Protein 9L4Q (pdb70)

InterPro domains:
  IPR007848 Methyltransferase small domain [PF05175] (44-121)
  IPR029063 S-adenosyl-L-methionine-dependent methyltransferase superfamily [G3DSA:3.40.50.150] (27-198)
  IPR029063 S-adenosyl-L-methionine-dependent methyltransferase superfamily [SSF53335] (30-194)
  IPR050320 Protein N5-glutamine methyltransferase [PTHR18895] (41-170)

Solvent-accessible surface area: 17942 Å² total; per-residue (Å²): 211,89,72,72,70,44,92,10,84,54,10,70,0,70,37,4,90,71,13,36,34,17,6,29,68,24,0,141,19,0,20,81,30,0,52,96,147,55,27,98,12,63,60,0,0,4,7,28,7,9,2,0,8,2,0,0,6,0,8,37,37,80,12,0,95,66,0,1,0,1,17,64,34,102,76,2,0,78,13,0,109,42,0,15,82,69,42,67,30,48,138,91,10,24,13,26,78,6,52,5,12,89,91,8,48,95,108,63,83,0,38,1,0,0,0,22,2,11,22,5,10,30,82,98,19,15,74,26,15,26,89,37,64,167,156,106,50,54,110,98,39,10,15,1,130,53,23,76,41,0,92,91,0,0,110,48,0,31,115,23,13,24,135,78,1,8,0,0,0,0,0,11,14,22,22,6,38,0,88,59,0,99,95,19,2,99,92,27,40,4,55,29,42,15,17,43,35,8,138,106,112,24,46,29,18,0,3,0,73,0,87,46,46,136,155,102,76,71,47,95,6,91,59,8,66,0,65,38,9,83,80,14,37,30,17,5,28,73,21,0,140,16,0,21,85,27,0,49,95,144,65,21,101,14,66,55,1,0,3,6,27,7,11,3,0,5,1,0,0,4,0,6,37,34,83,15,3,100,64,0,0,0,0,16,69,36,96,75,3,0,71,8,0,106,43,0,12,80,58,43,59,14,48,123,97,9,24,13,27,85,5,48,4,9,90,92,5,62,90,117,63,77,0,35,2,0,0,0,21,1,10,28,5,10,38,79,108,22,21,62,35,12,16,88,30,51,162,184,96,56,52,114,93,41,9,11,1,138,72,25,71,40,0,80,67,0,1,72,47,0,32,118,19,17,30,138,78,3,10,0,0,0,0,0,14,15,10,25,8,28,0,88,53,0,104,99,28,2,98,82,30,43,4,51,31,29,13,31,41,48,5,139,95,116,22,67,29,16,0,4,0,63,0,90,67,49,144

Foldseek 3Di:
DDWAFDDQLNQTFIADQQLDQQCLPLVNLQQVVCCVPPAAFAEEEEELQQSNSNQVNCVSSRNYQAYEYEHQDVVSQVSNVVSCVVVVVVVRYYYYHDLQCPGPPPVAAGQEYEYAAQAAQLVPADPVVVVVDVVRHDCRSHHCHVVVSVLVNLLPNQSRHDVNHKYKYKYFPRHDDVVSCQVSNVVSQKHFPDKAQRDPPNRRIIITIMHGHD/DWAFDQQLNQGFIADPLQDLQCLPLVNLCQVVCCVPPAAFAEEEEELQQSPSNQVNCVSSRNYQAYEYEHQDVNSQVSNVVSCVVRVNVVRYYYYHDLQCPPPDQQAAGQEYEYAAQAAQCVPAPPVVVVVCVPPHDCRSHYDHVCVSVLVNLLPNQSRHDVNHKYKYKYFQNHDDVVSCQVSNVVSQKHFPDKAQRDPPSRRIIITIMGHHD

Organism: NCBI:txid1125972

Nearest PDB structures (foldseek):
  7o4o-assembly1_A  TM=8.256E-01  e=6.950E-09  Staphylococcus aureus
  3kr9-assembly1_A  TM=7.632E-01  e=9.973E-09  Streptococcus pneumoniae
  3lec-assembly1_A  TM=7.965E-01  e=5.715E-08  Streptococcus agalactiae serogroup V
  6qe6-assembly2_B  TM=7.533E-01  e=8.201E-08  Mycoplasma capricolum subsp. capricolum
  3gnl-assembly2_B  TM=7.311E-01  e=2.734E-07  Listeria monocytogenes serotype 4b str. F2365

Radius of gyration: 24.12 Å; Cα contacts (8 Å, |Δi|>4): 896; chains: 2; bounding box: 52×62×63 Å

Structure (mmCIF, N/CA/C/O backbone):
data_9L4Q
#
_entry.id   9L4Q
#
_cell.length_a   41.677
_cell.length_b   45.761
_cell.length_c   48.116
_cell.angle_alpha   89.65
_cell.angle_beta   89.83
_cell.angle_gamma   88.42
#
_symmetry.space_group_name_H-M   'P 1'
#
loop_
_entity.id
_entity.type
_entity.pdbx_description
1 polymer 'Methyltransferase small domain-containing protein'
2 non-polymer S-ADENOSYL-L-HOMOCYSTEINE
3 water water
#
loop_
_atom_site.group_PDB
_atom_site.id
_atom_site.type_symbol
_atom_site.label_atom_id
_atom_site.label_alt_id
_atom_site.label_comp_id
_atom_site.label_asym_id
_atom_site.label_entity_id
_atom_site.label_seq_id
_atom_site.pdbx_PDB_ins_code
_atom_site.Cartn_x
_atom_site.Cartn_y
_atom_site.Cartn_z
_atom_site.occupancy
_atom_site.B_iso_or_equiv
_atom_site.auth_seq_id
_atom_site.auth_comp_id
_atom_site.auth_asym_id
_atom_site.auth_atom_id
_atom_site.pdbx_PDB_model_num
ATOM 1 N N . MET A 1 1 ? -17.732 -1.394 15.899 1.00 62.31 1 MET A N 1
ATOM 2 C CA . MET A 1 1 ? -18.820 -0.465 16.174 1.00 61.57 1 MET A CA 1
ATOM 3 C C . MET A 1 1 ? -18.244 0.836 16.707 1.00 61.14 1 MET A C 1
ATOM 4 O O . MET A 1 1 ? -18.636 1.926 16.292 1.00 63.42 1 MET A O 1
ATOM 9 N N . THR A 1 2 ? -17.294 0.702 17.628 1.00 59.75 2 THR A N 1
ATOM 10 C CA . THR A 1 2 ? -16.643 1.855 18.233 1.00 53.48 2 THR A CA 1
ATOM 11 C C . THR A 1 2 ? -15.503 2.341 17.345 1.00 46.85 2 THR A C 1
ATOM 12 O O . THR A 1 2 ? -14.699 1.541 16.858 1.00 40.30 2 THR A O 1
ATOM 16 N N . MET A 1 3 ? -15.453 3.654 17.118 1.00 43.80 3 MET A N 1
ATOM 17 C CA . MET A 1 3 ? -14.384 4.273 16.342 1.00 42.53 3 MET A CA 1
ATOM 18 C C . MET A 1 3 ? -13.267 4.747 17.264 1.00 43.03 3 MET A C 1
ATOM 19 O O . MET A 1 3 ? -13.513 5.468 18.236 1.00 44.29 3 MET A O 1
ATOM 24 N N . HIS A 1 4 ? -12.047 4.324 16.964 1.00 40.40 4 HIS A N 1
ATOM 25 C CA . HIS A 1 4 ? -10.847 4.794 17.632 1.00 33.88 4 HIS A CA 1
ATOM 26 C C . HIS A 1 4 ? -10.071 5.672 16.665 1.00 31.69 4 HIS A C 1
ATOM 27 O O . HIS A 1 4 ? -10.348 5.709 15.467 1.00 32.12 4 HIS A O 1
ATOM 34 N N . THR A 1 5 ? -9.072 6.366 17.198 1.00 34.39 5 THR A N 1
ATOM 35 C CA . THR A 1 5 ? -8.108 7.099 16.395 1.00 27.07 5 THR A CA 1
ATOM 36 C C . THR A 1 5 ? -6.701 6.672 16.788 1.00 30.47 5 THR A C 1
ATOM 37 O O . THR A 1 5 ? -6.435 6.290 17.935 1.00 30.70 5 THR A O 1
ATOM 41 N N . VAL A 1 6 ? -5.800 6.749 15.820 1.00 31.38 6 VAL A N 1
ATOM 42 C CA . VAL A 1 6 ? -4.372 6.562 16.047 1.00 29.21 6 VAL A CA 1
ATOM 43 C C . VAL A 1 6 ? -3.641 7.572 15.171 1.00 25.24 6 VAL A C 1
ATOM 44 O O . VAL A 1 6 ? -3.901 7.667 13.969 1.00 31.81 6 VAL A O 1
ATOM 48 N N . ASP A 1 7 ? -2.785 8.372 15.782 1.00 24.58 7 ASP A N 1
ATOM 49 C CA . ASP A 1 7 ? -1.980 9.353 15.065 1.00 26.52 7 ASP A CA 1
ATOM 50 C C . ASP A 1 7 ? -1.045 8.710 14.047 1.00 25.35 7 ASP A C 1
ATOM 51 O O . ASP A 1 7 ? -0.131 7.978 14.433 1.00 24.66 7 ASP A O 1
ATOM 56 N N . CYS A 1 8 ? -1.260 8.965 12.752 1.00 24.45 8 CYS A N 1
ATOM 57 C CA . CYS A 1 8 ? -0.349 8.512 11.705 1.00 24.76 8 CYS A CA 1
ATOM 58 C C . CYS A 1 8 ? 0.298 9.741 11.066 1.00 28.45 8 CYS A C 1
ATOM 59 O O . CYS A 1 8 ? -0.233 10.340 10.125 1.00 27.52 8 CYS A O 1
ATOM 62 N N . GLU A 1 9 ? 1.472 10.082 11.582 1.00 30.71 9 GLU A N 1
ATOM 63 C CA . GLU A 1 9 ? 2.253 11.242 11.161 1.00 30.01 9 GLU A CA 1
ATOM 64 C C . GLU A 1 9 ? 1.417 12.516 11.221 1.00 31.28 9 GLU A C 1
ATOM 65 O O . GLU A 1 9 ? 1.403 13.334 10.302 1.00 32.67 9 GLU A O 1
ATOM 71 N N . GLY A 1 10 ? 0.729 12.685 12.346 1.00 32.09 10 GLY A N 1
ATOM 72 C CA . GLY A 1 10 ? -0.039 13.867 12.611 1.00 27.96 10 GLY A CA 1
ATOM 73 C C . GLY A 1 10 ? -1.485 13.761 12.220 1.00 30.58 10 GLY A C 1
ATOM 74 O O . GLY A 1 10 ? -2.310 14.520 12.746 1.00 30.71 10 GLY A O 1
ATOM 75 N N . VAL A 1 11 ? -1.809 12.855 11.298 1.00 31.28 11 VAL A N 1
ATOM 76 C CA . VAL A 1 11 ? -3.187 12.609 10.894 1.00 27.70 11 VAL A CA 1
ATOM 77 C C . VAL A 1 11 ? -3.847 11.734 11.945 1.00 26.49 11 VAL A C 1
ATOM 78 O O . VAL A 1 11 ? -3.314 10.687 12.318 1.00 27.80 11 VAL A O 1
ATOM 82 N N . ASP A 1 12 ? -5.004 12.155 12.438 1.00 30.39 12 ASP A N 1
ATOM 83 C CA . ASP A 1 12 ? -5.742 11.337 13.400 1.00 32.22 12 ASP A CA 1
ATOM 84 C C . ASP A 1 12 ? -6.605 10.368 12.603 1.00 28.44 12 ASP A C 1
ATOM 85 O O . ASP A 1 12 ? -7.693 10.716 12.144 1.00 29.59 12 ASP A O 1
ATOM 90 N N . VAL A 1 13 ? -6.108 9.148 12.436 1.00 26.16 13 VAL A N 1
ATOM 91 C CA . VAL A 1 13 ? -6.720 8.166 11.551 1.00 26.33 13 VAL A CA 1
ATOM 92 C C . VAL A 1 13 ? -7.793 7.397 12.315 1.00 26.64 13 VAL A C 1
ATOM 93 O O . VAL A 1 13 ? -7.532 6.806 13.368 1.00 27.82 13 VAL A O 1
ATOM 97 N N . ARG A 1 14 ? -9.004 7.403 11.786 1.00 24.99 14 ARG A N 1
ATOM 98 C CA . ARG A 1 14 ? -10.112 6.703 12.415 1.00 26.96 14 ARG A CA 1
ATOM 99 C C . ARG A 1 14 ? -10.134 5.251 11.951 1.00 32.67 14 ARG A C 1
ATOM 100 O O . ARG A 1 14 ? -9.903 4.961 10.772 1.00 33.60 14 ARG A O 1
ATOM 108 N N . TYR A 1 15 ? -10.372 4.332 12.887 1.00 30.92 15 TYR A N 1
ATOM 109 C CA . TYR A 1 15 ? -10.355 2.917 12.548 1.00 27.96 15 TYR A CA 1
ATOM 110 C C . TYR A 1 15 ? -11.243 2.145 13.516 1.00 29.51 15 TYR A C 1
ATOM 111 O O . TYR A 1 15 ? -11.542 2.603 14.626 1.00 27.18 15 TYR A O 1
ATOM 120 N N . ALA A 1 16 ? -11.645 0.949 13.082 1.00 26.54 16 ALA A N 1
ATOM 121 C CA . ALA A 1 16 ? -12.203 -0.068 13.964 1.00 28.31 16 ALA A CA 1
ATOM 122 C C . ALA A 1 16 ? -11.341 -1.321 13.878 1.00 28.15 16 ALA A C 1
ATOM 123 O O . ALA A 1 16 ? -10.986 -1.750 12.777 1.00 30.95 16 ALA A O 1
ATOM 125 N N . ASP A 1 17 ? -11.025 -1.903 15.041 1.00 27.63 17 ASP A N 1
ATOM 126 C CA . ASP A 1 17 ? -10.174 -3.090 15.157 1.00 29.89 17 ASP A CA 1
ATOM 127 C C . ASP A 1 17 ? -10.323 -4.105 14.019 1.00 30.48 17 ASP A C 1
ATOM 128 O O . ASP A 1 17 ? -9.328 -4.596 13.472 1.00 30.43 17 ASP A O 1
ATOM 133 N N . HIS A 1 18 ? -11.560 -4.461 13.676 1.00 26.87 18 HIS A N 1
ATOM 134 C CA . HIS A 1 18 ? -11.782 -5.495 12.674 1.00 28.34 18 HIS A CA 1
ATOM 135 C C . HIS A 1 18 ? -11.420 -5.031 11.260 1.00 28.49 18 HIS A C 1
ATOM 136 O O . HIS A 1 18 ? -11.437 -5.849 10.333 1.00 23.68 18 HIS A O 1
ATOM 143 N N . LEU A 1 19 ? -11.108 -3.744 11.083 1.00 26.94 19 LEU A N 1
ATOM 144 C CA . LEU A 1 19 ? -10.573 -3.191 9.844 1.00 26.64 19 LEU A CA 1
ATOM 145 C C . LEU A 1 19 ? -9.071 -2.970 9.907 1.00 25.88 19 LEU A C 1
ATOM 146 O O . LEU A 1 19 ? -8.478 -2.517 8.924 1.00 24.97 19 LEU A O 1
ATOM 151 N N . ASP A 1 20 ? -8.457 -3.246 11.050 1.00 28.40 20 ASP A N 1
ATOM 152 C CA . ASP A 1 20 ? -7.040 -3.008 11.257 1.00 28.52 20 ASP A CA 1
ATOM 153 C C . ASP A 1 20 ? -6.230 -4.172 10.701 1.00 30.67 20 ASP A C 1
ATOM 154 O O . ASP A 1 20 ? -6.363 -5.310 11.167 1.00 30.12 20 ASP A O 1
ATOM 159 N N . GLY A 1 21 ? -5.370 -3.880 9.724 1.00 33.18 21 GLY A N 1
ATOM 160 C CA . GLY A 1 21 ? -4.466 -4.864 9.163 1.00 32.42 21 GLY A CA 1
ATOM 161 C C . GLY A 1 21 ? -3.007 -4.691 9.523 1.00 33.68 21 GLY A C 1
ATOM 162 O O . GLY A 1 21 ? -2.157 -5.373 8.935 1.00 35.32 21 GLY A O 1
ATOM 163 N N . GLY A 1 22 ? -2.672 -3.814 10.460 1.00 25.77 22 GLY A N 1
ATOM 164 C CA . GLY A 1 22 ? -1.297 -3.636 10.855 1.00 27.02 22 GLY A CA 1
ATOM 165 C C . GLY A 1 22 ? -0.619 -2.424 10.278 1.00 28.65 22 GLY A C 1
ATOM 166 O O . GLY A 1 22 ? 0.569 -2.213 10.558 1.00 28.27 22 GLY A O 1
ATOM 167 N N . GLY A 1 23 ? -1.343 -1.610 9.503 1.00 27.82 23 GLY A N 1
ATOM 168 C CA . GLY A 1 23 ? -0.771 -0.448 8.850 1.00 27.63 23 GLY A CA 1
ATOM 169 C C . GLY A 1 23 ? -0.333 0.648 9.794 1.00 27.13 23 GLY A C 1
ATOM 170 O O . GLY A 1 23 ? 0.516 1.467 9.423 1.00 26.50 23 GLY A O 1
ATOM 171 N N . SER A 1 24 ? -0.902 0.706 10.996 1.00 25.04 24 SER A N 1
ATOM 172 C CA . SER A 1 24 ? -0.412 1.685 11.955 1.00 27.01 24 SER A CA 1
ATOM 173 C C . SER A 1 24 ? 0.813 1.183 12.720 1.00 29.61 24 SER A C 1
ATOM 174 O O . SER A 1 24 ? 1.443 1.968 13.442 1.00 31.77 24 SER A O 1
ATOM 177 N N . ASP A 1 25 ? 1.196 -0.086 12.535 1.00 29.60 25 ASP A N 1
ATOM 178 C CA . ASP A 1 25 ? 2.393 -0.625 13.157 1.00 27.55 25 ASP A CA 1
ATOM 179 C C . ASP A 1 25 ? 3.471 -0.814 12.104 1.00 29.03 25 ASP A C 1
ATOM 180 O O . ASP A 1 25 ? 4.247 0.125 11.833 1.00 28.56 25 ASP A O 1
ATOM 185 N N . PHE A 1 26 ? 3.592 -1.997 11.492 1.00 31.89 26 PHE A N 1
ATOM 186 C CA . PHE A 1 26 ? 4.673 -2.251 10.547 1.00 28.56 26 PHE A CA 1
ATOM 187 C C . PHE A 1 26 ? 4.526 -1.437 9.267 1.00 25.22 26 PHE A C 1
ATOM 188 O O . PHE A 1 26 ? 5.471 -1.371 8.477 1.00 28.11 26 PHE A O 1
ATOM 196 N N . GLY A 1 27 ? 3.368 -0.836 9.036 1.00 25.20 27 GLY A N 1
ATOM 197 C CA . GLY A 1 27 ? 3.251 0.098 7.934 1.00 25.25 27 GLY A CA 1
ATOM 198 C C . GLY A 1 27 ? 3.984 1.390 8.167 1.00 24.31 27 GLY A C 1
ATOM 199 O O . GLY A 1 27 ? 4.180 2.151 7.215 1.00 23.00 27 GLY A O 1
ATOM 200 N N . ARG A 1 28 ? 4.416 1.632 9.413 1.00 23.95 28 ARG A N 1
ATOM 201 C CA . ARG A 1 28 ? 5.250 2.781 9.721 1.00 26.99 28 ARG A CA 1
ATOM 202 C C . ARG A 1 28 ? 6.585 2.724 8.987 1.00 25.78 28 ARG A C 1
ATOM 203 O O . ARG A 1 28 ? 7.197 3.770 8.753 1.00 26.78 28 ARG A O 1
ATOM 211 N N . ALA A 1 29 ? 7.028 1.525 8.604 1.00 24.37 29 ALA A N 1
ATOM 212 C CA . ALA A 1 29 ? 8.217 1.373 7.777 1.00 24.30 29 ALA A CA 1
ATOM 213 C C . ALA A 1 29 ? 8.153 2.212 6.498 1.00 21.03 29 ALA A C 1
ATOM 214 O O . ALA A 1 29 ? 9.199 2.621 5.985 1.00 22.92 29 ALA A O 1
ATOM 216 N N . TYR A 1 30 ? 6.950 2.521 6.002 1.00 19.22 30 TYR A N 1
ATOM 217 C CA . TYR A 1 30 ? 6.815 3.170 4.691 1.00 23.23 30 TYR A CA 1
ATOM 218 C C . TYR A 1 30 ? 7.465 4.558 4.645 1.00 25.01 30 TYR A C 1
ATOM 219 O O . TYR A 1 30 ? 8.202 4.868 3.705 1.00 24.98 30 TYR A O 1
ATOM 228 N N . VAL A 1 31 ? 7.198 5.411 5.639 1.00 24.79 31 VAL A N 1
ATOM 229 C CA . VAL A 1 31 ? 7.639 6.811 5.596 1.00 25.06 31 VAL A CA 1
ATOM 230 C C . VAL A 1 31 ? 9.159 6.921 5.441 1.00 27.76 31 VAL A C 1
ATOM 231 O O . VAL A 1 31 ? 9.619 7.543 4.470 1.00 26.80 31 VAL A O 1
ATOM 235 N N . PRO A 1 32 ? 9.988 6.343 6.329 1.00 26.34 32 PRO A N 1
ATOM 236 C CA . PRO A 1 32 ? 11.441 6.463 6.108 1.00 24.17 32 PRO A CA 1
ATOM 237 C C . PRO A 1 32 ? 11.900 5.886 4.778 1.00 24.95 32 PRO A C 1
ATOM 238 O O . PRO A 1 32 ? 12.741 6.490 4.107 1.00 25.99 32 PRO A O 1
ATOM 242 N N . PHE A 1 33 ? 11.368 4.734 4.377 1.00 24.04 33 PHE A N 1
ATOM 243 C CA . PHE A 1 33 ? 11.810 4.086 3.146 1.00 23.53 33 PHE A CA 1
ATOM 244 C C . PHE A 1 33 ? 11.448 4.919 1.923 1.00 28.06 33 PHE A C 1
ATOM 245 O O . PHE A 1 33 ? 12.275 5.119 1.028 1.00 30.09 33 PHE A O 1
ATOM 253 N N . VAL A 1 34 ? 10.202 5.383 1.848 1.00 26.48 34 VAL A N 1
ATOM 254 C CA . VAL A 1 34 ? 9.782 6.166 0.696 1.00 28.84 34 VAL A CA 1
ATOM 255 C C . VAL A 1 34 ? 10.550 7.472 0.638 1.00 32.60 34 VAL A C 1
ATOM 256 O O . VAL A 1 34 ? 10.854 7.977 -0.454 1.00 32.48 34 VAL A O 1
ATOM 260 N N . ALA A 1 35 ? 10.875 8.039 1.811 1.00 27.31 35 ALA A N 1
ATOM 261 C CA . ALA A 1 35 ? 11.546 9.329 1.883 1.00 25.61 35 ALA A CA 1
ATOM 262 C C . ALA A 1 35 ? 13.015 9.234 1.473 1.00 28.75 35 ALA A C 1
ATOM 263 O O . ALA A 1 35 ? 13.592 10.214 0.994 1.00 32.46 35 ALA A O 1
ATOM 265 N N . SER A 1 36 ? 13.637 8.076 1.661 1.00 28.22 36 SER A N 1
ATOM 266 C CA . SER A 1 36 ? 15.007 7.854 1.226 1.00 30.86 36 SER A CA 1
ATOM 267 C C . SER A 1 36 ? 15.106 7.446 -0.236 1.00 34.73 36 SER A C 1
ATOM 268 O O . SER A 1 36 ? 16.045 7.862 -0.922 1.00 41.22 36 SER A O 1
ATOM 271 N N . ARG A 1 37 ? 14.160 6.655 -0.740 1.00 29.42 37 ARG A N 1
ATOM 272 C CA . ARG A 1 37 ? 14.324 6.069 -2.064 1.00 32.68 37 ARG A CA 1
ATOM 273 C C . ARG A 1 37 ? 13.547 6.787 -3.164 1.00 36.76 37 ARG A C 1
ATOM 274 O O . ARG A 1 37 ? 13.926 6.670 -4.332 1.00 38.39 37 ARG A O 1
ATOM 282 N N . PHE A 1 38 ? 12.503 7.551 -2.830 1.00 36.75 38 PHE A N 1
ATOM 283 C CA . PHE A 1 38 ? 11.662 8.203 -3.834 1.00 32.39 38 PHE A CA 1
ATOM 284 C C . PHE A 1 38 ? 11.540 9.695 -3.603 1.00 35.16 38 PHE A C 1
ATOM 285 O O . PHE A 1 38 ? 11.304 10.456 -4.549 1.00 38.73 38 PHE A O 1
ATOM 293 N N . GLY A 1 39 ? 11.685 10.119 -2.349 1.00 34.26 39 GLY A N 1
ATOM 294 C CA . GLY A 1 39 ? 11.320 11.471 -2.051 1.00 31.29 39 GLY A CA 1
ATOM 295 C C . GLY A 1 39 ? 9.820 11.659 -2.232 1.00 34.49 39 GLY A C 1
ATOM 296 O O . GLY A 1 39 ? 9.033 10.706 -2.291 1.00 33.19 39 GLY A O 1
ATOM 297 N N . LYS A 1 40 ? 9.429 12.923 -2.340 1.00 32.26 40 LYS A N 1
ATOM 298 C CA . LYS A 1 40 ? 8.022 13.267 -2.460 1.00 33.77 40 LYS A CA 1
ATOM 299 C C . LYS A 1 40 ? 7.526 12.993 -3.876 1.00 33.30 40 LYS A C 1
ATOM 300 O O . LYS A 1 40 ? 8.161 13.383 -4.861 1.00 30.81 40 LYS A O 1
ATOM 306 N N . VAL A 1 41 ? 6.393 12.313 -3.984 1.00 32.51 41 VAL A N 1
ATOM 307 C CA . VAL A 1 41 ? 5.856 12.037 -5.313 1.00 35.03 41 VAL A CA 1
ATOM 308 C C . VAL A 1 41 ? 4.562 12.822 -5.478 1.00 34.54 41 VAL A C 1
ATOM 309 O O . VAL A 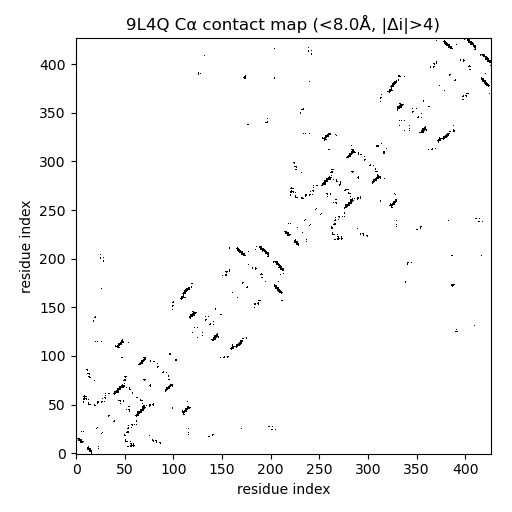1 41 ? 3.860 13.095 -4.489 1.00 35.13 41 VAL A O 1
ATOM 313 N N . PRO A 1 42 ? 4.221 13.221 -6.707 1.00 32.48 42 PRO A N 1
ATOM 314 C CA . PRO A 1 42 ? 3.004 14.024 -6.891 1.00 33.11 42 PRO A CA 1
ATOM 315 C C . PRO A 1 42 ? 1.726 13.279 -6.544 1.00 33.03 42 PRO A C 1
ATOM 316 O O . PRO A 1 42 ? 0.872 13.824 -5.836 1.00 34.63 42 PRO A O 1
ATOM 320 N N . ARG A 1 43 ? 1.566 12.045 -7.022 1.00 32.61 43 ARG A N 1
ATOM 321 C CA . ARG A 1 43 ? 0.306 11.316 -6.907 1.00 33.00 43 ARG A CA 1
ATOM 322 C C . ARG A 1 43 ? 0.575 9.919 -6.372 1.00 28.47 43 ARG A C 1
ATOM 323 O O . ARG A 1 43 ? 1.082 9.060 -7.097 1.00 30.79 43 ARG A O 1
ATOM 331 N N . LEU A 1 44 ? 0.209 9.688 -5.119 1.00 28.46 44 LEU A N 1
ATOM 332 C CA . LEU A 1 44 ? 0.364 8.397 -4.467 1.00 27.89 44 LEU A CA 1
ATOM 333 C C . LEU A 1 44 ? -0.997 7.742 -4.272 1.00 26.97 44 LEU A C 1
ATOM 334 O O . LEU A 1 44 ? -1.992 8.419 -3.998 1.00 31.07 44 LEU A O 1
ATOM 339 N N . LEU A 1 45 ? -1.045 6.426 -4.428 1.00 27.38 45 LEU A N 1
ATOM 340 C CA . LEU A 1 45 ? -2.262 5.663 -4.179 1.00 29.05 45 LEU A CA 1
ATOM 341 C C . LEU A 1 45 ? -1.967 4.521 -3.213 1.00 25.01 45 LEU A C 1
ATOM 342 O O . LEU A 1 45 ? -0.946 3.837 -3.343 1.00 26.03 45 LEU A O 1
ATOM 347 N N . GLU A 1 46 ? -2.847 4.322 -2.236 1.00 21.25 46 GLU A N 1
ATOM 348 C CA . GLU A 1 46 ? -2.746 3.176 -1.340 1.00 22.91 46 GLU A CA 1
ATOM 349 C C . GLU A 1 46 ? -3.834 2.180 -1.702 1.00 24.73 46 GLU A C 1
ATOM 350 O O . GLU A 1 46 ? -5.017 2.399 -1.412 1.00 22.12 46 GLU A O 1
ATOM 356 N N . TRP A 1 47 ? -3.430 1.090 -2.331 1.00 22.49 47 TRP A N 1
ATOM 357 C CA . TRP A 1 47 ? -4.364 0.032 -2.610 1.00 23.79 47 TRP A CA 1
ATOM 358 C C . TRP A 1 47 ? -4.599 -0.786 -1.332 1.00 25.73 47 TRP A C 1
ATOM 359 O O . TRP A 1 47 ? -3.772 -0.783 -0.406 1.00 21.17 47 TRP A O 1
ATOM 370 N N . CYS A 1 48 ? -5.780 -1.427 -1.264 1.00 25.39 48 CYS A N 1
ATOM 371 C CA . CYS A 1 48 ? -6.197 -2.242 -0.121 1.00 21.71 48 CYS A CA 1
ATOM 372 C C . CYS A 1 48 ? -6.120 -1.416 1.157 1.00 21.81 48 CYS A C 1
ATOM 373 O O . CYS A 1 48 ? -5.688 -1.882 2.212 1.00 21.41 48 CYS A O 1
ATOM 376 N N . CYS A 1 49 ? -6.577 -0.171 1.046 1.00 21.79 49 CYS A N 1
ATOM 377 C CA . CYS A 1 49 ? -6.172 0.867 1.985 1.00 22.06 49 CYS A CA 1
ATOM 378 C C . CYS A 1 49 ? -6.717 0.621 3.387 1.00 22.53 49 CYS A C 1
ATOM 379 O O . CYS A 1 49 ? -6.009 0.860 4.368 1.00 22.96 49 CYS A O 1
ATOM 382 N N . GLY A 1 50 ? -7.951 0.110 3.508 1.00 26.62 50 GLY A N 1
ATOM 383 C CA . GLY A 1 50 ? -8.603 -0.001 4.794 1.00 23.23 50 GLY A CA 1
ATOM 384 C C . GLY A 1 50 ? -8.749 1.389 5.389 1.00 22.39 50 GLY A C 1
ATOM 385 O O . GLY A 1 50 ? -9.115 2.336 4.685 1.00 23.39 50 GLY A O 1
ATOM 386 N N . PRO A 1 51 ? -8.418 1.550 6.677 1.00 18.72 51 PRO A N 1
ATOM 387 C CA . PRO A 1 51 ? -8.322 2.906 7.264 1.00 21.24 51 PRO A CA 1
ATOM 388 C C . PRO A 1 51 ? -7.153 3.764 6.736 1.00 23.32 51 PRO A C 1
ATOM 389 O O . PRO A 1 51 ? -7.054 4.934 7.130 1.00 22.42 51 PRO A O 1
ATOM 393 N N . ALA A 1 52 ? -6.242 3.221 5.916 1.00 20.74 52 ALA A N 1
ATOM 394 C CA . ALA A 1 52 ? -5.194 4.019 5.259 1.00 24.48 52 ALA A CA 1
ATOM 395 C C . ALA A 1 52 ? -4.185 4.617 6.253 1.00 26.41 52 ALA A C 1
ATOM 396 O O . ALA A 1 52 ? -3.703 5.740 6.064 1.00 22.97 52 ALA A O 1
ATOM 398 N N . PHE A 1 53 ? -3.830 3.845 7.293 1.00 23.29 53 PHE A N 1
ATOM 399 C CA . PHE A 1 53 ? -2.720 4.225 8.170 1.00 24.19 53 PHE A CA 1
ATOM 400 C C . PHE A 1 53 ? -1.459 4.561 7.374 1.00 25.33 53 PHE A C 1
ATOM 401 O O . PHE A 1 53 ? -0.698 5.465 7.741 1.00 24.80 53 PHE A O 1
ATOM 409 N N . ILE A 1 54 ? -1.201 3.798 6.310 1.00 26.20 54 ILE A N 1
ATOM 410 C CA . ILE A 1 54 ? 0.007 3.976 5.508 1.00 25.92 54 ILE A CA 1
ATOM 411 C C . ILE A 1 54 ? -0.089 5.246 4.666 1.00 26.29 54 ILE A C 1
ATOM 412 O O . ILE A 1 54 ? 0.767 6.134 4.749 1.00 28.07 54 ILE A O 1
ATOM 417 N N . GLY A 1 55 ? -1.139 5.354 3.858 1.00 24.74 55 GLY A N 1
ATOM 418 C CA . GLY A 1 55 ? -1.414 6.541 3.077 1.00 26.28 55 GLY A CA 1
ATOM 419 C C . GLY A 1 55 ? -1.405 7.837 3.863 1.00 25.66 55 GLY A C 1
ATOM 420 O O . GLY A 1 55 ? -0.607 8.731 3.579 1.00 25.03 55 GLY A O 1
ATOM 421 N N . PHE A 1 56 ? -2.285 7.959 4.857 1.00 26.50 56 PHE A N 1
ATOM 422 C CA . PHE A 1 56 ? -2.288 9.160 5.690 1.00 27.08 56 PHE A CA 1
ATOM 423 C C . PHE A 1 56 ? -0.905 9.477 6.274 1.00 28.97 56 PHE A C 1
ATOM 424 O O . PHE A 1 56 ? -0.549 10.649 6.430 1.00 30.82 56 PHE A O 1
ATOM 432 N N . SER A 1 57 ? -0.096 8.462 6.573 1.00 26.59 57 SER A N 1
ATOM 433 C CA . SER A 1 57 ? 1.213 8.744 7.154 1.00 26.76 57 SER A CA 1
ATOM 434 C C . SER A 1 57 ? 2.176 9.311 6.113 1.00 27.13 57 SER A C 1
ATOM 435 O O . SER A 1 57 ? 2.999 10.183 6.417 1.00 24.79 57 SER A O 1
ATOM 438 N N . LEU A 1 58 ? 2.120 8.775 4.895 1.00 28.17 58 LEU A N 1
ATOM 439 C CA . LEU A 1 58 ? 2.865 9.342 3.782 1.00 23.93 58 LEU A CA 1
ATOM 440 C C . LEU A 1 58 ? 2.419 10.767 3.499 1.00 22.13 58 LEU A C 1
ATOM 441 O O . LEU A 1 58 ? 3.250 11.657 3.321 1.00 23.65 58 LEU A O 1
ATOM 446 N N . LEU A 1 59 ? 1.110 11.012 3.464 1.00 24.72 59 LEU A N 1
ATOM 447 C CA . LEU A 1 59 ? 0.640 12.391 3.350 1.00 27.78 59 LEU A CA 1
ATOM 448 C C . LEU A 1 59 ? 1.125 13.229 4.529 1.00 28.69 59 LEU A C 1
ATOM 449 O O . LEU A 1 59 ? 1.767 14.271 4.344 1.00 26.55 59 LEU A O 1
ATOM 454 N N . GLY A 1 60 ? 0.868 12.755 5.754 1.00 25.11 60 GLY A N 1
ATOM 455 C CA . GLY A 1 60 ? 1.225 13.513 6.942 1.00 28.07 60 GLY A CA 1
ATOM 456 C C . GLY A 1 60 ? 2.697 13.868 7.041 1.00 28.47 60 GLY A C 1
ATOM 457 O O . GLY A 1 60 ? 3.057 14.843 7.705 1.00 30.34 60 GLY A O 1
ATOM 458 N N . ALA A 1 61 ? 3.565 13.085 6.405 1.00 27.55 61 ALA A N 1
ATOM 459 C CA . ALA A 1 61 ? 4.992 13.385 6.350 1.00 25.70 61 ALA A CA 1
ATOM 460 C C . ALA A 1 61 ? 5.388 14.092 5.061 1.00 25.33 61 ALA A C 1
ATOM 461 O O . ALA A 1 61 ? 6.577 14.166 4.752 1.00 23.61 61 ALA A O 1
ATOM 463 N N . ASP A 1 62 ? 4.412 14.594 4.298 1.00 29.64 62 ASP A N 1
ATOM 464 C CA . ASP A 1 62 ? 4.663 15.369 3.081 1.00 30.66 62 ASP A CA 1
ATOM 465 C C . ASP A 1 62 ? 5.475 14.562 2.064 1.00 28.58 62 ASP A C 1
ATOM 466 O O . ASP A 1 62 ? 6.387 15.075 1.416 1.00 31.05 62 ASP A O 1
ATOM 471 N N . LEU A 1 63 ? 5.140 13.285 1.920 1.00 27.70 63 LEU A N 1
ATOM 472 C CA . LEU A 1 63 ? 5.738 12.450 0.890 1.00 30.55 63 LEU A CA 1
ATOM 473 C C . LEU A 1 63 ? 4.833 12.287 -0.328 1.00 32.03 63 LEU A C 1
ATOM 474 O O . LEU A 1 63 ? 5.135 11.481 -1.217 1.00 31.55 63 LEU A O 1
ATOM 479 N N . CYS A 1 64 ? 3.741 13.041 -0.400 1.00 32.84 64 CYS A N 1
ATOM 480 C CA . CYS A 1 64 ? 2.934 13.049 -1.611 1.00 33.74 64 CYS A CA 1
ATOM 481 C C . CYS A 1 64 ? 2.145 14.347 -1.683 1.00 33.28 64 CYS A C 1
ATOM 482 O O . CYS A 1 64 ? 1.731 14.884 -0.654 1.00 36.90 64 CYS A O 1
ATOM 485 N N . GLU A 1 65 ? 1.968 14.865 -2.900 1.00 37.66 65 GLU A N 1
ATOM 486 C CA . GLU A 1 65 ? 1.123 16.045 -3.064 1.00 36.99 65 GLU A CA 1
ATOM 487 C C . GLU A 1 65 ? -0.345 15.666 -2.938 1.00 37.39 65 GLU A C 1
ATOM 488 O O . GLU A 1 65 ? -1.078 16.222 -2.110 1.00 40.55 65 GLU A O 1
ATOM 494 N N . ARG A 1 66 ? -0.785 14.691 -3.716 1.00 37.18 66 ARG A N 1
ATOM 495 C CA . ARG A 1 66 ? -2.130 14.175 -3.566 1.00 37.28 66 ARG A CA 1
ATOM 496 C C . ARG A 1 66 ? -2.056 12.722 -3.139 1.00 36.42 66 ARG A C 1
ATOM 497 O O . ARG A 1 66 ? -1.157 11.983 -3.553 1.00 36.88 66 ARG A O 1
ATOM 505 N N . LEU A 1 67 ? -2.991 12.336 -2.286 1.00 31.76 67 LEU A N 1
ATOM 506 C CA . LEU A 1 67 ? -3.108 10.979 -1.801 1.00 29.31 67 LEU A CA 1
ATOM 507 C C . LEU A 1 67 ? -4.466 10.454 -2.212 1.00 31.49 67 LEU A C 1
ATOM 508 O O . LEU A 1 67 ? -5.481 11.100 -1.951 1.00 34.28 67 LEU A O 1
ATOM 513 N N . GLU A 1 68 ? -4.486 9.296 -2.864 1.00 32.47 68 GLU A N 1
ATOM 514 C CA . GLU A 1 68 ? -5.735 8.629 -3.172 1.00 27.97 68 GLU A CA 1
ATOM 515 C C . GLU A 1 68 ? -5.735 7.240 -2.547 1.00 24.34 68 GLU A C 1
ATOM 516 O O . GLU A 1 68 ? -4.684 6.646 -2.311 1.00 23.20 68 GLU A O 1
ATOM 522 N N . LEU A 1 69 ? -6.933 6.756 -2.232 1.00 27.26 69 LEU A N 1
ATOM 523 C CA . LEU A 1 69 ? -7.144 5.579 -1.400 1.00 24.40 69 LEU A CA 1
ATOM 524 C C . LEU A 1 69 ? -8.199 4.698 -2.040 1.00 22.31 69 LEU A C 1
ATOM 525 O O . LEU A 1 69 ? -9.218 5.199 -2.513 1.00 25.10 69 LEU A O 1
ATOM 530 N N . CYS A 1 70 ? -7.971 3.388 -2.069 1.00 23.24 70 CYS A N 1
ATOM 531 C CA . CYS A 1 70 ? -9.036 2.539 -2.573 1.00 25.82 70 CYS A CA 1
ATOM 532 C C . CYS A 1 70 ? -9.035 1.199 -1.853 1.00 26.08 70 CYS A C 1
ATOM 533 O O . CYS A 1 70 ? -7.973 0.662 -1.522 1.00 26.11 70 CYS A O 1
ATOM 536 N N . ASP A 1 71 ? -10.248 0.686 -1.608 1.00 26.89 71 ASP A N 1
ATOM 537 C CA . ASP A 1 71 ? -10.485 -0.589 -0.940 1.00 26.70 71 ASP A CA 1
ATOM 538 C C . ASP A 1 71 ? -11.822 -1.141 -1.433 1.00 30.10 71 ASP A C 1
ATOM 539 O O . ASP A 1 71 ? -12.680 -0.400 -1.933 1.00 28.67 71 ASP A O 1
ATOM 544 N N . VAL A 1 72 ? -11.970 -2.467 -1.311 1.00 28.37 72 VAL A N 1
ATOM 545 C CA . VAL A 1 72 ? -13.160 -3.171 -1.776 1.00 26.41 72 VAL A CA 1
ATOM 546 C C . VAL A 1 72 ? -14.258 -3.184 -0.721 1.00 26.52 72 VAL A C 1
ATOM 547 O O . VAL A 1 72 ? -15.436 -3.352 -1.064 1.00 30.67 72 VAL A O 1
ATOM 551 N N . ASN A 1 73 ? -13.905 -2.997 0.540 1.00 28.42 73 ASN A N 1
ATOM 552 C CA . ASN A 1 73 ? -14.839 -2.979 1.651 1.00 28.20 73 ASN A CA 1
ATOM 553 C C . ASN A 1 73 ? -15.410 -1.574 1.803 1.00 28.59 73 ASN A C 1
ATOM 554 O O . ASN A 1 73 ? -14.666 -0.621 2.057 1.00 28.48 73 ASN A O 1
ATOM 559 N N . GLU A 1 74 ? -16.732 -1.448 1.672 1.00 30.19 74 GLU A N 1
ATOM 560 C CA . GLU A 1 74 ? -17.345 -0.122 1.754 1.00 29.01 74 GLU A CA 1
ATOM 561 C C . GLU A 1 74 ? -17.195 0.488 3.146 1.00 28.76 74 GLU A C 1
ATOM 562 O O . GLU A 1 74 ? -16.984 1.700 3.266 1.00 28.93 74 GLU A O 1
ATOM 568 N N . GLU A 1 75 ? -17.273 -0.327 4.209 1.00 28.74 75 GLU A N 1
ATOM 569 C CA . GLU A 1 75 ? -17.006 0.195 5.550 1.00 27.52 75 GLU A CA 1
ATOM 570 C C . GLU A 1 75 ? -15.595 0.780 5.646 1.00 29.05 75 GLU A C 1
ATOM 571 O O . GLU A 1 75 ? -15.369 1.792 6.324 1.00 30.54 75 GLU A O 1
ATOM 577 N N . ALA A 1 76 ? -14.627 0.162 4.979 1.00 27.74 76 ALA A N 1
ATOM 578 C CA . ALA A 1 76 ? -13.298 0.748 5.003 1.00 26.38 76 ALA A CA 1
ATOM 579 C C . ALA A 1 76 ? -13.286 2.082 4.279 1.00 26.23 76 ALA A C 1
ATOM 580 O O . ALA A 1 76 ? -12.673 3.045 4.754 1.00 25.92 76 ALA A O 1
ATOM 582 N N . VAL A 1 77 ? -13.980 2.167 3.136 1.00 29.54 77 VAL A N 1
ATOM 583 C CA . VAL A 1 77 ? -13.981 3.402 2.347 1.00 25.33 77 VAL A CA 1
ATOM 584 C C . VAL A 1 77 ? -14.558 4.551 3.168 1.00 27.36 77 VAL A C 1
ATOM 585 O O . VAL A 1 77 ? -14.089 5.696 3.098 1.00 29.80 77 VAL A O 1
ATOM 589 N N . ASN A 1 78 ? -15.552 4.247 3.991 1.00 23.98 78 ASN A N 1
ATOM 590 C CA . ASN A 1 78 ? -16.294 5.256 4.726 1.00 24.72 78 ASN A CA 1
ATOM 591 C C . ASN A 1 78 ? -15.511 5.745 5.940 1.00 26.85 78 ASN A C 1
ATOM 592 O O . ASN A 1 78 ? -15.431 6.954 6.191 1.00 27.17 78 ASN A O 1
ATOM 597 N N . VAL A 1 79 ? -14.910 4.817 6.681 1.00 21.09 79 VAL A N 1
ATOM 598 C CA . VAL A 1 79 ? -14.019 5.188 7.769 1.00 26.49 79 VAL A CA 1
ATOM 599 C C . VAL A 1 79 ? -12.856 6.013 7.243 1.00 28.93 79 VAL A C 1
ATOM 600 O O . VAL A 1 79 ? -12.350 6.909 7.932 1.00 30.08 79 VAL A O 1
ATOM 604 N N . ALA A 1 80 ? -12.424 5.741 6.011 1.00 30.27 80 ALA A N 1
ATOM 605 C CA . ALA A 1 80 ? -11.325 6.506 5.444 1.00 29.02 80 ALA A CA 1
ATOM 606 C C . ALA A 1 80 ? -11.777 7.913 5.113 1.00 28.60 80 ALA A C 1
ATOM 607 O O . ALA A 1 80 ? -11.026 8.876 5.311 1.00 33.35 80 ALA A O 1
ATOM 609 N N . ARG A 1 81 ? -13.006 8.051 4.616 1.00 27.87 81 ARG A N 1
ATOM 610 C CA . ARG A 1 81 ? -13.527 9.377 4.307 1.00 26.32 81 ARG A CA 1
ATOM 611 C C . ARG A 1 81 ? -13.716 10.192 5.584 1.00 23.94 81 ARG A C 1
ATOM 612 O O . ARG A 1 81 ? -13.248 11.331 5.679 1.00 23.46 81 ARG A O 1
ATOM 620 N N . ALA A 1 82 ? -14.373 9.610 6.589 1.00 24.55 82 ALA A N 1
ATOM 621 C CA . ALA A 1 82 ? -14.418 10.221 7.914 1.00 26.49 82 ALA A CA 1
ATOM 622 C C . ALA A 1 82 ? -13.074 10.844 8.308 1.00 25.94 82 ALA A C 1
ATOM 623 O O . ALA A 1 82 ? -13.019 11.996 8.754 1.00 24.50 82 ALA A O 1
ATOM 625 N N . THR A 1 83 ? -11.969 10.112 8.098 1.00 27.76 83 THR A N 1
ATOM 626 C CA . THR A 1 83 ? -10.660 10.628 8.503 1.00 27.48 83 THR A CA 1
ATOM 627 C C . THR A 1 83 ? -10.272 11.854 7.682 1.00 27.05 83 THR A C 1
ATOM 628 O O . THR A 1 83 ? -9.820 12.855 8.250 1.00 27.71 83 THR A O 1
ATOM 632 N N . VAL A 1 84 ? -10.458 11.788 6.352 1.00 24.00 84 VAL A N 1
ATOM 633 C CA . VAL A 1 84 ? -10.320 12.957 5.475 1.00 24.44 84 VAL A CA 1
ATOM 634 C C . VAL A 1 84 ? -11.057 14.167 6.048 1.00 24.38 84 VAL A C 1
ATOM 635 O O . VAL A 1 84 ? -10.493 15.258 6.179 1.00 23.73 84 VAL A O 1
ATOM 639 N N . ALA A 1 85 ? -12.343 14.006 6.357 1.00 24.47 85 ALA A N 1
ATOM 640 C CA . ALA A 1 85 ? -13.116 15.147 6.829 1.00 23.37 85 ALA A CA 1
ATOM 641 C C . ALA A 1 85 ? -12.603 15.643 8.183 1.00 28.20 85 ALA A C 1
ATOM 642 O O . ALA A 1 85 ? -12.349 16.843 8.358 1.00 30.35 85 ALA A O 1
ATOM 644 N N . ALA A 1 86 ? -12.415 14.732 9.146 1.00 24.33 86 ALA A N 1
ATOM 645 C CA . ALA A 1 86 ? -11.969 15.136 10.481 1.00 26.70 86 ALA A CA 1
ATOM 646 C C . ALA A 1 86 ? -10.555 15.719 10.495 1.00 28.02 86 ALA A C 1
ATOM 647 O O . ALA A 1 86 ? -10.158 16.334 11.489 1.00 29.97 86 ALA A O 1
ATOM 649 N N . ASN A 1 87 ? -9.771 15.541 9.445 1.00 26.96 87 ASN A N 1
ATOM 650 C CA . ASN A 1 87 ? -8.465 16.189 9.407 1.00 28.62 87 ASN A CA 1
ATOM 651 C C . ASN A 1 87 ? -8.409 17.335 8.407 1.00 26.04 87 ASN A C 1
ATOM 652 O O . ASN A 1 87 ? -7.349 17.949 8.242 1.00 26.72 87 ASN A O 1
ATOM 657 N N . GLY A 1 88 ? -9.528 17.656 7.761 1.00 26.98 88 GLY A N 1
ATOM 658 C CA . GLY A 1 88 ? -9.553 18.741 6.802 1.00 24.79 88 GLY A CA 1
ATOM 659 C C . GLY A 1 88 ? -8.641 18.499 5.627 1.00 27.14 88 GLY A C 1
ATOM 660 O O . GLY A 1 88 ? -7.981 19.432 5.146 1.00 27.18 88 GLY A O 1
ATOM 661 N N . LEU A 1 89 ? -8.589 17.255 5.152 1.00 24.94 89 LEU A N 1
ATOM 662 C CA . LEU A 1 89 ? -7.740 16.869 4.040 1.00 24.81 89 LEU A CA 1
ATOM 663 C C . LEU A 1 89 ? -8.512 16.742 2.731 1.00 30.26 89 LEU A C 1
ATOM 664 O O . LEU A 1 89 ? -8.008 16.133 1.780 1.00 32.72 89 LEU A O 1
ATOM 669 N N . GLY A 1 90 ? -9.706 17.342 2.653 1.00 33.65 90 GLY A N 1
ATOM 670 C CA . GLY A 1 90 ? -10.602 17.086 1.533 1.00 35.84 90 GLY A CA 1
ATOM 671 C C . GLY A 1 90 ? -10.035 17.474 0.182 1.00 39.34 90 GLY A C 1
ATOM 672 O O . GLY A 1 90 ? -10.303 16.807 -0.823 1.00 40.80 90 GLY A O 1
ATOM 673 N N . ASP A 1 91 ? -9.251 18.551 0.135 1.00 43.96 91 ASP A N 1
ATOM 674 C CA . ASP A 1 91 ? -8.723 19.035 -1.132 1.00 44.28 91 ASP A CA 1
ATOM 675 C C . ASP A 1 91 ? -7.616 18.145 -1.678 1.00 43.84 91 ASP A C 1
ATOM 676 O O . ASP A 1 91 ? -7.304 18.230 -2.872 1.00 43.32 91 ASP A O 1
ATOM 681 N N . ARG A 1 92 ? -7.030 17.282 -0.843 1.00 43.29 92 ARG A N 1
ATOM 682 C CA . ARG A 1 92 ? -5.848 16.515 -1.225 1.00 41.74 92 ARG A CA 1
ATOM 683 C C . ARG A 1 92 ? -6.049 15.007 -1.219 1.00 37.69 92 ARG A C 1
ATOM 684 O O . ARG A 1 92 ? -5.061 14.281 -1.373 1.00 36.23 92 ARG A O 1
ATOM 692 N N . VAL A 1 93 ? -7.268 14.505 -1.001 1.00 33.79 93 VAL A N 1
ATOM 693 C CA . VAL A 1 93 ? -7.480 13.069 -0.838 1.00 32.91 93 VAL A CA 1
ATOM 694 C C . VAL A 1 93 ? -8.750 12.649 -1.563 1.00 32.27 93 VAL A C 1
ATOM 695 O O . VAL A 1 93 ? -9.770 13.345 -1.508 1.00 32.36 93 VAL A O 1
ATOM 699 N N . SER A 1 94 ? -8.695 11.492 -2.227 1.00 30.20 94 SER A N 1
ATOM 700 C CA . SER A 1 94 ? -9.887 10.861 -2.780 1.00 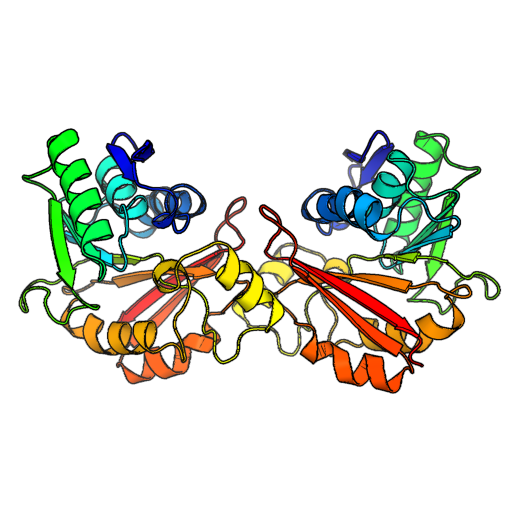30.35 94 SER A CA 1
ATOM 701 C C . SER A 1 94 ? -9.914 9.385 -2.406 1.00 29.18 94 SER A C 1
ATOM 702 O O . SER A 1 94 ? -8.896 8.691 -2.483 1.00 27.95 94 SER A O 1
ATOM 705 N N . VAL A 1 95 ? -11.087 8.923 -1.989 1.00 29.32 95 VAL A N 1
ATOM 706 C CA . VAL A 1 95 ? -11.335 7.532 -1.629 1.00 28.85 95 VAL A CA 1
ATOM 707 C C . VAL A 1 95 ? -12.233 6.908 -2.689 1.00 33.78 95 VAL A C 1
ATOM 708 O O . VAL A 1 95 ? -13.204 7.534 -3.138 1.00 33.89 95 VAL A O 1
ATOM 712 N N . PHE A 1 96 ? -11.888 5.690 -3.114 1.00 30.62 96 PHE A N 1
ATOM 713 C CA . PHE A 1 96 ? -12.639 4.968 -4.133 1.00 29.85 96 PHE A CA 1
ATOM 714 C C . PHE A 1 96 ? -13.032 3.608 -3.593 1.00 30.47 96 PHE A C 1
ATOM 715 O O . PHE A 1 96 ? -12.197 2.892 -3.036 1.00 28.97 96 PHE A O 1
ATOM 723 N N . HIS A 1 97 ? -14.298 3.252 -3.764 1.00 35.11 97 HIS A N 1
ATOM 724 C CA . HIS A 1 97 ? -14.768 1.907 -3.475 1.00 32.03 97 HIS A CA 1
ATOM 725 C C . HIS A 1 97 ? -14.604 1.086 -4.752 1.00 30.60 97 HIS A C 1
ATOM 726 O O . HIS A 1 97 ? -15.275 1.345 -5.758 1.00 29.67 97 HIS A O 1
ATOM 733 N N . SER A 1 98 ? -13.706 0.110 -4.718 1.00 26.92 98 SER A N 1
ATOM 734 C CA . SER A 1 98 ? -13.441 -0.651 -5.921 1.00 33.23 98 SER A CA 1
ATOM 735 C C . SER A 1 98 ? -12.774 -1.958 -5.546 1.00 27.37 98 SER A C 1
ATOM 736 O O . SER A 1 98 ? -12.034 -2.026 -4.569 1.00 27.71 98 SER A O 1
ATOM 739 N N . ASP A 1 99 ? -13.080 -2.992 -6.328 1.00 33.71 99 ASP A N 1
ATOM 740 C CA . ASP A 1 99 ? -12.315 -4.229 -6.336 1.00 33.09 99 ASP A CA 1
ATOM 741 C C . ASP A 1 99 ? -11.122 -4.009 -7.245 1.00 34.71 99 ASP A C 1
ATOM 742 O O . ASP A 1 99 ? -11.293 -3.805 -8.454 1.00 36.82 99 ASP A O 1
ATOM 747 N N . CYS A 1 100 ? -9.922 -4.050 -6.667 1.00 35.51 100 CYS A N 1
ATOM 748 C CA . CYS A 1 100 ? -8.707 -3.621 -7.350 1.00 32.54 100 CYS A CA 1
ATOM 749 C C . CYS A 1 100 ? -9.011 -2.354 -8.159 1.00 32.62 100 CYS A C 1
ATOM 750 O O . CYS A 1 100 ? -9.418 -1.345 -7.568 1.00 32.75 100 CYS A O 1
ATOM 753 N N . PHE A 1 101 ? -8.887 -2.373 -9.487 1.00 31.15 101 PHE A N 1
ATOM 754 C CA . PHE A 1 101 ? -9.106 -1.152 -10.262 1.00 31.75 101 PHE A CA 1
ATOM 755 C C . PHE A 1 101 ? -10.396 -1.154 -11.076 1.00 30.39 101 PHE A C 1
ATOM 756 O O . PHE A 1 101 ? -10.585 -0.250 -11.894 1.00 33.22 101 PHE A O 1
ATOM 764 N N . ASP A 1 102 ? -11.313 -2.098 -10.815 1.00 34.70 102 ASP A N 1
ATOM 765 C CA . ASP A 1 102 ? -12.484 -2.324 -11.669 1.00 31.66 102 ASP A CA 1
ATOM 766 C C . ASP A 1 102 ? -13.374 -1.090 -11.771 1.00 36.35 102 ASP A C 1
ATOM 767 O O . ASP A 1 102 ? -13.972 -0.826 -12.823 1.00 35.99 102 ASP A O 1
ATOM 772 N N . THR A 1 103 ? -13.530 -0.364 -10.670 1.00 32.92 103 THR A N 1
ATOM 773 C CA . THR A 1 103 ? -14.412 0.791 -10.578 1.00 32.08 103 THR A CA 1
ATOM 774 C C . THR A 1 103 ? -13.657 1.979 -10.013 1.00 29.49 103 THR A C 1
ATOM 775 O O . THR A 1 103 ? -14.160 2.734 -9.184 1.00 29.06 103 THR A O 1
ATOM 779 N N . VAL A 1 104 ? -12.414 2.145 -10.444 1.00 34.06 104 VAL A N 1
ATOM 780 C CA . VAL A 1 104 ? -11.624 3.324 -10.111 1.00 33.93 104 VAL A CA 1
ATOM 781 C C . VAL A 1 104 ? -11.694 4.179 -11.366 1.00 35.72 104 VAL A C 1
ATOM 782 O O . VAL A 1 104 ? -11.624 3.623 -12.471 1.00 35.92 104 VAL A O 1
ATOM 786 N N . PRO A 1 105 ? -11.895 5.516 -11.245 1.00 37.87 105 PRO A N 1
ATOM 787 C CA . PRO A 1 105 ? -11.953 6.382 -12.432 1.00 38.51 105 PRO A CA 1
ATOM 788 C C . PRO A 1 105 ? -10.896 6.018 -13.455 1.00 39.87 105 PRO A C 1
ATOM 789 O O . PRO A 1 105 ? -9.717 5.886 -13.113 1.00 41.51 105 PRO A O 1
ATOM 793 N N . ALA A 1 106 ? -11.331 5.819 -14.702 1.00 39.27 106 ALA A N 1
ATOM 794 C CA . ALA A 1 106 ? -10.490 5.198 -15.720 1.00 37.35 106 ALA A CA 1
ATOM 795 C C . ALA A 1 106 ? -9.270 6.043 -16.047 1.00 42.27 106 ALA A C 1
ATOM 796 O O . ALA A 1 106 ? -8.233 5.511 -16.461 1.00 43.82 106 ALA A O 1
ATOM 798 N N . ASP A 1 107 ? -9.379 7.360 -15.886 1.00 44.16 107 ASP A N 1
ATOM 799 C CA . ASP A 1 107 ? -8.252 8.234 -16.193 1.00 50.02 107 ASP A CA 1
ATOM 800 C C . ASP A 1 107 ? -7.146 8.104 -15.153 1.00 44.50 107 ASP A C 1
ATOM 801 O O . ASP A 1 107 ? -5.961 8.197 -15.493 1.00 52.32 107 ASP A O 1
ATOM 806 N N . ARG A 1 108 ? -7.517 7.892 -13.891 1.00 41.08 108 ARG A N 1
ATOM 807 C CA . ARG A 1 108 ? -6.583 7.944 -12.767 1.00 43.47 108 ARG A CA 1
ATOM 808 C C . ARG A 1 108 ? -5.346 7.084 -12.985 1.00 40.49 108 ARG A C 1
ATOM 809 O O . ARG A 1 108 ? -5.437 5.863 -13.156 1.00 34.96 108 ARG A O 1
ATOM 817 N N . LYS A 1 109 ? -4.190 7.736 -12.937 1.00 42.34 109 LYS A N 1
ATOM 818 C CA . LYS A 1 109 ? -2.889 7.083 -12.913 1.00 38.53 109 LYS A CA 1
ATOM 819 C C . LYS A 1 109 ? -2.086 7.670 -11.758 1.00 35.89 109 LYS A C 1
ATOM 820 O O . LYS A 1 109 ? -2.362 8.783 -11.312 1.00 37.49 109 LYS A O 1
ATOM 826 N N . TRP A 1 110 ? -1.079 6.924 -11.280 1.00 35.43 110 TRP A N 1
ATOM 827 C CA . TRP A 1 110 ? -0.280 7.330 -10.122 1.00 35.07 110 TRP A CA 1
ATOM 828 C C . TRP A 1 110 ? 1.208 7.171 -10.396 1.00 31.63 110 TRP A C 1
ATOM 829 O O . TRP A 1 110 ? 1.619 6.345 -11.214 1.00 32.13 110 TRP A O 1
ATOM 840 N N . ASP A 1 111 ? 2.006 7.972 -9.686 1.00 29.88 111 ASP A N 1
ATOM 841 C CA . ASP A 1 111 ? 3.463 7.866 -9.730 1.00 32.95 111 ASP A CA 1
ATOM 842 C C . ASP A 1 111 ? 3.987 6.805 -8.773 1.00 30.74 111 ASP A C 1
ATOM 843 O O . ASP A 1 111 ? 5.028 6.198 -9.044 1.00 29.56 111 ASP A O 1
ATOM 848 N N . LEU A 1 112 ? 3.308 6.596 -7.641 1.00 29.25 112 LEU A N 1
ATOM 849 C CA . LEU A 1 112 ? 3.657 5.551 -6.690 1.00 28.69 112 LEU A CA 1
ATOM 850 C C . LEU A 1 112 ? 2.372 4.939 -6.142 1.00 31.21 112 LEU A C 1
ATOM 851 O O . LEU A 1 112 ? 1.469 5.660 -5.703 1.00 26.73 112 LEU A O 1
ATOM 856 N N . ILE A 1 113 ? 2.298 3.606 -6.190 1.00 31.17 113 ILE A N 1
ATOM 857 C CA . ILE A 1 113 ? 1.190 2.824 -5.654 1.00 27.44 113 ILE A CA 1
ATOM 858 C C . ILE A 1 113 ? 1.752 1.934 -4.561 1.00 30.18 113 ILE A C 1
ATOM 859 O O . ILE A 1 113 ? 2.591 1.067 -4.833 1.00 30.34 113 ILE A O 1
ATOM 864 N N . VAL A 1 114 ? 1.295 2.152 -3.326 1.00 28.10 114 VAL A N 1
ATOM 865 C CA . VAL A 1 114 ? 1.728 1.379 -2.172 1.00 25.22 114 VAL A CA 1
ATOM 866 C C . VAL A 1 114 ? 0.571 0.487 -1.736 1.00 26.91 114 VAL A C 1
ATOM 867 O O . VAL A 1 114 ? -0.500 0.506 -2.349 1.00 23.09 114 VAL A O 1
ATOM 871 N N . GLY A 1 115 ? 0.774 -0.307 -0.686 1.00 26.15 115 GLY A N 1
ATOM 872 C CA . GLY A 1 115 ? -0.280 -1.215 -0.290 1.00 25.30 115 GLY A CA 1
ATOM 873 C C . GLY A 1 115 ? 0.125 -2.363 0.609 1.00 26.55 115 GLY A C 1
ATOM 874 O O . GLY A 1 115 ? 1.153 -3.003 0.384 1.00 27.56 115 GLY A O 1
ATOM 875 N N . ASN A 1 116 ? -0.715 -2.639 1.621 1.00 29.99 116 ASN A N 1
ATOM 876 C CA . ASN A 1 116 ? -0.612 -3.720 2.596 1.00 29.02 116 ASN A CA 1
ATOM 877 C C . ASN A 1 116 ? -1.719 -4.728 2.321 1.00 31.00 116 ASN A C 1
ATOM 878 O O . ASN A 1 116 ? -2.729 -4.748 3.034 1.00 34.93 116 ASN A O 1
ATOM 883 N N . PRO A 1 117 ? -1.578 -5.571 1.305 1.00 32.64 117 PRO A N 1
ATOM 884 C CA . PRO A 1 117 ? -2.717 -6.376 0.837 1.00 29.26 117 PRO A CA 1
ATOM 885 C C . PRO A 1 117 ? -2.959 -7.566 1.750 1.00 29.49 117 PRO A C 1
ATOM 886 O O . PRO A 1 117 ? -2.156 -7.828 2.660 1.00 28.99 117 PRO A O 1
ATOM 890 N N . PRO A 1 118 ? -4.057 -8.300 1.550 1.00 30.54 118 PRO A N 1
ATOM 891 C CA . PRO A 1 118 ? -4.198 -9.604 2.206 1.00 28.78 118 PRO A CA 1
ATOM 892 C C . PRO A 1 118 ? -2.961 -10.438 1.927 1.00 27.36 118 PRO A C 1
ATOM 893 O O . PRO A 1 118 ? -2.534 -10.580 0.784 1.00 23.70 118 PRO A O 1
ATOM 897 N N . HIS A 1 119 ? -2.356 -10.960 2.985 1.00 26.25 119 HIS A N 1
ATOM 898 C CA . HIS A 1 119 ? -0.965 -11.371 2.889 1.00 26.31 119 HIS A CA 1
ATOM 899 C C . HIS A 1 119 ? -0.770 -12.840 2.561 1.00 27.94 119 HIS A C 1
ATOM 900 O O . HIS A 1 119 ? 0.331 -13.231 2.159 1.00 23.76 119 HIS A O 1
ATOM 907 N N . MET A 1 120 ? -1.800 -13.656 2.740 1.00 28.44 120 MET A N 1
ATOM 908 C CA . MET A 1 120 ? -1.644 -15.091 2.884 1.00 30.37 120 MET A CA 1
ATOM 909 C C . MET A 1 120 ? -2.522 -15.804 1.864 1.00 27.89 120 MET A C 1
ATOM 910 O O . MET A 1 120 ? -3.711 -15.499 1.753 1.00 32.39 120 MET A O 1
ATOM 915 N N . ASN A 1 121 ? -1.932 -16.716 1.094 1.00 27.04 121 ASN A N 1
ATOM 916 C CA . ASN A 1 121 ? -2.720 -17.622 0.256 1.00 29.89 121 ASN A CA 1
ATOM 917 C C . ASN A 1 121 ? -3.194 -18.760 1.145 1.00 32.95 121 ASN A C 1
ATOM 918 O O . ASN A 1 121 ? -2.452 -19.712 1.406 1.00 35.09 121 ASN A O 1
ATOM 923 N N . VAL A 1 122 ? -4.444 -18.663 1.610 1.00 27.65 122 VAL A N 1
ATOM 924 C CA . VAL A 1 122 ? -4.921 -19.573 2.642 1.00 33.01 122 VAL A CA 1
ATOM 925 C C . VAL A 1 122 ? -4.970 -21.004 2.135 1.00 36.06 122 VAL A C 1
ATOM 926 O O . VAL A 1 122 ? -4.867 -21.943 2.933 1.00 39.10 122 VAL A O 1
ATOM 930 N N . THR A 1 123 ? -5.093 -21.195 0.819 1.00 36.35 123 THR A N 1
ATOM 931 C CA . THR A 1 123 ? -5.023 -22.535 0.247 1.00 34.63 123 THR A CA 1
ATOM 932 C C . THR A 1 123 ? -3.747 -23.253 0.673 1.00 36.98 123 THR A C 1
ATOM 933 O O . THR A 1 123 ? -3.798 -24.387 1.159 1.00 40.48 123 THR A O 1
ATOM 937 N N . THR A 1 124 ? -2.588 -22.606 0.519 1.00 34.03 124 THR A N 1
ATOM 938 C CA . THR A 1 124 ? -1.320 -23.298 0.731 1.00 35.07 124 THR A CA 1
ATOM 939 C C . THR A 1 124 ? -0.609 -22.917 2.022 1.00 38.78 124 THR A C 1
ATOM 940 O O . THR A 1 124 ? 0.446 -23.490 2.314 1.00 36.97 124 THR A O 1
ATOM 944 N N . ALA A 1 125 ? -1.146 -21.970 2.789 1.00 33.43 125 ALA A N 1
ATOM 945 C CA . ALA A 1 125 ? -0.510 -21.540 4.019 1.00 35.85 125 ALA A CA 1
ATOM 946 C C . ALA A 1 125 ? -0.483 -22.676 5.040 1.00 35.91 125 ALA A C 1
ATOM 947 O O . ALA A 1 125 ? -1.358 -23.543 5.040 1.00 33.21 125 ALA A O 1
ATOM 949 N N . PRO A 1 126 ? 0.511 -22.692 5.928 1.00 41.17 126 PRO A N 1
ATOM 950 C CA . PRO A 1 126 ? 0.520 -23.706 6.990 1.00 41.28 126 PRO A CA 1
ATOM 951 C C . PRO A 1 126 ? -0.742 -23.631 7.836 1.00 40.98 126 PRO A C 1
ATOM 952 O O . PRO A 1 126 ? -1.325 -22.561 8.037 1.00 41.98 126 PRO A O 1
ATOM 956 N N . ALA A 1 127 ? -1.184 -24.803 8.298 1.00 39.08 127 ALA A N 1
ATOM 957 C CA . ALA A 1 127 ? -2.386 -24.873 9.121 1.00 36.50 127 ALA A CA 1
ATOM 958 C C . ALA A 1 127 ? -2.297 -23.929 10.305 1.00 42.28 127 ALA A C 1
ATOM 959 O O . ALA A 1 127 ? -3.244 -23.192 10.605 1.00 42.34 127 ALA A O 1
ATOM 961 N N . GLU A 1 128 ? -1.150 -23.935 10.979 1.00 40.11 128 GLU A N 1
ATOM 962 C CA . GLU A 1 128 ? -0.934 -23.097 12.153 1.00 44.64 128 GLU A CA 1
ATOM 963 C C . GLU A 1 128 ? -1.125 -21.619 11.834 1.00 42.45 128 GLU A C 1
ATOM 964 O O . GLU A 1 128 ? -1.589 -20.853 12.685 1.00 40.94 128 GLU A O 1
ATOM 970 N N . HIS A 1 129 ? -0.788 -21.209 10.610 1.00 45.00 129 HIS A N 1
ATOM 971 C CA . HIS A 1 129 ? -1.008 -19.830 10.184 1.00 45.75 129 HIS A CA 1
ATOM 972 C C . HIS A 1 129 ? -2.492 -19.520 10.041 1.00 45.70 129 HIS A C 1
ATOM 973 O O . HIS A 1 129 ? -3.023 -18.635 10.723 1.00 51.21 129 HIS A O 1
ATOM 980 N N . VAL A 1 130 ? -3.175 -20.227 9.138 1.00 43.96 130 VAL A N 1
ATOM 981 C CA . VAL A 1 130 ? -4.571 -19.912 8.832 1.00 46.33 130 VAL A CA 1
ATOM 982 C C . VAL A 1 130 ? -5.419 -19.924 10.098 1.00 48.05 130 VAL A C 1
ATOM 983 O O . VAL A 1 130 ? -6.280 -19.059 10.289 1.00 49.77 130 VAL A O 1
ATOM 987 N N . GLU A 1 131 ? -5.171 -20.884 10.999 1.00 46.49 131 GLU A N 1
ATOM 988 C CA . GLU A 1 131 ? -5.958 -20.929 12.223 1.00 47.67 131 GLU A CA 1
ATOM 989 C C . GLU A 1 131 ? -5.674 -19.723 13.110 1.00 45.70 131 GLU A C 1
ATOM 990 O O . GLU A 1 131 ? -6.583 -19.241 13.782 1.00 49.93 131 GLU A O 1
ATOM 996 N N . VAL A 1 132 ? -4.465 -19.169 13.086 1.00 46.74 132 VAL A N 1
ATOM 997 C CA . VAL A 1 132 ? -4.250 -17.995 13.927 1.00 45.61 132 VAL A CA 1
ATOM 998 C C . VAL A 1 132 ? -5.101 -16.811 13.479 1.00 45.79 132 VAL A C 1
ATOM 999 O O . VAL A 1 132 ? -5.588 -16.049 14.325 1.00 43.81 132 VAL A O 1
ATOM 1003 N N . PHE A 1 133 ? -5.373 -16.685 12.170 1.00 46.41 133 PHE A N 1
ATOM 1004 C CA . PHE A 1 133 ? -6.139 -15.545 11.673 1.00 39.90 133 PHE A CA 1
ATOM 1005 C C . PHE A 1 133 ? -7.637 -15.820 11.517 1.00 41.96 133 PHE A C 1
ATOM 1006 O O . PHE A 1 133 ? -8.450 -14.886 11.632 1.00 39.88 133 PHE A O 1
ATOM 1014 N N . ARG A 1 134 ? -8.027 -17.075 11.263 1.00 41.69 134 ARG A N 1
ATOM 1015 C CA . ARG A 1 134 ? -9.444 -17.408 11.182 1.00 36.89 134 ARG A CA 1
ATOM 1016 C C . ARG A 1 134 ? -10.193 -17.091 12.468 1.00 37.45 134 ARG A C 1
ATOM 1017 O O . ARG A 1 134 ? -11.415 -16.928 12.431 1.00 39.48 134 ARG A O 1
ATOM 1025 N N . ARG A 1 135 ? -9.508 -17.024 13.606 1.00 34.07 135 ARG A N 1
ATOM 1026 C CA . ARG A 1 135 ? -10.180 -16.765 14.869 1.00 34.51 135 ARG A CA 1
ATOM 1027 C C . ARG A 1 135 ? -9.949 -15.360 15.393 1.00 30.93 135 ARG A C 1
ATOM 1028 O O . ARG A 1 135 ? -10.296 -15.078 16.540 1.00 29.72 135 ARG A O 1
ATOM 1036 N N . ILE A 1 136 ? -9.352 -14.475 14.600 1.00 36.17 136 ILE A N 1
ATOM 1037 C CA . ILE A 1 136 ? -8.906 -13.203 15.145 1.00 33.53 136 ILE A CA 1
ATOM 1038 C C . ILE A 1 136 ? -9.304 -12.060 14.221 1.00 32.35 136 ILE A C 1
ATOM 1039 O O . ILE A 1 136 ? -9.550 -10.940 14.680 1.00 34.05 136 ILE A O 1
ATOM 1044 N N . LYS A 1 137 ? -9.417 -12.339 12.926 1.00 30.74 137 LYS A N 1
ATOM 1045 C CA . LYS A 1 137 ? -9.548 -11.285 11.936 1.00 30.39 137 LYS A CA 1
ATOM 1046 C C . LYS A 1 137 ? -10.557 -11.689 10.873 1.00 26.58 137 LYS A C 1
ATOM 1047 O O . LYS A 1 137 ? -10.623 -12.865 10.500 1.00 28.37 137 LYS A O 1
ATOM 1053 N N . PRO A 1 138 ? -11.346 -10.741 10.379 1.00 25.73 138 PRO A N 1
ATOM 1054 C CA . PRO A 1 138 ? -12.206 -11.006 9.215 1.00 25.87 138 PRO A CA 1
ATOM 1055 C C . PRO A 1 138 ? -11.414 -11.495 8.007 1.00 27.64 138 PRO A C 1
ATOM 1056 O O . PRO A 1 138 ? -10.310 -11.027 7.725 1.00 25.20 138 PRO A O 1
ATOM 1060 N N . GLU A 1 139 ? -12.005 -12.432 7.268 1.00 32.26 139 GLU A N 1
ATOM 1061 C CA . GLU A 1 139 ? -11.258 -13.057 6.183 1.00 34.51 139 GLU A CA 1
ATOM 1062 C C . GLU A 1 139 ? -10.801 -12.043 5.142 1.00 32.55 139 GLU A C 1
ATOM 1063 O O . GLU A 1 139 ? -9.753 -12.233 4.516 1.00 30.88 139 GLU A O 1
ATOM 1069 N N . LEU A 1 140 ? -11.527 -10.936 4.990 1.00 32.07 140 LEU A N 1
ATOM 1070 C CA . LEU A 1 140 ? -11.152 -9.919 4.017 1.00 30.75 140 LEU A CA 1
ATOM 1071 C C . LEU A 1 140 ? -9.833 -9.242 4.363 1.00 29.80 140 LEU A C 1
ATOM 1072 O O . LEU A 1 140 ? -9.176 -8.696 3.472 1.00 32.03 140 LEU A O 1
ATOM 1077 N N . VAL A 1 141 ? -9.419 -9.295 5.625 1.00 32.02 141 VAL A N 1
ATOM 1078 C CA . VAL A 1 141 ? -8.218 -8.596 6.067 1.00 33.14 141 VAL A CA 1
ATOM 1079 C C . VAL A 1 141 ? -6.936 -9.347 5.689 1.00 34.90 141 VAL A C 1
ATOM 1080 O O . VAL A 1 141 ? -5.879 -8.731 5.493 1.00 35.50 141 VAL A O 1
ATOM 1084 N N . TYR A 1 142 ? -6.984 -10.668 5.582 1.00 31.50 142 TYR A N 1
ATOM 1085 C CA . TYR A 1 142 ? -5.751 -11.419 5.506 1.00 32.66 142 TYR A CA 1
ATOM 1086 C C . TYR A 1 142 ? -5.668 -12.428 4.370 1.00 33.29 142 TYR A C 1
ATOM 1087 O O . TYR A 1 142 ? -4.565 -12.919 4.105 1.00 34.34 142 TYR A O 1
ATOM 1096 N N . ALA A 1 143 ? -6.763 -12.735 3.680 1.00 32.27 143 ALA A N 1
ATOM 1097 C CA . ALA A 1 143 ? -6.854 -13.940 2.865 1.00 32.81 143 ALA A CA 1
ATOM 1098 C C . ALA A 1 143 ? -6.824 -13.601 1.380 1.00 31.64 143 ALA A C 1
ATOM 1099 O O . ALA A 1 143 ? -7.736 -12.945 0.866 1.00 31.67 143 ALA A O 1
ATOM 1101 N N . ASP A 1 144 ? -5.811 -14.101 0.679 1.00 29.48 144 ASP A N 1
ATOM 1102 C CA . ASP A 1 144 ? -5.760 -14.011 -0.781 1.00 31.79 144 ASP A CA 1
ATOM 1103 C C . ASP A 1 144 ? -5.647 -15.438 -1.325 1.00 32.74 144 ASP A C 1
ATOM 1104 O O . ASP A 1 144 ? -4.561 -15.908 -1.687 1.00 31.25 144 ASP A O 1
ATOM 1109 N N . LYS A 1 145 ? -6.783 -16.130 -1.375 1.00 29.91 145 LYS A N 1
ATOM 1110 C CA . LYS A 1 145 ? -6.784 -17.519 -1.805 1.00 34.03 145 LYS A CA 1
ATOM 1111 C C . LYS A 1 145 ? -6.260 -17.619 -3.235 1.00 31.44 145 LYS A C 1
ATOM 1112 O O . LYS A 1 145 ? -6.667 -16.861 -4.116 1.00 32.02 145 LYS A O 1
ATOM 1118 N N . ASP A 1 146 ? -5.302 -18.520 -3.440 1.00 32.47 146 ASP A N 1
ATOM 1119 C CA . ASP A 1 146 ? -4.613 -18.713 -4.713 1.00 31.86 146 ASP A CA 1
ATOM 1120 C C . ASP A 1 146 ? -3.982 -17.433 -5.252 1.00 31.95 146 ASP A C 1
ATOM 1121 O O . ASP A 1 146 ? -3.666 -17.366 -6.438 1.00 31.85 146 ASP A O 1
ATOM 1126 N N . TRP A 1 147 ? -3.773 -16.420 -4.399 1.00 29.61 147 TRP A N 1
ATOM 1127 C CA . TRP A 1 147 ? -3.148 -15.146 -4.795 1.00 28.12 147 TRP A CA 1
ATOM 1128 C C . TRP A 1 147 ? -3.966 -14.409 -5.851 1.00 27.42 147 TRP A C 1
ATOM 1129 O O . TRP A 1 147 ? -3.413 -13.662 -6.662 1.00 29.39 147 TRP A O 1
ATOM 1140 N N . GLU A 1 148 ? -5.284 -14.604 -5.857 1.00 29.88 148 GLU A N 1
ATOM 1141 C CA . GLU A 1 148 ? -6.074 -14.107 -6.978 1.00 30.34 148 GLU A CA 1
ATOM 1142 C C . GLU A 1 148 ? -6.257 -12.600 -6.932 1.00 29.10 148 GLU A C 1
ATOM 1143 O O . GLU A 1 148 ? -6.353 -11.966 -7.989 1.00 30.75 148 GLU A O 1
ATOM 1149 N N . ILE A 1 149 ? -6.294 -12.019 -5.730 1.00 24.21 149 ILE A N 1
ATOM 1150 C CA . ILE A 1 149 ? -6.343 -10.565 -5.602 1.00 27.88 149 ILE A CA 1
ATOM 1151 C C . ILE A 1 149 ? -5.063 -9.956 -6.155 1.00 29.16 149 ILE A C 1
ATOM 1152 O O . ILE A 1 149 ? -5.098 -9.026 -6.973 1.00 27.71 149 ILE A O 1
ATOM 1157 N N . HIS A 1 150 ? -3.912 -10.484 -5.706 1.00 28.04 150 HIS A N 1
ATOM 1158 C CA . HIS A 1 150 ? -2.609 -10.114 -6.257 1.00 28.03 150 HIS A CA 1
ATOM 1159 C C . HIS A 1 150 ? -2.570 -10.228 -7.780 1.00 28.44 150 HIS A C 1
ATOM 1160 O O . HIS A 1 150 ? -2.056 -9.334 -8.460 1.00 28.90 150 HIS A O 1
ATOM 1167 N N . ARG A 1 151 ? -3.107 -11.322 -8.335 1.00 28.04 151 ARG A N 1
ATOM 1168 C CA . ARG A 1 151 ? -3.028 -11.533 -9.785 1.00 29.31 151 ARG A CA 1
ATOM 1169 C C . ARG A 1 151 ? -3.857 -10.509 -10.556 1.00 31.50 151 ARG A C 1
ATOM 1170 O O . ARG A 1 151 ? -3.386 -9.940 -11.552 1.00 32.00 151 ARG A O 1
ATOM 1178 N N . ARG A 1 152 ? -5.099 -10.263 -10.127 1.00 28.04 152 ARG A N 1
ATOM 1179 C CA . ARG A 1 152 ? -5.860 -9.202 -10.774 1.00 33.48 152 ARG A CA 1
ATOM 1180 C C . ARG A 1 152 ? -5.135 -7.870 -10.637 1.00 33.49 152 ARG A C 1
ATOM 1181 O O . ARG A 1 152 ? -5.062 -7.095 -11.598 1.00 33.41 152 ARG A O 1
ATOM 1189 N N . PHE A 1 153 ? -4.542 -7.612 -9.468 1.00 30.75 153 PHE A N 1
ATOM 1190 C CA . PHE A 1 153 ? -3.916 -6.315 -9.238 1.00 31.30 153 PHE A CA 1
ATOM 1191 C C . PHE A 1 153 ? -2.744 -6.092 -10.186 1.00 35.12 153 PHE A C 1
ATOM 1192 O O . PHE A 1 153 ? -2.659 -5.050 -10.854 1.00 33.47 153 PHE A O 1
ATOM 1200 N N . TYR A 1 154 ? -1.822 -7.063 -10.246 1.00 31.93 154 TYR A N 1
ATOM 1201 C CA . TYR A 1 154 ? -0.655 -6.941 -11.112 1.00 28.98 154 TYR A CA 1
ATOM 1202 C C . TYR A 1 154 ? -1.069 -6.888 -12.578 1.00 31.52 154 TYR A C 1
ATOM 1203 O O . TYR A 1 154 ? -0.457 -6.174 -13.380 1.00 31.76 154 TYR A O 1
ATOM 1212 N N . ASP A 1 155 ? -2.117 -7.620 -12.949 1.00 33.29 155 ASP A N 1
ATOM 1213 C CA . ASP A 1 155 ? -2.558 -7.554 -14.338 1.00 36.11 155 ASP A CA 1
ATOM 1214 C C . ASP A 1 155 ? -3.137 -6.189 -14.693 1.00 33.36 155 ASP A C 1
ATOM 1215 O O . ASP A 1 155 ? -3.109 -5.800 -15.866 1.00 32.92 155 ASP A O 1
ATOM 1220 N N . GLN A 1 156 ? -3.664 -5.453 -13.709 1.00 33.49 156 GLN A N 1
ATOM 1221 C CA . GLN A 1 156 ? -4.294 -4.162 -13.973 1.00 30.58 156 GLN A CA 1
ATOM 1222 C C . GLN A 1 156 ? -3.352 -2.984 -13.782 1.00 32.80 156 GLN A C 1
ATOM 1223 O O . GLN A 1 156 ? -3.574 -1.916 -14.376 1.00 33.23 156 GLN A O 1
ATOM 1229 N N . VAL A 1 157 ? -2.296 -3.158 -12.986 1.00 32.39 157 VAL A N 1
ATOM 1230 C CA . VAL A 1 157 ? -1.580 -1.997 -12.476 1.00 33.63 157 VAL A CA 1
ATOM 1231 C C . VAL A 1 157 ? -0.740 -1.339 -13.555 1.00 29.81 157 VAL A C 1
ATOM 1232 O O . VAL A 1 157 ? -0.370 -0.174 -13.404 1.00 30.18 157 VAL A O 1
ATOM 1236 N N . GLY A 1 158 ? -0.439 -2.057 -14.643 1.00 30.58 158 GLY A N 1
ATOM 1237 C CA . GLY A 1 158 ? 0.423 -1.498 -15.675 1.00 26.81 158 GLY A CA 1
ATOM 1238 C C . GLY A 1 158 ? -0.120 -0.207 -16.243 1.00 30.98 158 GLY A C 1
ATOM 1239 O O . GLY A 1 158 ? 0.601 0.783 -16.373 1.00 33.46 158 GLY A O 1
ATOM 1240 N N . ASP A 1 159 ? -1.409 -0.187 -16.550 1.00 32.22 159 ASP A N 1
ATOM 1241 C CA . ASP A 1 159 ? -1.990 0.996 -17.171 1.00 36.99 159 ASP A CA 1
ATOM 1242 C C . ASP A 1 159 ? -2.386 2.062 -16.155 1.00 36.45 159 ASP A C 1
ATOM 1243 O O . ASP A 1 159 ? -2.856 3.129 -16.549 1.00 35.75 159 ASP A O 1
ATOM 1248 N N . ARG A 1 160 ? -2.154 1.818 -14.862 1.00 35.48 160 ARG A N 1
ATOM 1249 C CA . ARG A 1 160 ? -2.510 2.765 -13.825 1.00 34.37 160 ARG A CA 1
ATOM 1250 C C . ARG A 1 160 ? -1.314 3.556 -13.325 1.00 34.53 160 ARG A C 1
ATOM 1251 O O . ARG A 1 160 ? -1.460 4.364 -12.401 1.00 34.47 160 ARG A O 1
ATOM 1259 N N . LEU A 1 161 ? -0.143 3.347 -13.918 1.00 35.04 161 LEU A N 1
ATOM 1260 C CA . LEU A 1 161 ? 1.084 4.006 -13.506 1.00 31.51 161 LEU A CA 1
ATOM 1261 C C . LEU A 1 161 ? 1.402 5.137 -14.467 1.00 31.45 161 LEU A C 1
ATOM 1262 O O . LEU A 1 161 ? 1.402 4.933 -15.681 1.00 28.43 161 LEU A O 1
ATOM 1267 N N . THR A 1 162 ? 1.676 6.325 -13.921 1.00 30.68 162 THR A N 1
ATOM 1268 C CA . THR A 1 162 ? 2.212 7.433 -14.706 1.00 32.65 162 THR A CA 1
ATOM 1269 C C . THR A 1 162 ? 3.533 7.025 -15.345 1.00 32.03 162 THR A C 1
ATOM 1270 O O . THR A 1 162 ? 4.117 6.006 -14.961 1.00 32.44 162 THR A O 1
ATOM 1274 N N . PRO A 1 163 ? 4.034 7.777 -16.324 1.00 37.54 163 PRO A N 1
ATOM 1275 C CA . PRO A 1 163 ? 5.385 7.498 -16.841 1.00 32.87 163 PRO A CA 1
ATOM 1276 C C . PRO A 1 163 ? 6.417 7.549 -15.722 1.00 33.58 163 PRO A C 1
ATOM 1277 O O . PRO A 1 163 ? 6.569 8.559 -15.034 1.00 35.10 163 PRO A O 1
ATOM 1281 N N . GLY A 1 164 ? 7.128 6.443 -15.540 1.00 31.64 164 GLY A N 1
ATOM 1282 C CA . GLY A 1 164 ? 8.098 6.355 -14.471 1.00 30.08 164 GLY A CA 1
ATOM 1283 C C . GLY A 1 164 ? 7.522 6.018 -13.118 1.00 27.36 164 GLY A C 1
ATOM 1284 O O . GLY A 1 164 ? 8.259 6.059 -12.128 1.00 28.34 164 GLY A O 1
ATOM 1285 N N . GLY A 1 165 ? 6.226 5.704 -13.043 1.00 30.65 165 GLY A N 1
ATOM 1286 C CA . GLY A 1 165 ? 5.629 5.265 -11.800 1.00 29.26 165 GLY A CA 1
ATOM 1287 C C . GLY A 1 165 ? 6.014 3.842 -11.455 1.00 28.20 165 GLY A C 1
ATOM 1288 O O . GLY A 1 165 ? 6.384 3.075 -12.327 1.00 28.65 165 GLY A O 1
ATOM 1289 N N . SER A 1 166 ? 5.920 3.516 -10.154 1.00 31.24 166 SER A N 1
ATOM 1290 C CA . SER A 1 166 ? 6.297 2.221 -9.596 1.00 32.75 166 SER A CA 1
ATOM 1291 C C . SER A 1 166 ? 5.208 1.731 -8.649 1.00 29.10 166 SER A C 1
ATOM 1292 O O . SER A 1 166 ? 4.367 2.500 -8.193 1.00 30.95 166 SER A O 1
ATOM 1295 N N . VAL A 1 167 ? 5.276 0.441 -8.313 1.00 26.91 167 VAL A N 1
ATOM 1296 C CA . VAL A 1 167 ? 4.505 -0.167 -7.231 1.00 29.15 167 VAL A CA 1
ATOM 1297 C C . VAL A 1 167 ? 5.477 -0.518 -6.101 1.00 27.29 167 VAL A C 1
ATOM 1298 O O . VAL A 1 167 ? 6.660 -0.787 -6.337 1.00 28.58 167 VAL A O 1
ATOM 1302 N N . LEU A 1 168 ? 4.985 -0.446 -4.858 1.00 25.18 168 LEU A N 1
ATOM 1303 C CA . LEU A 1 168 ? 5.781 -0.747 -3.667 1.00 29.00 168 LEU A CA 1
ATOM 1304 C C . LEU A 1 168 ? 4.833 -1.391 -2.650 1.00 26.46 168 LEU A C 1
ATOM 1305 O O . LEU A 1 168 ? 4.197 -0.705 -1.852 1.00 25.81 168 LEU A O 1
ATOM 1310 N N . LEU A 1 169 ? 4.734 -2.713 -2.707 1.00 25.31 169 LEU A N 1
ATOM 1311 C CA . LEU A 1 169 ? 3.905 -3.452 -1.774 1.00 24.16 169 LEU A CA 1
ATOM 1312 C C . LEU A 1 169 ? 4.716 -3.893 -0.559 1.00 26.21 169 LEU A C 1
ATOM 1313 O O . LEU A 1 169 ? 5.928 -4.128 -0.639 1.00 28.01 169 LEU A O 1
ATOM 1318 N N . GLN A 1 170 ? 4.037 -3.976 0.578 1.00 23.55 170 GLN A N 1
ATOM 1319 C CA . GLN A 1 170 ? 4.611 -4.484 1.816 1.00 22.14 170 GLN A CA 1
ATOM 1320 C C . GLN A 1 170 ? 4.022 -5.874 2.035 1.00 25.93 170 GLN A C 1
ATOM 1321 O O . GLN A 1 170 ? 2.807 -6.013 2.212 1.00 27.50 170 GLN A O 1
ATOM 1327 N N . GLU A 1 171 ? 4.869 -6.905 1.983 1.00 24.56 171 GLU A N 1
ATOM 1328 C CA . GLU A 1 171 ? 4.445 -8.303 2.072 1.00 24.92 171 GLU A CA 1
ATOM 1329 C C . GLU A 1 171 ? 4.998 -8.939 3.352 1.00 25.03 171 GLU A C 1
ATOM 1330 O O . GLU A 1 171 ? 5.713 -8.309 4.127 1.00 28.37 171 GLU A O 1
ATOM 1336 N N . CYS A 1 172 ? 4.647 -10.203 3.581 1.00 24.87 172 CYS A N 1
ATOM 1337 C CA . CYS A 1 172 ? 5.005 -10.917 4.805 1.00 27.33 172 CYS A CA 1
ATOM 1338 C C . CYS A 1 172 ? 5.862 -12.119 4.438 1.00 26.31 172 CYS A C 1
ATOM 1339 O O . CYS A 1 172 ? 5.405 -12.992 3.692 1.00 27.10 172 CYS A O 1
ATOM 1342 N N . TRP A 1 173 ? 7.105 -12.145 4.945 1.00 25.62 173 TRP A N 1
ATOM 1343 C CA . TRP A 1 173 ? 7.985 -13.303 4.764 1.00 27.81 173 TRP A CA 1
ATOM 1344 C C . TRP A 1 173 ? 7.272 -14.605 5.117 1.00 27.27 173 TRP A C 1
ATOM 1345 O O . TRP A 1 173 ? 7.448 -15.617 4.437 1.00 28.24 173 TRP A O 1
ATOM 1356 N N . ALA A 1 174 ? 6.450 -14.593 6.170 1.00 26.12 174 ALA A N 1
ATOM 1357 C CA . ALA A 1 174 ? 5.763 -15.813 6.595 1.00 27.83 174 ALA A CA 1
ATOM 1358 C C . ALA A 1 174 ? 4.858 -16.380 5.506 1.00 26.92 174 ALA A C 1
ATOM 1359 O O . ALA A 1 174 ? 4.698 -17.594 5.401 1.00 24.94 174 ALA A O 1
ATOM 1361 N N . ALA A 1 175 ? 4.251 -15.534 4.693 1.00 26.32 175 ALA A N 1
ATOM 1362 C CA . ALA A 1 175 ? 3.262 -16.027 3.756 1.00 25.00 175 ALA A CA 1
ATOM 1363 C C . ALA A 1 175 ? 3.716 -16.010 2.304 1.00 24.08 175 ALA A C 1
ATOM 1364 O O . ALA A 1 175 ? 3.079 -16.655 1.475 1.00 28.37 175 ALA A O 1
ATOM 1366 N N . SER A 1 176 ? 4.789 -15.306 1.974 1.00 24.48 176 SER A N 1
ATOM 1367 C CA . SER A 1 176 ? 5.232 -15.217 0.596 1.00 24.46 176 SER A CA 1
ATOM 1368 C C . SER A 1 176 ? 6.725 -14.913 0.584 1.00 27.14 176 SER A C 1
ATOM 1369 O O . SER A 1 176 ? 7.358 -14.769 1.633 1.00 28.86 176 SER A O 1
ATOM 1372 N N . ASP A 1 177 ? 7.287 -14.872 -0.619 1.00 23.57 177 ASP A N 1
ATOM 1373 C CA . ASP A 1 177 ? 8.552 -14.207 -0.896 1.00 27.08 177 ASP A CA 1
ATOM 1374 C C . ASP A 1 177 ? 8.496 -13.733 -2.344 1.00 28.49 177 ASP A C 1
ATOM 1375 O O . ASP A 1 177 ? 7.526 -14.020 -3.055 1.00 23.95 177 ASP A O 1
ATOM 1380 N N . PRO A 1 178 ? 9.505 -12.969 -2.806 1.00 26.24 178 PRO A N 1
ATOM 1381 C CA . PRO A 1 178 ? 9.461 -12.474 -4.191 1.00 24.52 178 PRO A CA 1
ATOM 1382 C C . PRO A 1 178 ? 9.200 -13.541 -5.241 1.00 28.93 178 PRO A C 1
ATOM 1383 O O . PRO A 1 178 ? 8.448 -13.284 -6.190 1.00 29.28 178 PRO A O 1
ATOM 1387 N N . GLU A 1 179 ? 9.795 -14.730 -5.111 1.00 29.62 179 GLU A N 1
ATOM 1388 C CA . GLU A 1 179 ? 9.647 -15.718 -6.173 1.00 32.61 179 GLU A CA 1
ATOM 1389 C C . GLU A 1 179 ? 8.191 -16.118 -6.366 1.00 29.89 179 GLU A C 1
ATOM 1390 O O . GLU A 1 179 ? 7.769 -16.370 -7.503 1.00 34.29 179 GLU A O 1
ATOM 1396 N N . VAL A 1 180 ? 7.404 -16.138 -5.282 1.00 27.37 180 VAL A N 1
ATOM 1397 C CA . VAL A 1 180 ? 5.979 -16.473 -5.376 1.00 29.17 180 VAL A CA 1
ATOM 1398 C C . VAL A 1 180 ? 5.259 -15.587 -6.395 1.00 27.05 180 VAL A C 1
ATOM 1399 O O . VAL A 1 180 ? 4.355 -16.045 -7.099 1.00 29.81 180 VAL A O 1
ATOM 1403 N N . PHE A 1 181 ? 5.645 -14.311 -6.494 1.00 25.73 181 PHE A N 1
ATOM 1404 C CA . PHE A 1 181 ? 4.946 -13.355 -7.347 1.00 26.35 181 PHE A CA 1
ATOM 1405 C C . PHE A 1 181 ? 5.614 -13.142 -8.700 1.00 26.61 181 PHE A C 1
ATOM 1406 O O . PHE A 1 181 ? 5.006 -12.531 -9.585 1.00 25.99 181 PHE A O 1
ATOM 1414 N N . ARG A 1 182 ? 6.840 -13.619 -8.875 1.00 28.22 182 ARG A N 1
ATOM 1415 C CA . ARG A 1 182 ? 7.580 -13.335 -10.101 1.00 28.99 182 ARG A CA 1
ATOM 1416 C C . ARG A 1 182 ? 6.825 -13.759 -11.353 1.00 29.31 182 ARG A C 1
ATOM 1417 O O . ARG A 1 182 ? 6.746 -12.949 -12.291 1.00 30.37 182 ARG A O 1
ATOM 1425 N N . PRO A 1 183 ? 6.234 -14.961 -11.445 1.00 26.91 183 PRO A N 1
ATOM 1426 C CA . PRO A 1 183 ? 5.560 -15.302 -12.708 1.00 25.16 183 PRO A CA 1
ATOM 1427 C C . PRO A 1 183 ? 4.444 -14.342 -13.050 1.00 27.74 183 PRO A C 1
ATOM 1428 O O . PRO A 1 183 ? 4.308 -13.959 -14.222 1.00 26.37 183 PRO A O 1
ATOM 1432 N N . MET A 1 184 ? 3.654 -13.912 -12.057 1.00 29.02 184 MET A N 1
ATOM 1433 C CA . MET A 1 184 ? 2.524 -13.039 -12.365 1.00 28.39 184 MET A CA 1
ATOM 1434 C C . MET A 1 184 ? 3.003 -11.628 -12.648 1.00 31.41 184 MET A C 1
ATOM 1435 O O . MET A 1 184 ? 2.377 -10.906 -13.436 1.00 29.19 184 MET A O 1
ATOM 1440 N N . ILE A 1 185 ? 4.147 -11.247 -12.077 1.00 29.80 185 ILE A N 1
ATOM 1441 C CA . ILE A 1 185 ? 4.736 -9.961 -12.431 1.00 27.53 185 ILE A CA 1
ATOM 1442 C C . ILE A 1 185 ? 5.249 -9.991 -13.870 1.00 30.14 185 ILE A C 1
ATOM 1443 O O . ILE A 1 185 ? 4.935 -9.106 -14.683 1.00 28.49 185 ILE A O 1
ATOM 1448 N N . THR A 1 186 ? 5.984 -11.044 -14.234 1.00 28.99 186 THR A N 1
ATOM 1449 C CA . THR A 1 186 ? 6.505 -11.099 -15.593 1.00 29.78 186 THR A CA 1
ATOM 1450 C C . THR A 1 186 ? 5.366 -11.147 -16.601 1.00 28.49 186 THR A C 1
ATOM 1451 O O . THR A 1 186 ? 5.326 -10.340 -17.531 1.00 31.75 186 THR A O 1
ATOM 1455 N N . ALA A 1 187 ? 4.387 -12.033 -16.375 1.00 31.77 187 ALA A N 1
ATOM 1456 C CA . ALA A 1 187 ? 3.220 -12.132 -17.250 1.00 27.43 187 ALA A CA 1
ATOM 1457 C C . ALA A 1 187 ? 2.576 -10.780 -17.503 1.00 30.50 187 ALA A C 1
ATOM 1458 O O . ALA A 1 187 ? 2.203 -10.469 -18.639 1.00 35.91 187 ALA A O 1
ATOM 1460 N N . ALA A 1 188 ? 2.440 -9.959 -16.463 1.00 31.01 188 ALA A N 1
ATOM 1461 C CA . ALA A 1 188 ? 1.742 -8.685 -16.586 1.00 33.07 188 ALA A CA 1
ATOM 1462 C C . ALA A 1 188 ? 2.566 -7.605 -17.279 1.00 31.76 188 ALA A C 1
ATOM 1463 O O . ALA A 1 188 ? 2.055 -6.497 -17.474 1.00 34.21 188 ALA A O 1
ATOM 1465 N N . GLY A 1 189 ? 3.803 -7.899 -17.674 1.00 29.58 189 GLY A N 1
ATOM 1466 C CA . GLY A 1 189 ? 4.632 -6.900 -18.309 1.00 27.94 189 GLY A CA 1
ATOM 1467 C C . GLY A 1 189 ? 5.373 -6.013 -17.343 1.00 32.70 189 GLY A C 1
ATOM 1468 O O . GLY A 1 189 ? 5.782 -4.906 -17.709 1.00 32.29 189 GLY A O 1
ATOM 1469 N N . LEU A 1 190 ? 5.561 -6.468 -16.121 1.00 30.30 190 LEU A N 1
ATOM 1470 C CA . LEU A 1 190 ? 6.281 -5.751 -15.088 1.00 32.45 190 LEU A CA 1
ATOM 1471 C C . LEU A 1 190 ? 7.557 -6.516 -14.765 1.00 33.31 190 LEU A C 1
ATOM 1472 O O . LEU A 1 190 ? 7.820 -7.575 -15.340 1.00 30.72 190 LEU A O 1
ATOM 1477 N N . GLU A 1 191 ? 8.350 -5.966 -13.842 1.00 30.51 191 GLU A N 1
ATOM 1478 C CA . GLU A 1 191 ? 9.554 -6.633 -13.357 1.00 28.17 191 GLU A CA 1
ATOM 1479 C C . GLU A 1 191 ? 9.787 -6.251 -11.899 1.00 29.91 191 GLU A C 1
ATOM 1480 O O . GLU A 1 191 ? 9.342 -5.200 -11.424 1.00 30.93 191 GLU A O 1
ATOM 1486 N N . ILE A 1 192 ? 10.489 -7.119 -11.182 1.00 29.07 192 ILE A N 1
ATOM 1487 C CA . ILE A 1 192 ? 10.901 -6.793 -9.823 1.00 28.53 192 ILE A CA 1
ATOM 1488 C C . ILE A 1 192 ? 12.168 -5.948 -9.907 1.00 32.97 192 ILE A C 1
ATOM 1489 O O . ILE A 1 192 ? 13.237 -6.440 -10.282 1.00 30.25 192 ILE A O 1
ATOM 1494 N N . ALA A 1 193 ? 12.034 -4.662 -9.569 1.00 31.13 193 ALA A N 1
ATOM 1495 C CA . ALA A 1 193 ? 13.149 -3.734 -9.539 1.00 30.24 193 ALA A CA 1
ATOM 1496 C C . ALA A 1 193 ? 13.957 -3.829 -8.248 1.00 32.45 193 ALA A C 1
ATOM 1497 O O . ALA A 1 193 ? 15.140 -3.469 -8.252 1.00 36.68 193 ALA A O 1
ATOM 1499 N N . GLY A 1 194 ? 13.359 -4.314 -7.160 1.00 30.62 194 GLY A N 1
ATOM 1500 C CA . GLY A 1 194 ? 14.059 -4.461 -5.892 1.00 29.74 194 GLY A CA 1
ATOM 1501 C C . GLY A 1 194 ? 13.263 -5.179 -4.819 1.00 31.52 194 GLY A C 1
ATOM 1502 O O . GLY A 1 194 ? 12.030 -5.109 -4.800 1.00 33.38 194 GLY A O 1
ATOM 1503 N N . THR A 1 195 ? 13.956 -5.889 -3.930 1.00 32.94 195 THR A N 1
ATOM 1504 C CA . THR A 1 195 ? 13.366 -6.473 -2.730 1.00 31.00 195 THR A CA 1
ATOM 1505 C C . THR A 1 195 ? 14.104 -5.911 -1.523 1.00 35.72 195 THR A C 1
ATOM 1506 O O . THR A 1 195 ? 15.328 -6.044 -1.417 1.00 34.85 195 THR A O 1
ATOM 1510 N N . PHE A 1 196 ? 13.368 -5.280 -0.619 1.00 32.80 196 PHE A N 1
ATOM 1511 C CA . PHE A 1 196 ? 13.978 -4.653 0.546 1.00 29.65 196 PHE A CA 1
ATOM 1512 C C . PHE A 1 196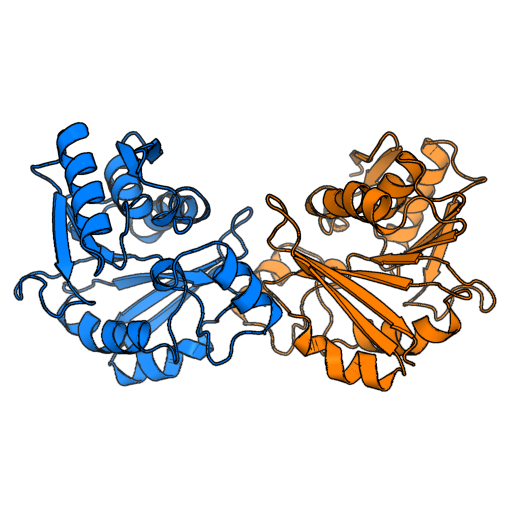 ? 13.348 -5.217 1.801 1.00 32.10 196 PHE A C 1
ATOM 1513 O O . PHE A 1 196 ? 12.197 -4.874 2.131 1.00 31.12 196 PHE A O 1
ATOM 1521 N N . PRO A 1 197 ? 14.036 -6.107 2.512 1.00 32.22 197 PRO A N 1
ATOM 1522 C CA . PRO A 1 197 ? 13.515 -6.563 3.803 1.00 33.04 197 PRO A CA 1
ATOM 1523 C C . PRO A 1 197 ? 13.352 -5.367 4.735 1.00 28.08 197 PRO A C 1
ATOM 1524 O O . PRO A 1 197 ? 14.189 -4.468 4.766 1.00 33.48 197 PRO A O 1
ATOM 1528 N N . CYS A 1 198 ? 12.236 -5.327 5.441 1.00 24.74 198 CYS A N 1
ATOM 1529 C CA . CYS A 1 198 ? 12.017 -4.250 6.389 1.00 31.31 198 CYS A CA 1
ATOM 1530 C C . CYS A 1 198 ? 12.942 -4.430 7.584 1.00 29.11 198 CYS A C 1
ATOM 1531 O O . CYS A 1 198 ? 13.342 -5.545 7.924 1.00 30.95 198 CYS A O 1
ATOM 1534 N N . GLU A 1 199 ? 13.291 -3.326 8.208 1.00 33.71 199 GLU A N 1
ATOM 1535 C CA . GLU A 1 199 ? 14.268 -3.398 9.282 1.00 34.42 199 GLU A CA 1
ATOM 1536 C C . GLU A 1 199 ? 13.576 -3.693 10.606 1.00 32.53 199 GLU A C 1
ATOM 1537 O O . GLU A 1 199 ? 12.353 -3.583 10.718 1.00 31.81 199 GLU A O 1
ATOM 1543 N N . PRO A 1 200 ? 14.317 -4.139 11.620 1.00 39.78 200 PRO A N 1
ATOM 1544 C CA . PRO A 1 200 ? 13.725 -4.276 12.960 1.00 35.69 200 PRO A CA 1
ATOM 1545 C C . PRO A 1 200 ? 13.079 -2.971 13.395 1.00 38.84 200 PRO A C 1
ATOM 1546 O O . PRO A 1 200 ? 13.620 -1.885 13.138 1.00 37.75 200 PRO A O 1
ATOM 1550 N N . PRO A 1 201 ? 11.890 -3.027 14.032 1.00 33.62 201 PRO A N 1
ATOM 1551 C CA . PRO A 1 201 ? 11.175 -4.200 14.542 1.00 26.60 201 PRO A CA 1
ATOM 1552 C C . PRO A 1 201 ? 10.104 -4.748 13.617 1.00 30.83 201 PRO A C 1
ATOM 1553 O O . PRO A 1 201 ? 9.146 -5.371 14.081 1.00 32.47 201 PRO A O 1
ATOM 1557 N N . HIS A 1 202 ? 10.190 -4.526 12.315 1.00 32.74 202 HIS A N 1
ATOM 1558 C CA . HIS A 1 202 ? 9.179 -5.024 11.388 1.00 29.08 202 HIS A CA 1
ATOM 1559 C C . HIS A 1 202 ? 9.802 -5.966 10.366 1.00 29.65 202 HIS A C 1
ATOM 1560 O O . HIS A 1 202 ? 9.388 -6.005 9.207 1.00 31.13 202 HIS A O 1
ATOM 1567 N N . ASP A 1 203 ? 10.796 -6.749 10.780 1.00 28.28 203 ASP A N 1
ATOM 1568 C CA . ASP A 1 203 ? 11.485 -7.553 9.783 1.00 29.41 203 ASP A CA 1
ATOM 1569 C C . ASP A 1 203 ? 10.721 -8.831 9.420 1.00 29.15 203 ASP A C 1
ATOM 1570 O O . ASP A 1 203 ? 11.175 -9.586 8.553 1.00 29.08 203 ASP A O 1
ATOM 1575 N N . LEU A 1 204 ? 9.534 -9.046 9.992 1.00 29.00 204 LEU A N 1
ATOM 1576 C CA . LEU A 1 204 ? 8.623 -10.047 9.442 1.00 28.36 204 LEU A CA 1
ATOM 1577 C C . LEU A 1 204 ? 8.162 -9.677 8.031 1.00 25.90 204 LEU A C 1
ATOM 1578 O O . LEU A 1 204 ? 7.694 -10.548 7.297 1.00 25.83 204 LEU A O 1
ATOM 1583 N N . PHE A 1 205 ? 8.352 -8.426 7.622 1.00 25.89 205 PHE A N 1
ATOM 1584 C CA . PHE A 1 205 ? 7.789 -7.850 6.413 1.00 25.32 205 PHE A CA 1
ATOM 1585 C C . PHE A 1 205 ? 8.883 -7.408 5.453 1.00 26.68 205 PHE A C 1
ATOM 1586 O O . PHE A 1 205 ? 10.017 -7.141 5.851 1.00 28.40 205 PHE A O 1
ATOM 1594 N N . TYR A 1 206 ? 8.542 -7.361 4.166 1.00 24.21 206 TYR A N 1
ATOM 1595 C CA . TYR A 1 206 ? 9.487 -6.876 3.171 1.00 26.52 206 TYR A CA 1
ATOM 1596 C C . TYR A 1 206 ? 8.755 -6.051 2.127 1.00 24.36 206 TYR A C 1
ATOM 1597 O O . TYR A 1 206 ? 7.566 -6.250 1.876 1.00 22.64 206 TYR A O 1
ATOM 1606 N N . PHE A 1 207 ? 9.471 -5.104 1.539 1.00 25.41 207 PHE A N 1
ATOM 1607 C CA . PHE A 1 207 ? 8.904 -4.286 0.477 1.00 24.52 207 PHE A CA 1
ATOM 1608 C C . PHE A 1 207 ? 9.244 -4.910 -0.871 1.00 25.71 207 PHE A C 1
ATOM 1609 O O . PHE A 1 207 ? 10.307 -5.501 -1.060 1.00 28.41 207 PHE A O 1
ATOM 1617 N N . LEU A 1 208 ? 8.327 -4.783 -1.811 1.00 27.08 208 LEU A N 1
ATOM 1618 C CA . LEU A 1 208 ? 8.532 -5.280 -3.165 1.00 26.95 208 LEU A CA 1
ATOM 1619 C C . LEU A 1 208 ? 8.372 -4.100 -4.105 1.00 28.64 208 LEU A C 1
ATOM 1620 O O . LEU A 1 208 ? 7.295 -3.495 -4.170 1.00 26.55 208 LEU A O 1
ATOM 1625 N N . TRP A 1 209 ? 9.449 -3.751 -4.799 1.00 30.19 209 TRP A N 1
ATOM 1626 C CA . TRP A 1 209 ? 9.446 -2.631 -5.730 1.00 28.80 209 TRP A CA 1
ATOM 1627 C C . TRP A 1 209 ? 9.274 -3.207 -7.137 1.00 31.51 209 TRP A C 1
ATOM 1628 O O . TRP A 1 209 ? 10.134 -3.943 -7.631 1.00 30.13 209 TRP A O 1
ATOM 1639 N N . VAL A 1 210 ? 8.133 -2.913 -7.751 1.00 30.26 210 VAL A N 1
ATOM 1640 C CA . VAL A 1 210 ? 7.736 -3.441 -9.051 1.00 27.88 210 VAL A CA 1
ATOM 1641 C C . VAL A 1 210 ? 7.494 -2.239 -9.957 1.00 25.76 210 VAL A C 1
ATOM 1642 O O . VAL A 1 210 ? 7.179 -1.147 -9.482 1.00 24.99 210 VAL A O 1
ATOM 1646 N N . ARG A 1 211 ? 7.651 -2.438 -11.258 1.00 26.08 211 ARG A N 1
ATOM 1647 C CA . ARG A 1 211 ? 7.596 -1.359 -12.235 1.00 28.38 211 ARG A CA 1
ATOM 1648 C C . ARG A 1 211 ? 7.509 -1.984 -13.633 1.00 29.95 211 ARG A C 1
ATOM 1649 O O . ARG A 1 211 ? 7.893 -3.145 -13.816 1.00 25.89 211 ARG A O 1
ATOM 1657 N N . PRO A 1 212 ? 6.979 -1.250 -14.618 1.00 31.91 212 PRO A N 1
ATOM 1658 C CA . PRO A 1 212 ? 6.830 -1.835 -15.962 1.00 33.99 212 PRO A CA 1
ATOM 1659 C C . PRO A 1 212 ? 8.175 -2.299 -16.499 1.00 34.75 212 PRO A C 1
ATOM 1660 O O . PRO A 1 212 ? 9.203 -1.655 -16.291 1.00 38.25 212 PRO A O 1
ATOM 1664 N N . ALA A 1 213 ? 8.165 -3.458 -17.143 1.00 38.40 213 ALA A N 1
ATOM 1665 C CA . ALA A 1 213 ? 9.386 -4.044 -17.672 1.00 40.54 213 ALA A CA 1
ATOM 1666 C C . ALA A 1 213 ? 9.849 -3.282 -18.910 1.00 41.54 213 ALA A C 1
ATOM 1667 O O . ALA A 1 213 ? 9.089 -2.532 -19.527 1.00 42.82 213 ALA A O 1
ATOM 1669 N N . ALA A 1 214 ? 11.119 -3.477 -19.266 1.00 45.59 214 ALA A N 1
ATOM 1670 C CA . ALA A 1 214 ? 11.706 -2.770 -20.408 1.00 48.02 214 ALA A CA 1
ATOM 1671 C C . ALA A 1 214 ? 11.207 -3.335 -21.733 1.00 46.56 214 ALA A C 1
ATOM 1672 O O . ALA A 1 214 ? 10.898 -4.524 -21.843 1.00 48.26 214 ALA A O 1
ATOM 1674 N N . THR B 1 2 ? 33.659 -5.773 23.325 1.00 58.20 2 THR B N 1
ATOM 1675 C CA . THR B 1 2 ? 33.155 -5.155 24.548 1.00 54.07 2 THR B CA 1
ATOM 1676 C C . THR B 1 2 ? 32.029 -5.999 25.149 1.00 52.57 2 THR B C 1
ATOM 1677 O O . THR B 1 2 ? 31.240 -6.596 24.418 1.00 49.69 2 THR B O 1
ATOM 1681 N N . MET B 1 3 ? 31.959 -6.052 26.479 1.00 52.75 3 MET B N 1
ATOM 1682 C CA . MET B 1 3 ? 31.009 -6.901 27.188 1.00 47.81 3 MET B CA 1
ATOM 1683 C C . MET B 1 3 ? 29.964 -6.057 27.910 1.00 46.35 3 MET B C 1
ATOM 1684 O O . MET B 1 3 ? 30.296 -5.051 28.541 1.00 48.48 3 MET B O 1
ATOM 1689 N N . HIS B 1 4 ? 28.702 -6.471 27.813 1.00 44.99 4 HIS B N 1
ATOM 1690 C CA . HIS B 1 4 ? 27.581 -5.808 28.468 1.00 40.83 4 HIS B CA 1
ATOM 1691 C C . HIS B 1 4 ? 26.791 -6.824 29.278 1.00 40.70 4 HIS B C 1
ATOM 1692 O O . HIS B 1 4 ? 26.922 -8.038 29.100 1.00 39.92 4 HIS B O 1
ATOM 1699 N N . THR B 1 5 ? 25.923 -6.314 30.145 1.00 39.12 5 THR B N 1
ATOM 1700 C CA . THR B 1 5 ? 24.950 -7.147 30.827 1.00 35.10 5 THR B CA 1
ATOM 1701 C C . THR B 1 5 ? 23.541 -6.652 30.541 1.00 33.09 5 THR B C 1
ATOM 1702 O O . THR B 1 5 ? 23.328 -5.541 30.049 1.00 34.10 5 THR B O 1
ATOM 1706 N N . VAL B 1 6 ? 22.585 -7.523 30.855 1.00 30.42 6 VAL B N 1
ATOM 1707 C CA . VAL B 1 6 ? 21.159 -7.257 30.730 1.00 30.90 6 VAL B CA 1
ATOM 1708 C C . VAL B 1 6 ? 20.452 -8.132 31.755 1.00 30.71 6 VAL B C 1
ATOM 1709 O O . VAL B 1 6 ? 20.787 -9.310 31.905 1.00 33.22 6 VAL B O 1
ATOM 1713 N N . ASP B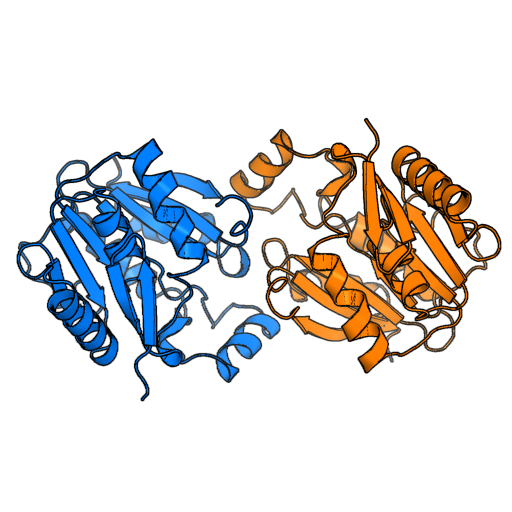 1 7 ? 19.510 -7.552 32.496 1.00 29.20 7 ASP B N 1
ATOM 1714 C CA . ASP B 1 7 ? 18.816 -8.301 33.538 1.00 30.56 7 ASP B CA 1
ATOM 1715 C C . ASP B 1 7 ? 17.837 -9.282 32.916 1.00 28.77 7 ASP B C 1
ATOM 1716 O O . ASP B 1 7 ? 16.922 -8.884 32.185 1.00 32.63 7 ASP B O 1
ATOM 1721 N N . CYS B 1 8 ? 18.038 -10.564 33.193 1.00 27.47 8 CYS B N 1
ATOM 1722 C CA . CYS B 1 8 ? 17.145 -11.623 32.734 1.00 28.61 8 CYS B CA 1
ATOM 1723 C C . CYS B 1 8 ? 16.554 -12.272 33.979 1.00 26.62 8 CYS B C 1
ATOM 1724 O O . CYS B 1 8 ? 17.181 -13.139 34.600 1.00 28.28 8 CYS B O 1
ATOM 1727 N N . GLU B 1 9 ? 15.356 -11.820 34.340 1.00 28.59 9 GLU B N 1
ATOM 1728 C CA . GLU B 1 9 ? 14.620 -12.284 35.522 1.00 30.45 9 GLU B CA 1
ATOM 1729 C C . GLU B 1 9 ? 15.497 -12.310 36.775 1.00 29.38 9 GLU B C 1
ATOM 1730 O O . GLU B 1 9 ? 15.493 -13.274 37.543 1.00 26.18 9 GLU B O 1
ATOM 1736 N N . GLY B 1 10 ? 16.251 -11.224 36.982 1.00 28.92 10 GLY B N 1
ATOM 1737 C CA . GLY B 1 10 ? 17.100 -11.086 38.146 1.00 29.44 10 GLY B CA 1
ATOM 1738 C C . GLY B 1 10 ? 18.521 -11.601 37.993 1.00 29.83 10 GLY B C 1
ATOM 1739 O O . GLY B 1 10 ? 19.328 -11.400 38.896 1.00 34.62 10 GLY B O 1
ATOM 1740 N N . VAL B 1 11 ? 18.846 -12.269 36.896 1.00 31.85 11 VAL B N 1
ATOM 1741 C CA . VAL B 1 11 ? 20.219 -12.654 36.597 1.00 31.88 11 VAL B CA 1
ATOM 1742 C C . VAL B 1 11 ? 20.851 -11.558 35.750 1.00 29.75 11 VAL B C 1
ATOM 1743 O O . VAL B 1 11 ? 20.284 -11.141 34.740 1.00 30.86 11 VAL B O 1
ATOM 1747 N N . ASP B 1 12 ? 22.022 -11.076 36.157 1.00 31.01 12 ASP B N 1
ATOM 1748 C CA . ASP B 1 12 ? 22.716 -10.065 35.364 1.00 30.37 12 ASP B CA 1
ATOM 1749 C C . ASP B 1 12 ? 23.525 -10.777 34.285 1.00 30.01 12 ASP B C 1
ATOM 1750 O O . ASP B 1 12 ? 24.647 -11.218 34.528 1.00 30.42 12 ASP B O 1
ATOM 1755 N N . VAL B 1 13 ? 22.959 -10.886 33.081 1.00 30.70 13 VAL B N 1
ATOM 1756 C CA . VAL B 1 13 ? 23.490 -11.777 32.047 1.00 31.35 13 VAL B CA 1
ATOM 1757 C C . VAL B 1 13 ? 24.489 -11.041 31.143 1.00 30.70 13 VAL B C 1
ATOM 1758 O O . VAL B 1 13 ? 24.173 -10.012 30.539 1.00 28.89 13 VAL B O 1
ATOM 1762 N N . ARG B 1 14 ? 25.703 -11.578 31.046 1.00 32.63 14 ARG B N 1
ATOM 1763 C CA . ARG B 1 14 ? 26.750 -11.018 30.201 1.00 36.20 14 ARG B CA 1
ATOM 1764 C C . ARG B 1 14 ? 26.552 -11.411 28.733 1.00 38.80 14 ARG B C 1
ATOM 1765 O O . ARG B 1 14 ? 26.098 -12.517 28.422 1.00 36.06 14 ARG B O 1
ATOM 1773 N N . TYR B 1 15 ? 26.900 -10.490 27.826 1.00 38.27 15 TYR B N 1
ATOM 1774 C CA . TYR B 1 15 ? 26.849 -10.783 26.398 1.00 34.73 15 TYR B CA 1
ATOM 1775 C C . TYR B 1 15 ? 27.751 -9.821 25.627 1.00 36.40 15 TYR B C 1
ATOM 1776 O O . TYR B 1 15 ? 28.194 -8.793 26.146 1.00 35.53 15 TYR B O 1
ATOM 1785 N N . ALA B 1 16 ? 28.025 -10.193 24.370 1.00 31.72 16 ALA B N 1
ATOM 1786 C CA . ALA B 1 16 ? 28.578 -9.318 23.347 1.00 29.42 16 ALA B CA 1
ATOM 1787 C C . ALA B 1 16 ? 27.605 -9.261 22.177 1.00 31.14 16 ALA B C 1
ATOM 1788 O O . ALA B 1 16 ? 26.873 -10.214 21.917 1.00 30.55 16 ALA B O 1
ATOM 1790 N N . ASP B 1 17 ? 27.610 -8.147 21.451 1.00 31.52 17 ASP B N 1
ATOM 1791 C CA . ASP B 1 17 ? 26.568 -7.937 20.455 1.00 33.50 17 ASP B CA 1
ATOM 1792 C C . ASP B 1 17 ? 26.631 -8.963 19.333 1.00 34.76 17 ASP B C 1
ATOM 1793 O O . ASP B 1 17 ? 25.586 -9.424 18.850 1.00 35.19 17 ASP B O 1
ATOM 1798 N N . HIS B 1 18 ? 27.837 -9.348 18.913 1.00 29.17 18 HIS B N 1
ATOM 1799 C CA . HIS B 1 18 ? 27.954 -10.370 17.880 1.00 29.53 18 HIS B CA 1
ATOM 1800 C C . HIS B 1 18 ? 27.447 -11.731 18.341 1.00 27.29 18 HIS B C 1
ATOM 1801 O O . HIS B 1 18 ? 27.303 -12.633 17.518 1.00 30.17 18 HIS B O 1
ATOM 1808 N N . LEU B 1 19 ? 27.153 -11.888 19.625 1.00 28.70 19 LEU B N 1
ATOM 1809 C CA . LEU B 1 19 ? 26.687 -13.141 20.197 1.00 27.41 19 LEU B CA 1
ATOM 1810 C C . LEU B 1 19 ? 25.186 -13.159 20.467 1.00 27.32 19 LEU B C 1
ATOM 1811 O O . LEU B 1 19 ? 24.650 -14.213 20.825 1.00 29.49 19 LEU B O 1
ATOM 1816 N N . ASP B 1 20 ? 24.503 -12.028 20.305 1.00 28.89 20 ASP B N 1
ATOM 1817 C CA . ASP B 1 20 ? 23.093 -11.892 20.665 1.00 28.79 20 ASP B CA 1
ATOM 1818 C C . ASP B 1 20 ? 22.207 -12.409 19.535 1.00 28.72 20 ASP B C 1
ATOM 1819 O O . ASP B 1 20 ? 22.223 -11.871 18.424 1.00 27.31 20 ASP B O 1
ATOM 1824 N N . GLY B 1 21 ? 21.426 -13.443 19.820 1.00 28.29 21 GLY B N 1
ATOM 1825 C CA . GLY B 1 21 ? 20.438 -13.893 18.867 1.00 28.40 21 GLY B CA 1
ATOM 1826 C C . GLY B 1 21 ? 19.027 -13.559 19.306 1.00 29.47 21 GLY B C 1
ATOM 1827 O O . GLY B 1 21 ? 18.068 -14.223 18.904 1.00 27.79 21 GLY B O 1
ATOM 1828 N N . GLY B 1 22 ? 18.893 -12.533 20.141 1.00 29.29 22 GLY B N 1
ATOM 1829 C CA . GLY B 1 22 ? 17.599 -12.012 20.517 1.00 29.60 22 GLY B CA 1
ATOM 1830 C C . GLY B 1 22 ? 16.954 -12.671 21.710 1.00 29.62 22 GLY B C 1
ATOM 1831 O O . GLY B 1 22 ? 15.787 -12.377 21.996 1.00 30.32 22 GLY B O 1
ATOM 1832 N N . GLY B 1 23 ? 17.677 -13.539 22.423 1.00 32.29 23 GLY B N 1
ATOM 1833 C CA . GLY B 1 23 ? 17.106 -14.279 23.535 1.00 31.09 23 GLY B CA 1
ATOM 1834 C C . GLY B 1 23 ? 16.624 -13.420 24.685 1.00 29.22 23 GLY B C 1
ATOM 1835 O O . GLY B 1 23 ? 15.769 -13.859 25.459 1.00 31.29 23 GLY B O 1
ATOM 1836 N N . SER B 1 24 ? 17.156 -12.219 24.828 1.00 26.97 24 SER B N 1
ATOM 1837 C CA . SER B 1 24 ? 16.694 -11.329 25.881 1.00 29.03 24 SER B CA 1
ATOM 1838 C C . SER B 1 24 ? 15.486 -10.505 25.458 1.00 29.44 24 SER B C 1
ATOM 1839 O O . SER B 1 24 ? 14.816 -9.934 26.322 1.00 29.04 24 SER B O 1
ATOM 1842 N N . ASP B 1 25 ? 15.189 -10.433 24.155 1.00 29.69 25 ASP B N 1
ATOM 1843 C CA . ASP B 1 25 ? 13.976 -9.772 23.694 1.00 25.66 25 ASP B CA 1
ATOM 1844 C C . ASP B 1 25 ? 12.822 -10.768 23.613 1.00 27.56 25 ASP B C 1
ATOM 1845 O O . ASP B 1 25 ? 12.084 -10.916 24.591 1.00 26.34 25 ASP B O 1
ATOM 1850 N N . PHE B 1 26 ? 12.658 -11.461 22.469 1.00 24.36 26 PHE B N 1
ATOM 1851 C CA . PHE B 1 26 ? 11.500 -12.340 22.286 1.00 26.09 26 PHE B CA 1
ATOM 1852 C C . PHE B 1 26 ? 11.598 -13.634 23.103 1.00 23.61 26 PHE B C 1
ATOM 1853 O O . PHE B 1 26 ? 10.579 -14.280 23.345 1.00 27.09 26 PHE B O 1
ATOM 1861 N N . GLY B 1 27 ? 12.784 -14.032 23.523 1.00 24.38 27 GLY B N 1
ATOM 1862 C CA . GLY B 1 27 ? 12.879 -15.130 24.476 1.00 27.04 27 GLY B CA 1
ATOM 1863 C C . GLY B 1 27 ? 12.289 -14.832 25.847 1.00 25.70 27 GLY B C 1
ATOM 1864 O O . GLY B 1 27 ? 12.216 -15.721 26.708 1.00 25.19 27 GLY B O 1
ATOM 1865 N N . ARG B 1 28 ? 11.831 -13.600 26.076 1.00 25.11 28 ARG B N 1
ATOM 1866 C CA . ARG B 1 28 ? 11.097 -13.327 27.309 1.00 24.44 28 ARG B CA 1
ATOM 1867 C C . ARG B 1 28 ? 9.743 -14.017 27.332 1.00 25.41 28 ARG B C 1
ATOM 1868 O O . ARG B 1 28 ? 9.075 -13.998 28.369 1.00 25.27 28 ARG B O 1
ATOM 1876 N N . ALA B 1 29 ? 9.338 -14.645 26.224 1.00 25.11 29 ALA B N 1
ATOM 1877 C CA . ALA B 1 29 ? 8.080 -15.375 26.163 1.00 24.34 29 ALA B CA 1
ATOM 1878 C C . ALA B 1 29 ? 8.141 -16.719 26.885 1.00 25.81 29 ALA B C 1
ATOM 1879 O O . ALA B 1 29 ? 7.084 -17.259 27.236 1.00 25.33 29 ALA B O 1
ATOM 1881 N N . TYR B 1 30 ? 9.347 -17.247 27.144 1.00 27.82 30 TYR B N 1
ATOM 1882 C CA . TYR B 1 30 ? 9.492 -18.569 27.770 1.00 24.16 30 TYR B CA 1
ATOM 1883 C C . TYR B 1 30 ? 8.945 -18.612 29.195 1.00 26.93 30 TYR B C 1
ATOM 1884 O O . TYR B 1 30 ? 8.319 -19.606 29.593 1.00 26.35 30 TYR B O 1
ATOM 1893 N N . VAL B 1 31 ? 9.194 -17.570 30.000 1.00 28.48 31 VAL B N 1
ATOM 1894 C CA . VAL B 1 31 ? 8.823 -17.646 31.416 1.00 24.83 31 VAL B CA 1
ATOM 1895 C C . VAL B 1 31 ? 7.316 -17.763 31.608 1.00 27.86 31 VAL B C 1
ATOM 1896 O O . VAL B 1 31 ? 6.878 -18.732 32.251 1.00 31.87 31 VAL B O 1
ATOM 1900 N N . PRO B 1 32 ? 6.466 -16.875 31.061 1.00 29.21 32 PRO B N 1
ATOM 1901 C CA . PRO B 1 32 ? 5.011 -17.080 31.267 1.00 27.03 32 PRO B CA 1
ATOM 1902 C C . PRO B 1 32 ? 4.530 -18.411 30.715 1.00 28.57 32 PRO B C 1
ATOM 1903 O O . PRO B 1 32 ? 3.814 -19.151 31.403 1.00 30.64 32 PRO B O 1
ATOM 1907 N N . PHE B 1 33 ? 4.944 -18.749 29.493 1.00 29.27 33 PHE B N 1
ATOM 1908 C CA . PHE B 1 33 ? 4.542 -20.004 28.865 1.00 25.69 33 PHE B CA 1
ATOM 1909 C C . PHE B 1 33 ? 4.963 -21.215 29.701 1.00 27.32 33 PHE B C 1
ATOM 1910 O O . PHE B 1 33 ? 4.151 -22.103 29.974 1.00 31.10 33 PHE B O 1
ATOM 1918 N N . VAL B 1 34 ? 6.228 -21.273 30.118 1.00 25.84 34 VAL B N 1
ATOM 1919 C CA . VAL B 1 34 ? 6.702 -22.447 30.851 1.00 28.63 34 VAL B CA 1
ATOM 1920 C C . VAL B 1 34 ? 6.014 -22.549 32.210 1.00 32.83 34 VAL B C 1
ATOM 1921 O O . VAL B 1 34 ? 5.637 -23.642 32.643 1.00 30.18 34 VAL B O 1
ATOM 1925 N N . ALA B 1 35 ? 5.842 -21.419 32.906 1.00 29.87 35 ALA B N 1
ATOM 1926 C CA . ALA B 1 35 ? 5.210 -21.462 34.223 1.00 31.78 35 ALA B CA 1
ATOM 1927 C C . ALA B 1 35 ? 3.752 -21.918 34.122 1.00 37.07 35 ALA B C 1
ATOM 1928 O O . ALA B 1 35 ? 3.265 -22.697 34.954 1.00 33.28 35 ALA B O 1
ATOM 1930 N N . SER B 1 36 ? 3.060 -21.474 33.077 1.00 31.32 36 SER B N 1
ATOM 1931 C CA . SER B 1 36 ? 1.648 -21.780 32.904 1.00 33.31 36 SER B CA 1
ATOM 1932 C C . SER B 1 36 ? 1.415 -23.228 32.441 1.00 36.01 36 SER B C 1
ATOM 1933 O O . SER B 1 36 ? 0.496 -23.906 32.930 1.00 31.78 36 SER B O 1
ATOM 1936 N N . ARG B 1 37 ? 2.234 -23.726 31.507 1.00 34.05 37 ARG B N 1
ATOM 1937 C CA . ARG B 1 37 ? 1.990 -25.016 30.870 1.00 31.41 37 ARG B CA 1
ATOM 1938 C C . ARG B 1 37 ? 2.838 -26.150 31.423 1.00 36.38 37 ARG B C 1
ATOM 1939 O O . ARG B 1 37 ? 2.462 -27.314 31.260 1.00 38.74 37 ARG B O 1
ATOM 1947 N N . PHE B 1 38 ? 3.957 -25.845 32.074 1.00 37.98 38 PHE B N 1
ATOM 1948 C CA . PHE B 1 38 ? 4.793 -26.850 32.722 1.00 36.36 38 PHE B CA 1
ATOM 1949 C C . PHE B 1 38 ? 5.000 -26.594 34.206 1.00 37.36 38 PHE B C 1
ATOM 1950 O O . PHE B 1 38 ? 5.049 -27.552 34.986 1.00 38.11 38 PHE B O 1
ATOM 1958 N N . GLY B 1 39 ? 5.060 -25.336 34.622 1.00 32.29 39 GLY B N 1
ATOM 1959 C CA . GLY B 1 39 ? 5.530 -25.054 35.947 1.00 35.94 39 GLY B CA 1
ATOM 1960 C C . GLY B 1 39 ? 7.008 -25.403 36.029 1.00 41.38 39 GLY B C 1
ATOM 1961 O O . GLY B 1 39 ? 7.729 -25.452 35.023 1.00 39.84 39 GLY B O 1
ATOM 1962 N N . LYS B 1 40 ? 7.444 -25.691 37.251 1.00 40.71 40 LYS B N 1
ATOM 1963 C CA . LYS B 1 40 ? 8.858 -25.896 37.538 1.00 38.37 40 LYS B CA 1
ATOM 1964 C C . LYS B 1 40 ? 9.296 -27.313 37.204 1.00 40.78 40 LYS B C 1
ATOM 1965 O O . LYS B 1 40 ? 8.609 -28.287 37.526 1.00 44.05 40 LYS B O 1
ATOM 1971 N N . VAL B 1 41 ? 10.469 -27.423 36.586 1.00 42.42 41 VAL B N 1
ATOM 1972 C CA . VAL B 1 41 ? 11.025 -28.717 36.199 1.00 39.07 41 VAL B CA 1
ATOM 1973 C C . VAL B 1 41 ? 12.350 -28.923 36.921 1.00 40.51 41 VAL B C 1
ATOM 1974 O O . VAL B 1 41 ? 13.060 -27.948 37.202 1.00 41.06 41 VAL B O 1
ATOM 1978 N N . PRO B 1 42 ? 12.714 -30.164 37.260 1.00 37.35 42 PRO B N 1
ATOM 1979 C CA . PRO B 1 42 ? 13.991 -30.405 37.944 1.00 36.57 42 PRO B CA 1
ATOM 1980 C C . PRO B 1 42 ? 15.224 -30.067 37.113 1.00 36.00 42 PRO B C 1
ATOM 1981 O O . PRO B 1 42 ? 16.068 -29.283 37.550 1.00 39.00 42 PRO B O 1
ATOM 1985 N N . ARG B 1 43 ? 15.369 -30.646 35.929 1.00 35.88 43 ARG B N 1
ATOM 1986 C CA . ARG B 1 43 ? 16.559 -30.422 35.113 1.00 35.54 43 ARG B CA 1
ATOM 1987 C C . ARG B 1 43 ? 16.133 -29.858 33.766 1.00 33.35 43 ARG B C 1
ATOM 1988 O O . ARG B 1 43 ? 15.312 -30.455 33.066 1.00 34.14 43 ARG B O 1
ATOM 1996 N N . LEU B 1 44 ? 16.676 -28.699 33.426 1.00 33.64 44 LEU B N 1
ATOM 1997 C CA . LEU B 1 44 ? 16.327 -27.968 32.220 1.00 34.22 44 LEU B CA 1
ATOM 1998 C C . LEU B 1 44 ? 17.602 -27.661 31.447 1.00 32.32 44 LEU B C 1
ATOM 1999 O O . LEU B 1 44 ? 18.644 -27.371 32.041 1.00 29.69 44 LEU B O 1
ATOM 2004 N N . LEU B 1 45 ? 17.507 -27.734 30.120 1.00 29.93 45 LEU B N 1
ATOM 2005 C CA . LEU B 1 45 ? 18.624 -27.507 29.219 1.00 29.57 45 LEU B CA 1
ATOM 2006 C C . LEU B 1 45 ? 18.243 -26.423 28.222 1.00 26.52 45 LEU B C 1
ATOM 2007 O O . LEU B 1 45 ? 17.114 -26.405 27.729 1.00 27.55 45 LEU B O 1
ATOM 2012 N N . GLU B 1 46 ? 19.174 -25.506 27.951 1.00 24.34 46 GLU B N 1
ATOM 2013 C CA . GLU B 1 46 ? 19.030 -24.550 26.855 1.00 27.26 46 GLU B CA 1
ATOM 2014 C C . GLU B 1 46 ? 20.071 -24.872 25.802 1.00 26.11 46 GLU B C 1
ATOM 2015 O O . GLU B 1 46 ? 21.264 -24.614 25.996 1.00 27.90 46 GLU B O 1
ATOM 2021 N N . TRP B 1 47 ? 19.619 -25.425 24.692 1.00 24.54 47 TRP B N 1
ATOM 2022 C CA . TRP B 1 47 ? 20.512 -25.729 23.595 1.00 27.10 47 TRP B CA 1
ATOM 2023 C C . TRP B 1 47 ? 20.695 -24.470 22.740 1.00 25.63 47 TRP B C 1
ATOM 2024 O O . TRP B 1 47 ? 19.836 -23.581 22.734 1.00 23.61 47 TRP B O 1
ATOM 2035 N N . CYS B 1 48 ? 21.855 -24.370 22.067 1.00 23.12 48 CYS B N 1
ATOM 2036 C CA . CYS B 1 48 ? 22.241 -23.152 21.332 1.00 25.62 48 CYS B CA 1
ATOM 2037 C C . CYS B 1 48 ? 22.209 -21.922 22.243 1.00 24.45 48 CYS B C 1
ATOM 2038 O O . CYS B 1 48 ? 21.790 -20.834 21.833 1.00 19.64 48 CYS B O 1
ATOM 2041 N N . CYS B 1 49 ? 22.683 -22.102 23.480 1.00 23.51 49 CYS B N 1
ATOM 2042 C CA . CYS B 1 49 ? 22.390 -21.151 24.546 1.00 24.42 49 CYS B CA 1
ATOM 2043 C C . CYS B 1 49 ? 22.879 -19.748 24.207 1.00 27.72 49 CYS B C 1
ATOM 2044 O O . CYS B 1 49 ? 22.171 -18.774 24.473 1.00 24.63 49 CYS B O 1
ATOM 2047 N N . GLY B 1 50 ? 24.057 -19.622 23.577 1.00 29.14 50 GLY B N 1
ATOM 2048 C CA . GLY B 1 50 ? 24.699 -18.331 23.440 1.00 26.66 50 GLY B CA 1
ATOM 2049 C C . GLY B 1 50 ? 24.953 -17.758 24.824 1.00 26.89 50 GLY B C 1
ATOM 2050 O O . GLY B 1 50 ? 25.323 -18.487 25.753 1.00 26.85 50 GLY B O 1
ATOM 2051 N N . PRO B 1 51 ? 24.724 -16.455 25.010 1.00 29.66 51 PRO B N 1
ATOM 2052 C CA . PRO B 1 51 ? 24.793 -15.891 26.371 1.00 28.54 51 PRO B CA 1
ATOM 2053 C C . PRO B 1 51 ? 23.719 -16.441 27.291 1.00 33.01 51 PRO B C 1
ATOM 2054 O O . PRO B 1 51 ? 23.739 -16.135 28.493 1.00 34.42 51 PRO B O 1
ATOM 2058 N N . ALA B 1 52 ? 22.776 -17.231 26.753 1.00 33.89 52 ALA B N 1
ATOM 2059 C CA . ALA B 1 52 ? 21.794 -17.969 27.545 1.00 30.07 52 ALA B CA 1
ATOM 2060 C C . ALA B 1 52 ? 20.850 -17.021 28.272 1.00 31.61 52 ALA B C 1
ATOM 2061 O O . ALA B 1 52 ? 20.580 -17.192 29.466 1.00 29.22 52 ALA B O 1
ATOM 2063 N N . PHE B 1 53 ? 20.385 -15.996 27.540 1.00 29.54 53 PHE B N 1
ATOM 2064 C CA . PHE B 1 53 ? 19.319 -15.120 28.019 1.00 27.24 53 PHE B CA 1
ATOM 2065 C C . PHE B 1 53 ? 18.109 -15.923 28.478 1.00 28.79 53 PHE B C 1
ATOM 2066 O O . PHE B 1 53 ? 17.505 -15.631 29.521 1.00 29.14 53 PHE B O 1
ATOM 2074 N N . ILE B 1 54 ? 17.752 -16.950 27.707 1.00 29.76 54 ILE B N 1
ATOM 2075 C CA . ILE B 1 54 ? 16.532 -17.706 27.957 1.00 28.81 54 ILE B CA 1
ATOM 2076 C C . ILE B 1 54 ? 16.699 -18.597 29.173 1.00 25.60 54 ILE B C 1
ATOM 2077 O O . ILE B 1 54 ? 15.869 -18.583 30.085 1.00 29.77 54 ILE B O 1
ATOM 2082 N N . GLY B 1 55 ? 17.785 -19.367 29.216 1.00 28.63 55 GLY B N 1
ATOM 2083 C CA . GLY B 1 55 ? 18.009 -20.254 30.346 1.00 26.92 55 GLY B CA 1
ATOM 2084 C C . GLY B 1 55 ? 18.105 -19.520 31.675 1.00 26.55 55 GLY B C 1
ATOM 2085 O O . GLY B 1 55 ? 17.497 -19.937 32.667 1.00 22.63 55 GLY B O 1
ATOM 2086 N N . PHE B 1 56 ? 18.901 -18.435 31.721 1.00 26.01 56 PHE B N 1
ATOM 2087 C CA . PHE B 1 56 ? 19.051 -17.661 32.959 1.00 22.45 56 PHE B CA 1
ATOM 2088 C C . PHE B 1 56 ? 17.725 -17.022 33.377 1.00 29.60 56 PHE B C 1
ATOM 2089 O O . PHE B 1 56 ? 17.456 -16.901 34.579 1.00 27.20 56 PHE B O 1
ATOM 2097 N N . SER B 1 57 ? 16.892 -16.613 32.405 1.00 26.85 57 SER B N 1
ATOM 2098 C CA . SER B 1 57 ? 15.531 -16.159 32.689 1.00 27.32 57 SER B CA 1
ATOM 2099 C C . SER B 1 57 ? 14.774 -17.205 33.489 1.00 29.14 57 SER B C 1
ATOM 2100 O O . SER B 1 57 ? 14.213 -16.925 34.553 1.00 31.46 57 SER B O 1
ATOM 2103 N N . LEU B 1 58 ? 14.720 -18.418 32.937 1.00 30.54 58 LEU B N 1
ATOM 2104 C CA . LEU B 1 58 ? 13.939 -19.508 33.506 1.00 28.99 58 LEU B CA 1
ATOM 2105 C C . LEU B 1 58 ? 14.389 -19.847 34.923 1.00 30.32 58 LEU B C 1
ATOM 2106 O O . LEU B 1 58 ? 13.552 -20.061 35.807 1.00 29.37 58 LEU B O 1
ATOM 2111 N N . LEU B 1 59 ? 15.705 -19.930 35.147 1.00 29.04 59 LEU B N 1
ATOM 2112 C CA . LEU B 1 59 ? 16.216 -20.168 36.494 1.00 32.77 59 LEU B CA 1
ATOM 2113 C C . LEU B 1 59 ? 15.885 -18.993 37.404 1.00 30.45 59 LEU B C 1
ATOM 2114 O O . LEU B 1 59 ? 15.458 -19.184 38.545 1.00 26.61 59 LEU B O 1
ATOM 2119 N N . GLY B 1 60 ? 16.028 -17.772 36.886 1.00 28.06 60 GLY B N 1
ATOM 2120 C CA . GLY B 1 60 ? 15.708 -16.588 37.665 1.00 29.47 60 GLY B CA 1
ATOM 2121 C C . GLY B 1 60 ? 14.261 -16.528 38.110 1.00 30.15 60 GLY B C 1
ATOM 2122 O O . GLY B 1 60 ? 13.956 -15.958 39.158 1.00 32.03 60 GLY B O 1
ATOM 2123 N N . ALA B 1 61 ? 13.359 -17.120 37.338 1.00 28.87 61 ALA B N 1
ATOM 2124 C CA . ALA B 1 61 ? 11.951 -17.243 37.703 1.00 32.12 61 ALA B CA 1
ATOM 2125 C C . ALA B 1 61 ? 11.637 -18.536 38.461 1.00 28.32 61 ALA B C 1
ATOM 2126 O O . ALA B 1 61 ? 10.467 -18.870 38.639 1.00 27.55 61 ALA B O 1
ATOM 2128 N N . ASP B 1 62 ? 12.651 -19.269 38.902 1.00 30.59 62 ASP B N 1
ATOM 2129 C CA . ASP B 1 62 ? 12.471 -20.512 39.662 1.00 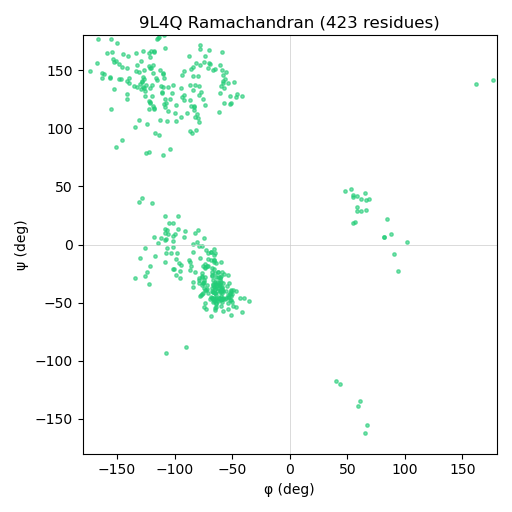32.70 62 ASP B CA 1
ATOM 2130 C C . ASP B 1 62 ? 11.655 -21.557 38.903 1.00 33.78 62 ASP B C 1
ATOM 2131 O O . ASP B 1 62 ? 10.953 -22.376 39.495 1.00 37.96 62 ASP B O 1
ATOM 2136 N N . LEU B 1 63 ? 11.760 -21.572 37.587 1.00 34.34 63 LEU B N 1
ATOM 2137 C CA . LEU B 1 63 ? 11.063 -22.557 36.787 1.00 30.43 63 LEU B CA 1
ATOM 2138 C C . LEU B 1 63 ? 11.911 -23.792 36.536 1.00 33.02 63 LEU B C 1
ATOM 2139 O O . LEU B 1 63 ? 11.483 -24.671 35.787 1.00 35.68 63 LEU B O 1
ATOM 2144 N N . CYS B 1 64 ? 13.088 -23.888 37.165 1.00 32.01 64 CYS B N 1
ATOM 2145 C CA . CYS B 1 64 ? 13.904 -25.096 37.116 1.00 32.64 64 CYS B CA 1
ATOM 2146 C C . CYS B 1 64 ? 14.834 -25.175 38.331 1.00 33.27 64 CYS B C 1
ATOM 2147 O O . CYS B 1 64 ? 15.372 -24.165 38.781 1.00 35.39 64 CYS B O 1
ATOM 2150 N N . GLU B 1 65 ? 15.044 -26.390 38.837 1.00 37.34 65 GLU B N 1
ATOM 2151 C CA . GLU B 1 65 ? 15.974 -26.568 39.951 1.00 39.01 65 GLU B CA 1
ATOM 2152 C C . GLU B 1 65 ? 17.431 -26.494 39.496 1.00 36.27 65 GLU B C 1
ATOM 2153 O O . GLU B 1 65 ? 18.263 -25.868 40.160 1.00 37.55 65 GLU B O 1
ATOM 2159 N N . ARG B 1 66 ? 17.754 -27.122 38.374 1.00 32.48 66 ARG B N 1
ATOM 2160 C CA . ARG B 1 66 ? 19.097 -27.102 37.813 1.00 32.38 66 ARG B CA 1
ATOM 2161 C C . ARG B 1 66 ? 19.013 -26.649 36.364 1.00 30.32 66 ARG B C 1
ATOM 2162 O O . ARG B 1 66 ? 18.153 -27.112 35.620 1.00 25.96 66 ARG B O 1
ATOM 2170 N N . LEU B 1 67 ? 19.904 -25.749 35.972 1.00 31.86 67 LEU B N 1
ATOM 2171 C CA . LEU B 1 67 ? 19.965 -25.231 34.611 1.00 29.60 67 LEU B CA 1
ATOM 2172 C C . LEU B 1 67 ? 21.221 -25.749 33.943 1.00 30.79 67 LEU B C 1
ATOM 2173 O O . LEU B 1 67 ? 22.314 -25.630 34.499 1.00 30.29 67 LEU B O 1
ATOM 2178 N N . GLU B 1 68 ? 21.082 -26.287 32.742 1.00 32.29 68 GLU B N 1
ATOM 2179 C CA . GLU B 1 68 ? 22.271 -26.679 32.014 1.00 28.95 68 GLU B CA 1
ATOM 2180 C C . GLU B 1 68 ? 22.246 -26.061 30.625 1.00 27.26 68 GLU B C 1
ATOM 2181 O O . GLU B 1 68 ? 21.181 -25.883 30.027 1.00 28.62 68 GLU B O 1
ATOM 2187 N N . LEU B 1 69 ? 23.438 -25.693 30.153 1.00 29.77 69 LEU B N 1
ATOM 2188 C CA . LEU B 1 69 ? 23.643 -24.821 29.003 1.00 27.97 69 LEU B CA 1
ATOM 2189 C C . LEU B 1 69 ? 24.619 -25.484 28.051 1.00 25.29 69 LEU B C 1
ATOM 2190 O O . LEU B 1 69 ? 25.642 -26.011 28.494 1.00 29.21 69 LEU B O 1
ATOM 2195 N N . CYS B 1 70 ? 24.302 -25.488 26.754 1.00 23.13 70 CYS B N 1
ATOM 2196 C CA . CYS B 1 70 ? 25.256 -25.981 25.774 1.00 26.60 70 CYS B CA 1
ATOM 2197 C C . CYS B 1 70 ? 25.230 -25.142 24.501 1.00 29.57 70 CYS B C 1
ATOM 2198 O O . CYS B 1 70 ? 24.166 -24.704 24.052 1.00 27.44 70 CYS B O 1
ATOM 2201 N N . ASP B 1 71 ? 26.427 -24.908 23.948 1.00 30.23 71 ASP B N 1
ATOM 2202 C CA . ASP B 1 71 ? 26.618 -24.197 22.688 1.00 31.40 71 ASP B CA 1
ATOM 2203 C C . ASP B 1 71 ? 27.885 -24.712 22.011 1.00 30.41 71 ASP B C 1
ATOM 2204 O O . ASP B 1 71 ? 28.778 -25.270 22.654 1.00 30.69 71 ASP B O 1
ATOM 2209 N N . VAL B 1 72 ? 27.943 -24.508 20.695 1.00 27.65 72 VAL B N 1
ATOM 2210 C CA . VAL B 1 72 ? 29.057 -24.954 19.865 1.00 29.19 72 VAL B CA 1
ATOM 2211 C C . VAL B 1 72 ? 30.196 -23.945 19.828 1.00 28.16 72 VAL B C 1
ATOM 2212 O O . VAL B 1 72 ? 31.317 -24.302 19.454 1.00 30.22 72 VAL B O 1
ATOM 2216 N N . ASN B 1 73 ? 29.940 -22.696 20.193 1.00 32.07 73 ASN B N 1
ATOM 2217 C CA . ASN B 1 73 ? 30.935 -21.637 20.168 1.00 32.70 73 ASN B CA 1
ATOM 2218 C C . ASN B 1 73 ? 31.477 -21.458 21.583 1.00 35.37 73 ASN B C 1
ATOM 2219 O O . ASN B 1 73 ? 30.715 -21.141 22.502 1.00 34.86 73 ASN B O 1
ATOM 2224 N N . GLU B 1 74 ? 32.796 -21.660 21.742 1.00 35.75 74 GLU B N 1
ATOM 2225 C CA . GLU B 1 74 ? 33.444 -21.551 23.049 1.00 38.64 74 GLU B CA 1
ATOM 2226 C C . GLU B 1 74 ? 33.324 -20.146 23.629 1.00 35.46 74 GLU B C 1
ATOM 2227 O O . GLU B 1 74 ? 33.359 -19.978 24.851 1.00 38.44 74 GLU B O 1
ATOM 2233 N N . GLU B 1 75 ? 33.217 -19.129 22.777 1.00 33.38 75 GLU B N 1
ATOM 2234 C CA . GLU B 1 75 ? 33.019 -17.765 23.260 1.00 34.66 75 GLU B CA 1
ATOM 2235 C C . GLU B 1 75 ? 31.619 -17.586 23.840 1.00 33.29 75 GLU B C 1
ATOM 2236 O O . GLU B 1 75 ? 31.447 -16.945 24.883 1.00 35.89 75 GLU B O 1
ATOM 2242 N N . ALA B 1 76 ? 30.606 -18.145 23.184 1.00 29.17 76 ALA B N 1
ATOM 2243 C CA . ALA B 1 76 ? 29.318 -18.293 23.846 1.00 30.49 76 ALA B CA 1
ATOM 2244 C C . ALA B 1 76 ? 29.494 -18.980 25.193 1.00 32.75 76 ALA B C 1
ATOM 2245 O O . ALA B 1 76 ? 28.999 -18.505 26.220 1.00 32.41 76 ALA B O 1
ATOM 2247 N N . VAL B 1 77 ? 30.252 -20.076 25.204 1.00 34.97 77 VAL B N 1
ATOM 2248 C CA . VAL B 1 77 ? 30.376 -20.914 26.393 1.00 35.16 77 VAL B CA 1
ATOM 2249 C C . VAL B 1 77 ? 31.050 -20.153 27.529 1.00 34.36 77 VAL B C 1
ATOM 2250 O O . VAL B 1 77 ? 30.605 -20.210 28.681 1.00 35.71 77 VAL B O 1
ATOM 2254 N N . ASN B 1 78 ? 32.120 -19.413 27.226 1.00 36.56 78 ASN B N 1
ATOM 2255 C CA . ASN B 1 78 ? 32.831 -18.706 28.285 1.00 37.12 78 ASN B CA 1
ATOM 2256 C C . ASN B 1 78 ? 32.036 -17.506 28.785 1.00 35.13 78 ASN B C 1
ATOM 2257 O O . ASN B 1 78 ? 32.030 -17.216 29.989 1.00 33.53 78 ASN B O 1
ATOM 2262 N N . VAL B 1 79 ? 31.374 -16.789 27.878 1.00 31.19 79 VAL B N 1
ATOM 2263 C CA . VAL B 1 79 ? 30.487 -15.711 28.299 1.00 33.29 79 VAL B CA 1
ATOM 2264 C C . VAL B 1 79 ? 29.458 -16.246 29.289 1.00 36.21 79 VAL B C 1
ATOM 2265 O O . VAL B 1 79 ? 29.249 -15.678 30.373 1.00 30.40 79 VAL B O 1
ATOM 2269 N N . ALA B 1 80 ? 28.856 -17.398 28.955 1.00 33.97 80 ALA B N 1
ATOM 2270 C CA . ALA B 1 80 ? 27.855 -18.013 29.823 1.00 32.57 80 ALA B CA 1
ATOM 2271 C C . ALA B 1 80 ? 28.434 -18.380 31.184 1.00 35.38 80 ALA B C 1
ATOM 2272 O O . ALA B 1 80 ? 27.749 -18.262 32.209 1.00 34.72 80 ALA B O 1
ATOM 2274 N N . ARG B 1 81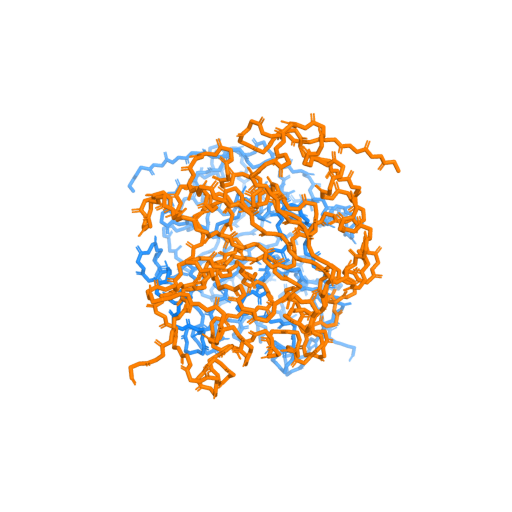 ? 29.687 -18.841 31.221 1.00 34.89 81 ARG B N 1
ATOM 2275 C CA . ARG B 1 81 ? 30.286 -19.188 32.504 1.00 32.33 81 ARG B CA 1
ATOM 2276 C C . ARG B 1 81 ? 30.657 -17.943 33.292 1.00 32.19 81 ARG B C 1
ATOM 2277 O O . ARG B 1 81 ? 30.559 -17.939 34.522 1.00 37.78 81 ARG B O 1
ATOM 2285 N N . ALA B 1 82 ? 31.130 -16.902 32.605 1.00 32.48 82 ALA B N 1
ATOM 2286 C CA . ALA B 1 82 ? 31.311 -15.590 33.224 1.00 32.04 82 ALA B CA 1
ATOM 2287 C C . ALA B 1 82 ? 30.046 -15.128 33.938 1.00 36.08 82 ALA B C 1
ATOM 2288 O O . ALA B 1 82 ? 30.114 -14.585 35.050 1.00 42.40 82 ALA B O 1
ATOM 2290 N N . THR B 1 83 ? 28.880 -15.342 33.319 1.00 30.85 83 THR B N 1
ATOM 2291 C CA . THR B 1 83 ? 27.618 -14.988 33.967 1.00 33.37 83 THR B CA 1
ATOM 2292 C C . THR B 1 83 ? 27.335 -15.877 35.181 1.00 31.02 83 THR B C 1
ATOM 2293 O O . THR B 1 83 ? 26.953 -15.372 36.241 1.00 33.47 83 THR B O 1
ATOM 2297 N N . VAL B 1 84 ? 27.501 -17.200 35.051 1.00 31.54 84 VAL B N 1
ATOM 2298 C CA . VAL B 1 84 ? 27.300 -18.087 36.204 1.00 32.97 84 VAL B CA 1
ATOM 2299 C C . VAL B 1 84 ? 28.075 -17.564 37.404 1.00 33.45 84 VAL B C 1
ATO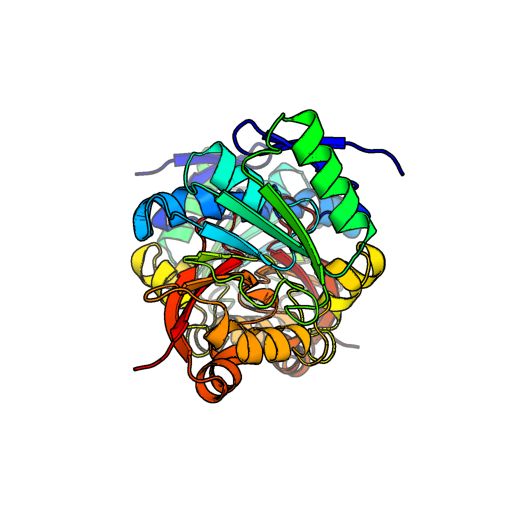M 2300 O O . VAL B 1 84 ? 27.521 -17.351 38.487 1.00 32.74 84 VAL B O 1
ATOM 2304 N N . ALA B 1 85 ? 29.373 -17.322 37.207 1.00 33.35 85 ALA B N 1
ATOM 2305 C CA . ALA B 1 85 ? 30.248 -16.963 38.313 1.00 32.35 85 ALA B CA 1
ATOM 2306 C C . ALA B 1 85 ? 29.896 -15.592 38.890 1.00 34.10 85 ALA B C 1
ATOM 2307 O O . ALA B 1 85 ? 29.896 -15.420 40.114 1.00 34.71 85 ALA B O 1
ATOM 2309 N N . ALA B 1 86 ? 29.567 -14.616 38.027 1.00 35.40 86 ALA B N 1
ATOM 2310 C CA . ALA B 1 86 ? 29.241 -13.257 38.459 1.00 31.68 86 ALA B CA 1
ATOM 2311 C C . ALA B 1 86 ? 27.940 -13.163 39.249 1.00 35.43 86 ALA B C 1
ATOM 2312 O O . ALA B 1 86 ? 27.727 -12.169 39.952 1.00 37.78 86 ALA B O 1
ATOM 2314 N N . ASN B 1 87 ? 27.055 -14.146 39.139 1.00 36.75 87 ASN B N 1
ATOM 2315 C CA . ASN B 1 87 ? 25.814 -14.149 39.901 1.00 36.27 87 ASN B CA 1
ATOM 2316 C C . ASN B 1 87 ? 25.782 -15.243 40.956 1.00 32.04 87 ASN B C 1
ATOM 2317 O O . ASN B 1 87 ? 24.741 -15.434 41.594 1.00 31.62 87 ASN B O 1
ATOM 2322 N N . GLY B 1 88 ? 26.881 -15.973 41.136 1.00 36.02 88 GLY B N 1
ATOM 2323 C CA . GLY B 1 88 ? 26.994 -16.971 42.195 1.00 36.27 88 GLY B CA 1
ATOM 2324 C C . GLY B 1 88 ? 26.115 -18.190 42.014 1.00 37.32 88 GLY B C 1
ATOM 2325 O O . GLY B 1 88 ? 25.579 -18.723 42.997 1.00 38.77 88 GLY B O 1
ATOM 2326 N N . LEU B 1 89 ? 25.982 -18.664 40.781 1.00 33.90 89 LEU B N 1
ATOM 2327 C CA . LEU B 1 89 ? 25.062 -19.729 40.432 1.00 33.49 89 LEU B CA 1
ATOM 2328 C C . LEU B 1 89 ? 25.777 -21.040 40.167 1.00 36.20 89 LEU B C 1
ATOM 2329 O O . LEU B 1 89 ? 25.160 -21.966 39.637 1.00 40.87 89 LEU B O 1
ATOM 2334 N N . GLY B 1 90 ? 27.060 -21.138 40.525 1.00 39.18 90 GLY B N 1
ATOM 2335 C CA . GLY B 1 90 ? 27.865 -22.275 40.099 1.00 34.81 90 GLY B CA 1
ATOM 2336 C C . GLY B 1 90 ? 27.317 -23.613 40.550 1.00 36.66 90 GLY B C 1
ATOM 2337 O O . GLY B 1 90 ? 27.395 -24.605 39.818 1.00 38.85 90 GLY B O 1
ATOM 2338 N N . ASP B 1 91 ? 26.764 -23.667 41.762 1.00 37.56 91 ASP B N 1
ATOM 2339 C CA . ASP B 1 91 ? 26.152 -24.896 42.267 1.00 38.45 91 ASP B CA 1
ATOM 2340 C C . ASP B 1 91 ? 24.905 -25.306 41.491 1.00 37.64 91 ASP B C 1
ATOM 2341 O O . ASP B 1 91 ? 24.426 -26.436 41.654 1.00 35.94 91 ASP B O 1
ATOM 2346 N N . ARG B 1 92 ? 24.359 -24.415 40.665 1.00 38.73 92 ARG B N 1
ATOM 2347 C CA . ARG B 1 92 ? 23.075 -24.687 39.975 1.00 36.64 92 ARG B CA 1
ATOM 2348 C C . ARG B 1 92 ? 23.189 -24.739 38.441 1.00 37.30 92 ARG B C 1
ATOM 2349 O O . ARG B 1 92 ? 22.204 -25.138 37.812 1.00 31.29 92 ARG B O 1
ATOM 2357 N N . VAL B 1 93 ? 24.322 -24.346 37.860 1.00 34.33 93 VAL B N 1
ATOM 2358 C CA . VAL B 1 93 ? 24.440 -24.239 36.414 1.00 32.32 93 VAL B CA 1
ATOM 2359 C C . VAL B 1 93 ? 25.671 -24.998 35.960 1.00 30.93 93 VAL B C 1
ATOM 2360 O O . VAL B 1 93 ? 26.714 -24.976 36.622 1.00 34.97 93 VAL B O 1
ATOM 2364 N N . SER B 1 94 ? 25.540 -25.684 34.842 1.00 31.35 94 SER B N 1
ATOM 2365 C CA . SER B 1 94 ? 26.669 -26.260 34.139 1.00 31.55 94 SER B CA 1
ATOM 2366 C C . SER B 1 94 ? 26.595 -25.807 32.691 1.00 31.55 94 SER B C 1
ATOM 2367 O O . SER B 1 94 ? 25.501 -25.689 32.136 1.00 27.81 94 SER B O 1
ATOM 2370 N N . VAL B 1 95 ? 27.757 -25.496 32.107 1.00 33.16 95 VAL B N 1
ATOM 2371 C CA . VAL B 1 95 ? 27.877 -25.090 30.709 1.00 30.82 95 VAL B CA 1
ATOM 2372 C C . VAL B 1 95 ? 28.695 -26.154 29.989 1.00 32.42 95 VAL B C 1
ATOM 2373 O O . VAL B 1 95 ? 29.635 -26.701 30.573 1.00 32.79 95 VAL B O 1
ATOM 2377 N N . PHE B 1 96 ? 28.327 -26.470 28.736 1.00 27.18 96 PHE B N 1
ATOM 2378 C CA . PHE B 1 96 ? 29.020 -27.497 27.954 1.00 30.43 96 PHE B CA 1
ATOM 2379 C C . PHE B 1 96 ? 29.381 -26.973 26.567 1.00 30.40 96 PHE B C 1
ATOM 2380 O O . PHE B 1 96 ? 28.567 -26.328 25.897 1.00 27.16 96 PHE B O 1
ATOM 2388 N N . HIS B 1 97 ? 30.588 -27.300 26.120 1.00 26.56 97 HIS B N 1
ATOM 2389 C CA . HIS B 1 97 ? 31.027 -26.972 24.771 1.00 29.73 97 HIS B CA 1
ATOM 2390 C C . HIS B 1 97 ? 30.750 -28.178 23.881 1.00 29.73 97 HIS B C 1
ATOM 2391 O O . HIS B 1 97 ? 31.400 -29.223 24.014 1.00 29.86 97 HIS B O 1
ATOM 2398 N N . SER B 1 98 ? 29.780 -28.046 22.981 1.00 31.19 98 SER B N 1
ATOM 2399 C CA . SER B 1 98 ? 29.363 -29.202 22.204 1.00 27.26 98 SER B CA 1
ATOM 2400 C C . SER B 1 98 ? 28.578 -28.741 20.986 1.00 29.56 98 SER B C 1
ATOM 2401 O O . SER B 1 98 ? 27.842 -27.752 21.045 1.00 28.96 98 SER B O 1
ATOM 2404 N N . ASP B 1 99 ? 28.781 -29.449 19.880 1.00 29.46 99 ASP B N 1
ATOM 2405 C CA . ASP B 1 99 ? 27.873 -29.419 18.745 1.00 27.43 99 ASP B CA 1
ATOM 2406 C C . ASP B 1 99 ? 26.725 -30.359 19.100 1.00 29.77 99 ASP B C 1
ATOM 2407 O O . ASP B 1 99 ? 26.927 -31.574 19.237 1.00 28.16 99 ASP B O 1
ATOM 2412 N N . CYS B 1 100 ? 25.535 -29.786 19.295 1.00 29.27 100 CYS B N 1
ATOM 2413 C CA . CYS B 1 100 ? 24.387 -30.496 19.854 1.00 27.82 100 CYS B CA 1
ATOM 2414 C C . CYS B 1 100 ? 24.821 -31.351 21.049 1.00 30.08 100 CYS B C 1
ATOM 2415 O O . CYS B 1 100 ? 25.386 -30.828 22.022 1.00 29.39 100 CYS B O 1
ATOM 2418 N N . PHE B 1 101 ? 24.619 -32.663 20.987 1.00 28.94 101 PHE B N 1
ATOM 2419 C CA . PHE B 1 101 ? 24.923 -33.513 22.132 1.00 30.63 101 PHE B CA 1
ATOM 2420 C C . PHE B 1 101 ? 26.243 -34.269 21.987 1.00 32.73 101 PHE B C 1
ATOM 2421 O O . PHE B 1 101 ? 26.588 -35.066 22.871 1.00 31.93 101 PHE B O 1
ATOM 2429 N N . ASP B 1 102 ? 27.026 -33.966 20.937 1.00 34.80 102 ASP B N 1
ATOM 2430 C CA . ASP B 1 102 ? 28.200 -34.773 20.599 1.00 33.13 102 ASP B CA 1
ATOM 2431 C C . ASP B 1 102 ? 29.139 -34.930 21.774 1.00 28.81 102 ASP B C 1
ATOM 2432 O O . ASP B 1 102 ? 29.660 -36.023 22.021 1.00 32.76 102 ASP B O 1
ATOM 2437 N N . THR B 1 103 ? 29.387 -33.844 22.491 1.00 32.08 103 THR B N 1
ATOM 2438 C CA . THR B 1 103 ? 30.337 -33.801 23.592 1.00 26.62 103 THR B CA 1
ATOM 2439 C C . THR B 1 103 ? 29.686 -33.155 24.801 1.00 30.32 103 THR B C 1
ATOM 2440 O O . THR B 1 103 ? 30.302 -32.381 25.539 1.00 31.67 103 THR B O 1
ATOM 2444 N N . VAL B 1 104 ? 28.404 -33.434 24.970 1.00 30.40 104 VAL B N 1
ATOM 2445 C CA . VAL B 1 104 ? 27.725 -33.347 26.257 1.00 31.07 104 VAL B CA 1
ATOM 2446 C C . VAL B 1 104 ? 27.761 -34.748 26.857 1.00 29.54 104 VAL B C 1
ATOM 2447 O O . VAL B 1 104 ? 27.525 -35.720 26.126 1.00 32.49 104 VAL B O 1
ATOM 2451 N N . PRO B 1 105 ? 28.098 -34.900 28.136 1.00 31.52 105 PRO B N 1
ATOM 2452 C CA . PRO B 1 105 ? 28.189 -36.242 28.738 1.00 32.52 105 PRO B CA 1
ATOM 2453 C C . PRO B 1 105 ? 26.974 -37.108 28.431 1.00 32.88 105 PRO B C 1
ATOM 2454 O O . PRO B 1 105 ? 25.833 -36.653 28.485 1.00 33.79 105 PRO B O 1
ATOM 2458 N N . ALA B 1 106 ? 27.234 -38.389 28.153 1.00 39.68 106 ALA B N 1
ATOM 2459 C CA . ALA B 1 106 ? 26.244 -39.260 27.520 1.00 38.29 106 ALA B CA 1
ATOM 2460 C C . ALA B 1 106 ? 25.090 -39.651 28.431 1.00 41.58 106 ALA B C 1
ATOM 2461 O O . ALA B 1 106 ? 24.056 -40.108 27.932 1.00 44.69 106 ALA B O 1
ATOM 2463 N N . ASP B 1 107 ? 25.230 -39.525 29.744 1.00 39.53 107 ASP B N 1
ATOM 2464 C CA . ASP B 1 107 ? 24.176 -40.023 30.612 1.00 39.48 107 ASP B CA 1
ATOM 2465 C C . ASP B 1 107 ? 23.223 -38.930 31.073 1.00 36.82 107 ASP B C 1
ATOM 2466 O O . ASP B 1 107 ? 22.194 -39.244 31.688 1.00 37.56 107 ASP B O 1
ATOM 2471 N N . ARG B 1 108 ? 23.527 -37.669 30.769 1.00 35.19 108 ARG B N 1
ATOM 2472 C CA . ARG B 1 108 ? 22.709 -36.552 31.211 1.00 34.38 108 ARG B CA 1
ATOM 2473 C C . ARG B 1 108 ? 21.438 -36.470 30.373 1.00 35.80 108 ARG B C 1
ATOM 2474 O O . ARG B 1 108 ? 21.493 -36.393 29.137 1.00 35.07 108 ARG B O 1
ATOM 2482 N N . LYS B 1 109 ? 20.297 -36.481 31.043 1.00 34.72 109 LYS B N 1
ATOM 2483 C CA . LYS B 1 109 ? 19.016 -36.274 30.397 1.00 31.18 109 LYS B CA 1
ATOM 2484 C C . LYS B 1 109 ? 18.347 -35.070 31.038 1.00 32.43 109 LYS B C 1
ATOM 2485 O O . LYS B 1 109 ? 18.714 -34.647 32.135 1.00 34.24 109 LYS B O 1
ATOM 2491 N N . TRP B 1 110 ? 17.366 -34.508 30.344 1.00 34.46 110 TRP B N 1
ATOM 2492 C CA . TRP B 1 110 ? 16.673 -33.332 30.836 1.00 31.09 110 TRP B CA 1
ATOM 2493 C C . TRP B 1 110 ? 15.169 -33.513 30.751 1.00 32.05 110 TRP B C 1
ATOM 2494 O O . TRP B 1 110 ? 14.643 -34.187 29.856 1.00 30.48 110 TRP B O 1
ATOM 2505 N N . ASP B 1 111 ? 14.490 -32.882 31.703 1.00 30.43 111 ASP B N 1
ATOM 2506 C CA . ASP B 1 111 ? 13.039 -32.840 31.720 1.00 33.45 111 ASP B CA 1
ATOM 2507 C C . ASP B 1 111 ? 12.477 -31.858 30.712 1.00 31.45 111 ASP B C 1
ATOM 2508 O O . ASP B 1 111 ? 11.335 -32.021 30.274 1.00 32.59 111 ASP B O 1
ATOM 2513 N N . LEU B 1 112 ? 13.252 -30.848 30.333 1.00 34.28 112 LEU B N 1
ATOM 2514 C CA . LEU B 1 112 ? 12.767 -29.825 29.414 1.00 29.37 112 LEU B CA 1
ATOM 2515 C C . LEU B 1 112 ? 13.972 -29.215 28.718 1.00 32.40 112 LEU B C 1
ATOM 2516 O O . LEU B 1 112 ? 14.840 -28.636 29.373 1.00 32.56 112 LEU B O 1
ATOM 2521 N N . ILE B 1 113 ? 14.042 -29.375 27.400 1.00 34.44 113 ILE B N 1
ATOM 2522 C CA . ILE B 1 113 ? 15.090 -28.792 26.573 1.00 30.01 113 ILE B CA 1
ATOM 2523 C C . ILE B 1 113 ? 14.461 -27.661 25.773 1.00 30.54 113 ILE B C 1
ATOM 2524 O O . ILE B 1 113 ? 13.465 -27.871 25.075 1.00 31.79 113 ILE B O 1
ATOM 2529 N N . VAL B 1 114 ? 15.042 -26.466 25.885 1.00 32.45 114 VAL B N 1
ATOM 2530 C CA . VAL B 1 114 ? 14.584 -25.269 25.196 1.00 30.53 114 VAL B CA 1
ATOM 2531 C C . VAL B 1 114 ? 15.694 -24.794 24.264 1.00 29.61 114 VAL B C 1
ATOM 2532 O O . VAL B 1 114 ? 16.846 -25.212 24.369 1.00 28.59 114 VAL B O 1
ATOM 2536 N N . GLY B 1 115 ? 15.342 -23.884 23.366 1.00 30.74 115 GLY B N 1
ATOM 2537 C CA . GLY B 1 115 ? 16.376 -23.307 22.533 1.00 29.20 115 GLY B CA 1
ATOM 2538 C C . GLY B 1 115 ? 15.905 -22.339 21.473 1.00 27.96 115 GLY B C 1
ATOM 2539 O O . GLY B 1 115 ? 14.855 -22.539 20.853 1.00 26.48 115 GLY B O 1
ATOM 2540 N N . ASN B 1 116 ? 16.691 -21.279 21.268 1.00 28.56 116 ASN B N 1
ATOM 2541 C CA . ASN B 1 116 ? 16.539 -20.327 20.175 1.00 27.23 116 ASN B CA 1
ATOM 2542 C C . ASN B 1 116 ? 17.625 -20.625 19.143 1.00 28.27 116 ASN B C 1
ATOM 2543 O O . ASN B 1 116 ? 18.674 -19.972 19.136 1.00 30.97 116 ASN B O 1
ATOM 2548 N N . PRO B 1 117 ? 17.412 -21.608 18.268 1.00 26.84 117 PRO B N 1
ATOM 2549 C CA . PRO B 1 117 ? 18.470 -22.054 17.369 1.00 27.00 117 PRO B CA 1
ATOM 2550 C C . PRO B 1 117 ? 18.652 -21.092 16.209 1.00 28.26 117 PRO B C 1
ATOM 2551 O O . PRO B 1 117 ? 17.818 -20.198 15.999 1.00 29.15 117 PRO B O 1
ATOM 2555 N N . PRO B 1 118 ? 19.731 -21.245 15.437 1.00 28.34 118 PRO B N 1
ATOM 2556 C CA . PRO B 1 118 ? 19.799 -20.601 14.120 1.00 31.07 118 PRO B CA 1
ATOM 2557 C C . PRO B 1 118 ? 18.499 -20.823 13.370 1.00 28.61 118 PRO B C 1
ATOM 2558 O O . PRO B 1 118 ? 18.016 -21.947 13.266 1.00 29.46 118 PRO B O 1
ATOM 2562 N N . HIS B 1 119 ? 17.922 -19.743 12.855 1.00 26.99 119 HIS B N 1
ATOM 2563 C CA . HIS B 1 119 ? 16.542 -19.803 12.395 1.00 26.36 119 HIS B CA 1
ATOM 2564 C C . HIS B 1 119 ? 16.390 -20.052 10.900 1.00 27.62 119 HIS B C 1
ATOM 2565 O O . HIS B 1 119 ? 15.295 -20.412 10.462 1.00 22.34 119 HIS B O 1
ATOM 2572 N N . MET B 1 120 ? 17.440 -19.869 10.107 1.00 25.98 120 MET B N 1
ATOM 2573 C CA . MET B 1 120 ? 17.307 -19.737 8.662 1.00 24.29 120 MET B CA 1
ATOM 2574 C C . MET B 1 120 ? 18.105 -20.814 7.931 1.00 25.86 120 MET B C 1
ATOM 2575 O O . MET B 1 120 ? 19.326 -20.920 8.101 1.00 27.87 120 MET B O 1
ATOM 2580 N N . ASN B 1 121 ? 17.423 -21.606 7.110 1.00 25.15 121 ASN B N 1
ATOM 2581 C CA . ASN B 1 121 ? 18.111 -22.451 6.133 1.00 27.28 121 ASN B CA 1
ATOM 2582 C C . ASN B 1 121 ? 18.509 -21.571 4.955 1.00 28.40 121 ASN B C 1
ATOM 2583 O O . ASN B 1 121 ? 17.663 -21.187 4.144 1.00 29.60 121 ASN B O 1
ATOM 2588 N N . VAL B 1 122 ? 19.803 -21.249 4.864 1.00 28.94 122 VAL B N 1
ATOM 2589 C CA . VAL B 1 122 ? 20.271 -20.284 3.874 1.00 32.50 122 VAL B CA 1
ATOM 2590 C C . VAL B 1 122 ? 20.383 -20.885 2.488 1.00 33.01 122 VAL B C 1
ATOM 2591 O O . VAL B 1 122 ? 20.735 -20.167 1.545 1.00 33.25 122 VAL B O 1
ATOM 2595 N N . THR B 1 123 ? 20.085 -22.176 2.334 1.00 30.47 123 THR B N 1
ATOM 2596 C CA . THR B 1 123 ? 20.082 -22.780 1.012 1.00 30.71 123 THR B CA 1
ATOM 2597 C C . THR B 1 123 ? 18.833 -22.400 0.240 1.00 31.08 123 THR B C 1
ATOM 2598 O O . THR B 1 123 ? 18.904 -22.062 -0.944 1.00 33.80 123 THR B O 1
ATOM 2602 N N . THR B 1 124 ? 17.695 -22.434 0.909 1.00 27.04 124 THR B N 1
ATOM 2603 C CA . THR B 1 124 ? 16.406 -22.196 0.297 1.00 29.29 124 THR B CA 1
ATOM 2604 C C . THR B 1 124 ? 15.781 -20.860 0.662 1.00 30.38 124 THR B C 1
ATOM 2605 O O . THR B 1 124 ? 14.755 -20.508 0.082 1.00 35.52 124 THR B O 1
ATOM 2609 N N . ALA B 1 125 ? 16.366 -20.103 1.590 1.00 33.63 125 ALA B N 1
ATOM 2610 C CA . ALA B 1 125 ? 15.750 -18.861 2.016 1.00 30.66 125 ALA B CA 1
ATOM 2611 C C . ALA B 1 125 ? 15.833 -17.828 0.897 1.00 35.17 125 ALA B C 1
ATOM 2612 O O . ALA B 1 125 ? 16.674 -17.932 0.004 1.00 36.50 125 ALA B O 1
ATOM 2614 N N . PRO B 1 126 ? 14.945 -16.839 0.903 1.00 34.84 126 PRO B N 1
ATOM 2615 C CA . PRO B 1 126 ? 15.053 -15.764 -0.084 1.00 30.54 126 PRO B CA 1
ATOM 2616 C C . PRO B 1 126 ? 16.410 -15.083 0.007 1.00 34.11 126 PRO B C 1
ATOM 2617 O O . PRO B 1 126 ? 16.903 -14.784 1.098 1.00 35.84 126 PRO B O 1
ATOM 2621 N N . ALA B 1 127 ? 17.016 -14.866 -1.164 1.00 34.51 127 ALA B N 1
ATOM 2622 C CA . ALA B 1 127 ? 18.366 -14.318 -1.254 1.00 30.97 127 ALA B CA 1
ATOM 2623 C C . ALA B 1 127 ? 18.521 -13.052 -0.426 1.00 34.23 127 ALA B C 1
ATOM 2624 O O . ALA B 1 127 ? 19.488 -12.901 0.325 1.00 30.94 127 ALA B O 1
ATOM 2626 N N . GLU B 1 128 ? 17.571 -12.124 -0.574 1.00 36.55 128 GLU B N 1
ATOM 2627 C CA . GLU B 1 128 ? 17.622 -10.832 0.100 1.00 34.41 128 GLU B CA 1
ATOM 2628 C C . GLU B 1 128 ? 17.472 -10.980 1.608 1.00 34.86 128 GLU B C 1
ATOM 2629 O O . GLU B 1 128 ? 18.075 -10.215 2.371 1.00 35.62 128 GLU B O 1
ATOM 2635 N N . HIS B 1 129 ? 16.677 -11.957 2.052 1.00 35.51 129 HIS B N 1
ATOM 2636 C CA . HIS B 1 129 ? 16.576 -12.262 3.474 1.00 30.67 129 HIS B CA 1
ATOM 2637 C C . HIS B 1 129 ? 17.919 -12.754 4.022 1.00 34.16 129 HIS B C 1
ATOM 2638 O O . HIS B 1 129 ? 18.362 -12.320 5.090 1.00 32.03 129 HIS B O 1
ATOM 2645 N N . VAL B 1 130 ? 18.572 -13.673 3.306 1.00 33.29 130 VAL B N 1
ATOM 2646 C CA . VAL B 1 130 ? 19.893 -14.151 3.709 1.00 32.20 130 VAL B CA 1
ATOM 2647 C C . VAL B 1 130 ? 20.877 -12.991 3.796 1.00 35.69 130 VAL B C 1
ATOM 2648 O O . VAL B 1 130 ? 21.626 -12.847 4.780 1.00 33.85 130 VAL B O 1
ATOM 2652 N N . GLU B 1 131 ? 20.880 -12.144 2.761 1.00 32.14 131 GLU B N 1
ATOM 2653 C CA . GLU B 1 131 ? 21.869 -11.081 2.632 1.00 35.06 131 GLU B CA 1
ATOM 2654 C C . GLU B 1 131 ? 21.857 -10.140 3.828 1.00 34.80 131 GLU B C 1
ATOM 2655 O O . GLU B 1 131 ? 22.918 -9.706 4.288 1.00 38.95 131 GLU B O 1
ATOM 2661 N N . VAL B 1 132 ? 20.673 -9.797 4.346 1.00 32.28 132 VAL B N 1
ATOM 2662 C CA . VAL B 1 132 ? 20.678 -8.824 5.432 1.00 32.73 132 VAL B CA 1
ATOM 2663 C C . VAL B 1 132 ? 21.319 -9.431 6.675 1.00 37.30 132 VAL B C 1
ATOM 2664 O O . VAL B 1 132 ? 21.949 -8.717 7.459 1.00 42.55 132 VAL B O 1
ATOM 2668 N N . PHE B 1 133 ? 21.262 -10.752 6.840 1.00 35.52 133 PHE B N 1
ATOM 2669 C CA . PHE B 1 133 ? 22.017 -11.349 7.939 1.00 34.24 133 PHE B CA 1
ATOM 2670 C C . PHE B 1 133 ? 23.500 -11.479 7.609 1.00 35.95 133 PHE B C 1
ATOM 2671 O O . PHE B 1 133 ? 24.345 -11.351 8.505 1.00 36.30 133 PHE B O 1
ATOM 2679 N N . ARG B 1 134 ? 23.838 -11.716 6.339 1.00 38.01 134 ARG B N 1
ATOM 2680 C CA . ARG B 1 134 ? 25.233 -11.887 5.954 1.00 36.02 134 ARG B CA 1
ATOM 2681 C C . ARG B 1 134 ? 26.057 -10.617 6.139 1.00 35.86 134 ARG B C 1
ATOM 2682 O O . ARG B 1 134 ? 27.292 -10.684 6.096 1.00 31.16 134 ARG B O 1
ATOM 2690 N N . ARG B 1 135 ? 25.418 -9.467 6.348 1.00 36.56 135 ARG B N 1
ATOM 2691 C CA . ARG B 1 135 ? 26.144 -8.232 6.590 1.00 35.65 135 ARG B CA 1
ATOM 2692 C C . ARG B 1 135 ? 25.941 -7.664 7.994 1.00 35.35 135 ARG B C 1
ATOM 2693 O O . ARG B 1 135 ? 26.519 -6.618 8.309 1.00 33.08 135 ARG B O 1
ATOM 2701 N N . ILE B 1 136 ? 25.171 -8.321 8.859 1.00 34.72 136 ILE B N 1
ATOM 2702 C CA . ILE B 1 136 ? 25.004 -7.829 10.220 1.00 31.23 136 ILE B CA 1
ATOM 2703 C C . ILE B 1 136 ? 25.376 -8.852 11.290 1.00 31.94 136 ILE B C 1
ATOM 2704 O O . ILE B 1 136 ? 25.697 -8.439 12.417 1.00 33.05 136 ILE B O 1
ATOM 2709 N N . LYS B 1 137 ? 25.347 -10.155 11.009 1.00 28.68 137 LYS B N 1
ATOM 2710 C CA . LYS B 1 137 ? 25.531 -11.162 12.049 1.00 28.91 137 LYS B CA 1
ATOM 2711 C C . LYS B 1 137 ? 26.518 -12.239 11.622 1.00 28.05 137 LYS B C 1
ATOM 2712 O O . LYS B 1 137 ? 26.616 -12.566 10.433 1.00 34.84 137 LYS B O 1
ATOM 2718 N N . PRO B 1 138 ? 27.245 -12.824 12.574 1.00 31.22 138 PRO B N 1
ATOM 2719 C CA . PRO B 1 138 ? 28.065 -14.000 12.252 1.00 31.09 138 PRO B CA 1
ATOM 2720 C C . PRO B 1 138 ? 27.195 -15.140 11.739 1.00 32.46 138 PRO B C 1
ATOM 2721 O O . PRO B 1 138 ? 26.015 -15.243 12.074 1.00 33.86 138 PRO B O 1
ATOM 2725 N N . GLU B 1 139 ? 27.791 -16.023 10.939 1.00 31.01 139 GLU B N 1
ATOM 2726 C CA . GLU B 1 139 ? 27.000 -17.110 10.375 1.00 31.07 139 GLU B CA 1
ATOM 2727 C C . GLU B 1 139 ? 26.457 -18.037 11.462 1.00 34.12 139 GLU B C 1
ATOM 2728 O O . GLU B 1 139 ? 25.344 -18.561 11.332 1.00 31.84 139 GLU B O 1
ATOM 2734 N N . LEU B 1 140 ? 27.198 -18.211 12.558 1.00 34.68 140 LEU B N 1
ATOM 2735 C CA . LEU B 1 140 ? 26.786 -19.122 13.624 1.00 27.55 140 LEU B CA 1
ATOM 2736 C C . LEU B 1 140 ? 25.444 -18.728 14.246 1.00 28.54 140 LEU B C 1
ATOM 2737 O O . LEU B 1 140 ? 24.685 -19.598 14.679 1.00 25.91 140 LEU B O 1
ATOM 2742 N N . VAL B 1 141 ? 25.116 -17.434 14.268 1.00 30.45 141 VAL B N 1
ATOM 2743 C CA . VAL B 1 141 ? 23.919 -16.968 14.970 1.00 29.90 141 VAL B CA 1
ATOM 2744 C C . VAL B 1 141 ? 22.629 -17.287 14.208 1.00 29.81 141 VAL B C 1
ATOM 2745 O O . VAL B 1 141 ? 21.589 -17.547 14.820 1.00 31.20 141 VAL B O 1
ATOM 2749 N N . TYR B 1 142 ? 22.646 -17.276 12.878 1.00 31.14 142 TYR B N 1
ATOM 2750 C CA . TYR B 1 142 ? 21.384 -17.348 12.159 1.00 29.83 142 TYR B CA 1
ATOM 2751 C C . TYR B 1 142 ? 21.236 -18.523 11.207 1.00 32.70 142 TYR B C 1
ATOM 2752 O O . TYR B 1 142 ? 20.096 -18.847 10.846 1.00 30.62 142 TYR B O 1
ATOM 2761 N N . ALA B 1 143 ? 22.324 -19.171 10.792 1.00 30.50 143 ALA B N 1
ATOM 2762 C CA . ALA B 1 143 ? 22.291 -20.031 9.617 1.00 30.95 143 ALA B CA 1
ATOM 2763 C C . ALA B 1 143 ? 22.272 -21.505 10.000 1.00 28.75 143 ALA B C 1
ATOM 2764 O O . ALA B 1 143 ? 23.170 -21.986 10.701 1.00 35.60 143 ALA B O 1
ATOM 2766 N N . ASP B 1 144 ? 21.272 -22.225 9.497 1.00 28.57 144 ASP B N 1
ATOM 2767 C CA . ASP B 1 144 ? 21.252 -23.688 9.502 1.00 29.39 144 ASP B CA 1
ATOM 2768 C C . ASP B 1 144 ? 21.052 -24.154 8.062 1.00 26.20 144 ASP B C 1
ATOM 2769 O O . ASP B 1 144 ? 19.946 -24.511 7.654 1.00 28.05 144 ASP B O 1
ATOM 2774 N N . LYS B 1 145 ? 22.128 -24.130 7.284 1.00 26.04 145 LYS B N 1
ATOM 2775 C CA . LYS B 1 145 ? 22.100 -24.716 5.944 1.00 28.47 145 LYS B CA 1
ATOM 2776 C C . LYS B 1 145 ? 21.453 -26.109 5.958 1.00 28.61 145 LYS B C 1
ATOM 2777 O O . LYS B 1 145 ? 21.812 -26.965 6.769 1.00 27.41 145 LYS B O 1
ATOM 2783 N N . ASP B 1 146 ? 20.448 -26.304 5.093 1.00 28.52 146 ASP B N 1
ATOM 2784 C CA . ASP B 1 146 ? 19.737 -27.577 4.917 1.00 27.07 146 ASP B CA 1
ATOM 2785 C C . ASP B 1 146 ? 19.124 -28.120 6.204 1.00 27.51 146 ASP B C 1
ATOM 2786 O O . ASP B 1 146 ? 18.824 -29.319 6.279 1.00 25.24 146 ASP B O 1
ATOM 2791 N N . TRP B 1 147 ? 18.936 -27.264 7.216 1.00 25.30 147 TRP B N 1
ATOM 2792 C CA . TRP B 1 147 ? 18.320 -27.645 8.492 1.00 24.10 147 TRP B CA 1
ATOM 2793 C C . TRP B 1 147 ? 19.077 -28.772 9.181 1.00 23.91 147 TRP B C 1
ATOM 2794 O O . TRP B 1 147 ? 18.475 -29.563 9.910 1.00 22.35 147 TRP B O 1
ATOM 2805 N N . GLU B 1 148 ? 20.396 -28.857 8.948 1.00 23.62 148 GLU B N 1
ATOM 2806 C CA . GLU B 1 148 ? 21.158 -30.007 9.432 1.00 25.23 148 GLU B CA 1
ATOM 2807 C C . GLU B 1 148 ? 21.504 -29.916 10.919 1.00 23.46 148 GLU B C 1
ATOM 2808 O O . GLU B 1 148 ? 21.611 -30.955 11.573 1.00 23.35 148 GLU B O 1
ATOM 2814 N N . ILE B 1 149 ? 21.681 -28.703 11.468 1.00 24.40 149 ILE B N 1
ATOM 2815 C CA . ILE B 1 149 ? 21.754 -28.546 12.924 1.00 23.00 149 ILE B CA 1
ATOM 2816 C C . ILE B 1 149 ? 20.452 -28.999 13.566 1.00 23.92 149 ILE B C 1
ATOM 2817 O O . ILE B 1 149 ? 20.449 -29.716 14.569 1.00 24.79 149 ILE B O 1
ATOM 2822 N N . HIS B 1 150 ? 19.325 -28.568 13.006 1.00 20.28 150 HIS B N 1
ATOM 2823 C CA . HIS B 1 150 ? 18.046 -29.026 13.525 1.00 22.85 150 HIS B CA 1
ATOM 2824 C C . HIS B 1 150 ? 17.937 -30.537 13.417 1.00 25.24 150 HIS B C 1
ATOM 2825 O O . HIS B 1 150 ? 17.461 -31.204 14.348 1.00 28.86 150 HIS B O 1
ATOM 2832 N N . ARG B 1 151 ? 18.398 -31.093 12.292 1.00 22.02 151 ARG B N 1
ATOM 2833 C CA . ARG B 1 151 ? 18.249 -32.519 12.046 1.00 26.77 151 ARG B CA 1
ATOM 2834 C C . ARG B 1 151 ? 19.051 -33.333 13.050 1.00 28.20 151 ARG B C 1
ATOM 2835 O O . ARG B 1 151 ? 18.500 -34.211 13.722 1.00 28.20 151 ARG B O 1
ATOM 2843 N N . ARG B 1 152 ? 20.355 -33.056 13.159 1.00 23.92 152 ARG B N 1
ATOM 2844 C CA . ARG B 1 152 ? 21.180 -33.745 14.142 1.00 25.13 152 ARG B CA 1
ATOM 2845 C C . ARG B 1 152 ? 20.568 -33.609 15.527 1.00 23.45 152 ARG B C 1
ATOM 2846 O O . ARG B 1 152 ? 20.449 -34.593 16.259 1.00 25.35 152 ARG B O 1
ATOM 2854 N N . PHE B 1 153 ? 20.139 -32.392 15.887 1.00 25.49 153 PHE B N 1
ATOM 2855 C CA . PHE B 1 153 ? 19.536 -32.172 17.197 1.00 24.42 153 PHE B CA 1
ATOM 2856 C C . PHE B 1 153 ? 18.303 -33.054 17.404 1.00 27.62 153 PHE B C 1
ATOM 2857 O O . PHE B 1 153 ? 18.069 -33.567 18.506 1.00 23.12 153 PHE B O 1
ATOM 2865 N N . TYR B 1 154 ? 17.487 -33.223 16.361 1.00 28.65 154 TYR B N 1
ATOM 2866 C CA . TYR B 1 154 ? 16.280 -34.013 16.561 1.00 30.11 154 TYR B CA 1
ATOM 2867 C C . TYR B 1 154 ? 16.586 -35.497 16.624 1.00 29.28 154 TYR B C 1
ATOM 2868 O O . TYR B 1 154 ? 15.909 -36.228 17.360 1.00 31.09 154 TYR B O 1
ATOM 2877 N N . ASP B 1 155 ? 17.594 -35.964 15.887 1.00 28.46 155 ASP B N 1
ATOM 2878 C CA . ASP B 1 155 ? 17.917 -37.383 15.980 1.00 30.13 155 ASP B CA 1
ATOM 2879 C C . ASP B 1 155 ? 18.697 -37.720 17.247 1.00 25.94 155 ASP B C 1
ATOM 2880 O O . ASP B 1 155 ? 18.816 -38.894 17.590 1.00 28.04 155 ASP B O 1
ATOM 2885 N N . GLN B 1 156 ? 19.190 -36.723 17.972 1.00 27.18 156 GLN B N 1
ATOM 2886 C CA . GLN B 1 156 ? 19.916 -36.980 19.207 1.00 29.07 156 GLN B CA 1
ATOM 2887 C C . GLN B 1 156 ? 19.072 -36.813 20.455 1.00 29.23 156 GLN B C 1
ATOM 2888 O O . GLN B 1 156 ? 19.384 -37.445 21.472 1.00 28.92 156 GLN B O 1
ATOM 2894 N N . VAL B 1 157 ? 18.017 -35.986 20.402 1.00 28.50 157 VAL B N 1
ATOM 2895 C CA . VAL B 1 157 ? 17.395 -35.518 21.641 1.00 31.30 157 VAL B CA 1
ATOM 2896 C C . VAL B 1 157 ? 16.528 -36.598 22.277 1.00 34.34 157 VAL B C 1
ATOM 2897 O O . VAL B 1 157 ? 16.382 -36.621 23.504 1.00 32.51 157 VAL B O 1
ATOM 2901 N N . GLY B 1 158 ? 15.971 -37.510 21.480 1.00 34.42 158 GLY B N 1
ATOM 2902 C CA . GLY B 1 158 ? 15.234 -38.641 22.029 1.00 37.91 158 GLY B CA 1
ATOM 2903 C C . GLY B 1 158 ? 15.868 -39.291 23.247 1.00 35.18 158 GLY B C 1
ATOM 2904 O O . GLY B 1 158 ? 15.251 -39.348 24.319 1.00 36.02 158 GLY B O 1
ATOM 2905 N N . ASP B 1 159 ? 17.116 -39.760 23.109 1.00 35.87 159 ASP B N 1
ATOM 2906 C CA . ASP B 1 159 ? 17.817 -40.394 24.238 1.00 34.75 159 ASP B CA 1
ATOM 2907 C C . ASP B 1 159 ? 18.289 -39.396 25.289 1.00 31.97 159 ASP B C 1
ATOM 2908 O O . ASP B 1 159 ? 18.970 -39.809 26.222 1.00 35.85 159 ASP B O 1
ATOM 2913 N N . ARG B 1 160 ? 17.949 -38.110 25.171 1.00 31.80 160 ARG B N 1
ATOM 2914 C CA . ARG B 1 160 ? 18.381 -37.088 26.118 1.00 31.05 160 ARG B CA 1
ATOM 2915 C C . ARG B 1 160 ? 17.250 -36.606 27.012 1.00 30.18 160 ARG B C 1
ATOM 2916 O O . ARG B 1 160 ? 17.451 -35.687 27.806 1.00 33.11 160 ARG B O 1
ATOM 2924 N N . LEU B 1 161 ? 16.073 -37.210 26.911 1.00 30.05 161 LEU B N 1
ATOM 2925 C CA . LEU B 1 161 ? 14.910 -36.822 27.697 1.00 32.57 161 LEU B CA 1
ATOM 2926 C C . LEU B 1 161 ? 14.651 -37.842 28.793 1.00 33.06 161 LEU B C 1
ATOM 2927 O O . LEU B 1 161 ? 14.682 -39.056 28.544 1.00 31.99 161 LEU B O 1
ATOM 2932 N N . THR B 1 162 ? 14.378 -37.335 29.993 1.00 27.75 162 THR B N 1
ATOM 2933 C CA . THR B 1 162 ? 13.946 -38.168 31.097 1.00 30.84 162 THR B CA 1
ATOM 2934 C C . THR B 1 162 ? 12.534 -38.656 30.791 1.00 33.73 162 THR B C 1
ATOM 2935 O O . THR B 1 162 ? 11.892 -38.160 29.860 1.00 31.98 162 THR B O 1
ATOM 2939 N N . PRO B 1 163 ? 12.018 -39.652 31.540 1.00 30.84 163 PRO B N 1
ATOM 2940 C CA . PRO B 1 163 ? 10.601 -40.009 31.374 1.00 32.13 163 PRO B CA 1
ATOM 2941 C C . PRO B 1 163 ? 9.719 -38.777 31.487 1.00 35.89 163 PRO B C 1
ATOM 2942 O O . PRO B 1 163 ? 9.764 -38.061 32.498 1.00 37.86 163 PRO B O 1
ATOM 2946 N N . GLY B 1 164 ? 8.954 -38.490 30.439 1.00 29.15 164 GLY B N 1
ATOM 2947 C CA . GLY B 1 164 ? 8.142 -37.298 30.448 1.00 29.70 164 GLY B CA 1
ATOM 2948 C C . GLY B 1 164 ? 8.857 -36.020 30.071 1.00 30.51 164 GLY B C 1
ATOM 2949 O O . GLY B 1 164 ? 8.266 -34.943 30.187 1.00 28.56 164 GLY B O 1
ATOM 2950 N N . GLY B 1 165 ? 10.111 -36.095 29.632 1.00 32.84 165 GLY B N 1
ATOM 2951 C CA . GLY B 1 165 ? 10.789 -34.915 29.153 1.00 29.10 165 GLY B CA 1
ATOM 2952 C C . GLY B 1 165 ? 10.207 -34.428 27.842 1.00 33.37 165 GLY B C 1
ATOM 2953 O O . GLY B 1 165 ? 9.596 -35.187 27.081 1.00 31.61 165 GLY B O 1
ATOM 2954 N N . SER B 1 166 ? 10.388 -33.127 27.588 1.00 30.49 166 SER B N 1
ATOM 2955 C CA . SER B 1 166 ? 9.875 -32.490 26.384 1.00 29.50 166 SER B CA 1
ATOM 2956 C C . SER B 1 166 ? 10.880 -31.483 25.832 1.00 28.66 166 SER B C 1
ATOM 2957 O O . SER B 1 166 ? 11.794 -31.028 26.521 1.00 29.21 166 SER B O 1
ATOM 2960 N N . VAL B 1 167 ? 10.672 -31.145 24.567 1.00 30.02 167 VAL B N 1
ATOM 2961 C CA . VAL B 1 167 ? 11.432 -30.147 23.831 1.00 32.84 167 VAL B CA 1
ATOM 2962 C C . VAL B 1 167 ? 10.512 -28.955 23.594 1.00 31.37 167 VAL B C 1
ATOM 2963 O O . VAL B 1 167 ? 9.289 -29.106 23.489 1.00 30.35 167 VAL B O 1
ATOM 2967 N N . LEU B 1 168 ? 11.095 -27.750 23.579 1.00 26.95 168 LEU B N 1
ATOM 2968 C CA . LEU B 1 168 ? 10.298 -26.551 23.316 1.00 30.94 168 LEU B CA 1
ATOM 2969 C C . LEU B 1 168 ? 11.213 -25.509 22.655 1.00 26.97 168 LEU B C 1
ATOM 2970 O O . LEU B 1 168 ? 11.771 -24.616 23.286 1.00 27.32 168 LEU B O 1
ATOM 2975 N N . LEU B 1 169 ? 11.369 -25.624 21.341 1.00 27.65 169 LEU B N 1
ATOM 2976 C CA . LEU B 1 169 ? 12.162 -24.646 20.619 1.00 24.71 169 LEU B CA 1
ATOM 2977 C C . LEU B 1 169 ? 11.332 -23.401 20.323 1.00 24.99 169 LEU B C 1
ATOM 2978 O O . LEU B 1 169 ? 10.100 -23.428 20.299 1.00 28.95 169 LEU B O 1
ATOM 2983 N N . GLN B 1 170 ? 12.023 -22.289 20.136 1.00 23.39 170 GLN B N 1
ATOM 2984 C CA . GLN B 1 170 ? 11.424 -21.057 19.635 1.00 25.76 170 GLN B CA 1
ATOM 2985 C C . GLN B 1 170 ? 11.936 -20.830 18.224 1.00 28.45 170 GLN B C 1
ATOM 2986 O O . GLN B 1 170 ? 13.153 -20.712 18.028 1.00 27.32 170 GLN B O 1
ATOM 2992 N N . GLU B 1 171 ? 11.017 -20.760 17.254 1.00 25.40 171 GLU B N 1
ATOM 2993 C CA . GLU B 1 171 ? 11.366 -20.578 15.850 1.00 25.33 171 GLU B CA 1
ATOM 2994 C C . GLU B 1 171 ? 10.735 -19.305 15.288 1.00 28.27 171 GLU B C 1
ATOM 2995 O O . GLU B 1 171 ? 9.816 -18.719 15.861 1.00 32.37 171 GLU B O 1
ATOM 3001 N N . CYS B 1 172 ? 11.216 -18.910 14.117 1.00 26.66 172 CYS B N 1
ATOM 3002 C CA . CYS B 1 172 ? 10.898 -17.631 13.504 1.00 30.20 172 CYS B CA 1
ATOM 3003 C C . CYS B 1 172 ? 9.958 -17.847 12.321 1.00 29.18 172 CYS B C 1
ATOM 3004 O O . CYS B 1 172 ? 10.306 -18.557 11.369 1.00 27.35 172 CYS B O 1
ATOM 3007 N N . TRP B 1 173 ? 8.777 -17.215 12.377 1.00 27.65 173 TRP B N 1
ATOM 3008 C CA . TRP B 1 173 ? 7.782 -17.367 11.315 1.00 27.48 173 TRP B CA 1
ATOM 3009 C C . TRP B 1 173 ? 8.304 -16.895 9.960 1.00 27.76 173 TRP B C 1
ATOM 3010 O O . TRP B 1 173 ? 7.834 -17.370 8.916 1.00 28.99 173 TRP B O 1
ATOM 3021 N N . ALA B 1 174 ? 9.243 -15.943 9.950 1.00 25.92 174 ALA B N 1
ATOM 3022 C CA . ALA B 1 174 ? 9.753 -15.400 8.696 1.00 25.89 174 ALA B CA 1
ATOM 3023 C C . ALA B 1 174 ? 10.624 -16.393 7.942 1.00 26.43 174 ALA B C 1
ATOM 3024 O O . ALA B 1 174 ? 10.829 -16.228 6.739 1.00 23.83 174 ALA B O 1
ATOM 3026 N N . ALA B 1 175 ? 11.125 -17.424 8.612 1.00 24.98 175 ALA B N 1
ATOM 3027 C CA . ALA B 1 175 ? 12.066 -18.334 7.998 1.00 24.28 175 ALA B CA 1
ATOM 3028 C C . ALA B 1 175 ? 11.652 -19.799 8.066 1.00 26.29 175 ALA B C 1
ATOM 3029 O O . ALA B 1 175 ? 12.342 -20.635 7.482 1.00 27.07 175 ALA B O 1
ATOM 3031 N N . SER B 1 176 ? 10.535 -20.132 8.702 1.00 26.49 176 SER B N 1
ATOM 3032 C CA . SER B 1 176 ? 10.136 -21.528 8.841 1.00 25.43 176 SER B CA 1
ATOM 3033 C C . SER B 1 176 ? 8.688 -21.593 9.306 1.00 28.16 176 SER B C 1
ATOM 3034 O O . SER B 1 176 ? 8.043 -20.578 9.589 1.00 28.83 176 SER B O 1
ATOM 3037 N N . ASP B 1 177 ? 8.198 -22.813 9.397 1.00 27.59 177 ASP B N 1
ATOM 3038 C CA . ASP B 1 177 ? 6.918 -23.115 10.017 1.00 28.74 177 ASP B CA 1
ATOM 3039 C C . ASP B 1 177 ? 7.010 -24.548 10.503 1.00 26.96 177 ASP B C 1
ATOM 3040 O O . ASP B 1 177 ? 7.947 -25.268 10.140 1.00 25.21 177 ASP B O 1
ATOM 3045 N N . PRO B 1 178 ? 6.080 -24.985 11.365 1.00 29.12 178 PRO B N 1
ATOM 3046 C CA . PRO B 1 178 ? 6.110 -26.394 11.806 1.00 26.17 178 PRO B CA 1
ATOM 3047 C C . PRO B 1 178 ? 6.301 -27.390 10.679 1.00 23.78 178 PRO B C 1
ATOM 3048 O O . PRO B 1 178 ? 7.058 -28.353 10.849 1.00 22.77 178 PRO B O 1
ATOM 3052 N N . GLU B 1 179 ? 5.655 -27.169 9.525 1.00 25.12 179 GLU B N 1
ATOM 3053 C CA . GLU B 1 179 ? 5.734 -28.111 8.403 1.00 27.55 179 GLU B CA 1
ATOM 3054 C C . GLU B 1 179 ? 7.166 -28.487 8.073 1.00 26.42 179 GLU B C 1
ATOM 3055 O O . GLU B 1 179 ? 7.476 -29.669 7.907 1.00 28.27 179 GLU B O 1
ATOM 3061 N N . VAL B 1 180 ? 8.040 -27.481 7.933 1.00 25.45 180 VAL B N 1
ATOM 3062 C CA . VAL B 1 180 ? 9.448 -27.624 7.564 1.00 25.97 180 VAL B CA 1
ATOM 3063 C C . VAL B 1 180 ? 10.064 -28.792 8.323 1.00 27.07 180 VAL B C 1
ATOM 3064 O O . VAL B 1 180 ? 10.750 -29.647 7.748 1.00 25.95 180 VAL B O 1
ATOM 3068 N N . PHE B 1 181 ? 9.777 -28.837 9.620 1.00 27.46 181 PHE B N 1
ATOM 3069 C CA . PHE B 1 181 ? 10.381 -29.747 10.582 1.00 26.30 181 PHE B CA 1
ATOM 3070 C C . PHE B 1 181 ? 9.671 -31.097 10.691 1.00 27.64 181 PHE B C 1
ATOM 3071 O O . PHE B 1 181 ? 10.246 -32.027 11.268 1.00 27.25 181 PHE B O 1
ATOM 3079 N N . ARG B 1 182 ? 8.457 -31.239 10.143 1.00 24.99 182 ARG B N 1
ATOM 3080 C CA . ARG B 1 182 ? 7.696 -32.470 10.367 1.00 26.00 182 ARG B CA 1
ATOM 3081 C C . ARG B 1 182 ? 8.412 -33.731 9.874 1.00 29.36 182 ARG B C 1
ATOM 3082 O O . ARG B 1 182 ? 8.457 -34.712 10.637 1.00 28.82 182 ARG B O 1
ATOM 3090 N N . PRO B 1 183 ? 8.989 -33.799 8.656 1.00 29.09 183 PRO B N 1
ATOM 3091 C CA . PRO B 1 183 ? 9.570 -35.091 8.248 1.00 28.40 183 PRO B CA 1
ATOM 3092 C C . PRO B 1 183 ? 10.716 -35.516 9.142 1.00 27.19 183 PRO B C 1
ATOM 3093 O O . PRO B 1 183 ? 10.798 -36.693 9.506 1.00 28.47 183 PRO B O 1
ATOM 3097 N N . MET B 1 184 ? 11.576 -34.579 9.547 1.00 28.52 184 MET B N 1
ATOM 3098 C CA . MET B 1 184 ? 12.761 -34.909 10.345 1.00 26.02 184 MET B CA 1
ATOM 3099 C C . MET B 1 184 ? 12.398 -35.228 11.793 1.00 29.00 184 MET B C 1
ATOM 3100 O O . MET B 1 184 ? 13.056 -36.067 12.433 1.00 26.96 184 MET B O 1
ATOM 3105 N N . ILE B 1 185 ? 11.354 -34.580 12.317 1.00 26.75 185 ILE B N 1
ATOM 3106 C CA . ILE B 1 185 ? 10.881 -34.880 13.663 1.00 32.49 185 ILE B CA 1
ATOM 3107 C C . ILE B 1 185 ? 10.275 -36.280 13.706 1.00 30.24 185 ILE B C 1
ATOM 3108 O O . ILE B 1 185 ? 10.576 -37.083 14.600 1.00 29.50 185 ILE B O 1
ATOM 3113 N N . THR B 1 186 ? 9.445 -36.601 12.710 1.00 31.19 186 THR B N 1
ATOM 3114 C CA . THR B 1 186 ? 8.852 -37.934 12.631 1.00 32.03 186 THR B CA 1
ATOM 3115 C C . THR B 1 186 ? 9.914 -38.994 12.366 1.00 32.26 186 THR B C 1
ATOM 3116 O O . THR B 1 186 ? 9.829 -40.111 12.892 1.00 36.53 186 THR B O 1
ATOM 3120 N N . ALA B 1 187 ? 10.937 -38.655 11.581 1.00 31.64 187 ALA B N 1
ATOM 3121 C CA . ALA B 1 187 ? 12.024 -39.597 11.333 1.00 30.34 187 ALA B CA 1
ATOM 3122 C C . ALA B 1 187 ? 12.732 -39.987 12.627 1.00 31.06 187 ALA B C 1
ATOM 3123 O O . ALA B 1 187 ? 13.099 -41.152 12.823 1.00 32.35 187 ALA B O 1
ATOM 3125 N N . ALA B 1 188 ? 12.916 -39.037 13.527 1.00 33.59 188 ALA B N 1
ATOM 3126 C CA . ALA B 1 188 ? 13.615 -39.304 14.773 1.00 31.85 188 ALA B CA 1
ATOM 3127 C C . ALA B 1 188 ? 12.728 -39.987 15.802 1.00 32.93 188 ALA B C 1
ATOM 3128 O O . ALA B 1 188 ? 13.126 -40.093 16.962 1.00 33.63 188 ALA B O 1
ATOM 3130 N N . GLY B 1 189 ? 11.557 -40.478 15.399 1.00 32.96 189 GLY B N 1
ATOM 3131 C CA . GLY B 1 189 ? 10.658 -41.108 16.341 1.00 30.93 189 GLY B CA 1
ATOM 3132 C C . GLY B 1 189 ? 10.101 -40.154 17.366 1.00 33.57 189 GLY B C 1
ATOM 3133 O O . GLY B 1 189 ? 9.833 -40.556 18.506 1.00 29.46 189 GLY B O 1
ATOM 3134 N N . LEU B 1 190 ? 9.948 -38.892 17.000 1.00 33.74 190 LEU B N 1
ATOM 3135 C CA . LEU B 1 190 ? 9.318 -37.885 17.836 1.00 33.06 190 LEU B CA 1
ATOM 3136 C C . LEU B 1 190 ? 8.037 -37.431 17.145 1.00 30.12 190 LEU B C 1
ATOM 3137 O O . LEU B 1 190 ? 7.718 -37.870 16.038 1.00 30.78 190 LEU B O 1
ATOM 3142 N N . GLU B 1 191 ? 7.289 -36.555 17.811 1.00 30.21 191 GLU B N 1
ATOM 3143 C CA . GLU B 1 191 ? 6.066 -36.014 17.235 1.00 28.60 191 GLU B CA 1
ATOM 3144 C C . GLU B 1 191 ? 5.899 -34.583 17.701 1.00 27.18 191 GLU B C 1
ATOM 3145 O O . GLU B 1 191 ? 6.354 -34.224 18.784 1.00 29.42 191 GLU B O 1
ATOM 3151 N N . ILE B 1 192 ? 5.219 -33.769 16.898 1.00 30.76 192 ILE B N 1
ATOM 3152 C CA . ILE B 1 192 ? 4.879 -32.420 17.345 1.00 28.37 192 ILE B CA 1
ATOM 3153 C C . ILE B 1 192 ? 3.669 -32.505 18.263 1.00 28.69 192 ILE B C 1
ATOM 3154 O O . ILE B 1 192 ? 2.552 -32.749 17.810 1.00 27.20 192 ILE B O 1
ATOM 3159 N N . ALA B 1 193 ? 3.890 -32.277 19.558 1.00 30.62 193 ALA B N 1
ATOM 3160 C CA . ALA B 1 193 ? 2.784 -32.282 20.502 1.00 31.30 193 ALA B CA 1
ATOM 3161 C C . ALA B 1 193 ? 1.949 -31.004 20.422 1.00 32.64 193 ALA B C 1
ATOM 3162 O O . ALA B 1 193 ? 0.721 -31.063 20.583 1.00 28.63 193 ALA B O 1
ATOM 3164 N N . GLY B 1 194 ? 2.572 -29.860 20.153 1.00 31.36 194 GLY B N 1
ATOM 3165 C CA . GLY B 1 194 ? 1.833 -28.615 20.050 1.00 29.80 194 GLY B CA 1
ATOM 3166 C C . GLY B 1 194 ? 2.626 -27.537 19.349 1.00 29.06 194 GLY B C 1
ATOM 3167 O O . GLY B 1 194 ? 3.858 -27.489 19.434 1.00 28.18 194 GLY B O 1
ATOM 3168 N N . THR B 1 195 ? 1.902 -26.678 18.629 1.00 29.25 195 THR B N 1
ATOM 3169 C CA . THR B 1 195 ? 2.394 -25.444 18.030 1.00 26.58 195 THR B CA 1
ATOM 3170 C C . THR B 1 195 ? 1.750 -24.283 18.768 1.00 29.56 195 THR B C 1
ATOM 3171 O O . THR B 1 195 ? 0.533 -24.269 18.941 1.00 32.42 195 THR B O 1
ATOM 3175 N N . PHE B 1 196 ? 2.548 -23.316 19.204 1.00 30.80 196 PHE B N 1
ATOM 3176 C CA . PHE B 1 196 ? 2.040 -22.202 20.003 1.00 31.02 196 PHE B CA 1
ATOM 3177 C C . PHE B 1 196 ? 2.627 -20.910 19.459 1.00 33.51 196 PHE B C 1
ATOM 3178 O O . PHE B 1 196 ? 3.801 -20.592 19.726 1.00 32.56 196 PHE B O 1
ATOM 3186 N N . PRO B 1 197 ? 1.859 -20.160 18.677 1.00 36.89 197 PRO B N 1
ATOM 3187 C CA . PRO B 1 197 ? 2.313 -18.832 18.254 1.00 37.00 197 PRO B CA 1
ATOM 3188 C C . PRO B 1 197 ? 2.590 -17.961 19.466 1.00 37.19 197 PRO B C 1
ATOM 3189 O O . PRO B 1 197 ? 1.878 -18.018 20.473 1.00 36.72 197 PRO B O 1
ATOM 3193 N N . CYS B 1 198 ? 3.658 -17.182 19.379 1.00 35.14 198 CYS B N 1
ATOM 3194 C CA . CYS B 1 198 ? 4.038 -16.326 20.486 1.00 36.98 198 CYS B CA 1
ATOM 3195 C C . CYS B 1 198 ? 3.141 -15.099 20.475 1.00 38.57 198 CYS B C 1
ATOM 3196 O O . CYS B 1 198 ? 2.869 -14.529 19.416 1.00 40.16 198 CYS B O 1
ATOM 3199 N N . GLU B 1 199 ? 2.654 -14.706 21.653 1.00 45.51 199 GLU B N 1
ATOM 3200 C CA . GLU B 1 199 ? 1.792 -13.533 21.728 1.00 47.13 199 GLU B CA 1
ATOM 3201 C C . GLU B 1 199 ? 2.595 -12.279 21.369 1.00 43.02 199 GLU B C 1
ATOM 3202 O O . GLU B 1 199 ? 3.818 -12.247 21.533 1.00 40.95 199 GLU B O 1
ATOM 3208 N N . PRO B 1 200 ? 1.945 -11.262 20.807 1.00 45.07 200 PRO B N 1
ATOM 3209 C CA . PRO B 1 200 ? 2.622 -9.979 20.632 1.00 40.98 200 PRO B CA 1
ATOM 3210 C C . PRO B 1 200 ? 3.148 -9.479 21.969 1.00 41.18 200 PRO B C 1
ATOM 3211 O O . PRO B 1 200 ? 2.574 -9.789 23.026 1.00 40.62 200 PRO B O 1
ATOM 3215 N N . PRO B 1 201 ? 4.281 -8.749 21.969 1.00 40.08 201 PRO B N 1
ATOM 3216 C CA . PRO B 1 201 ? 5.069 -8.225 20.844 1.00 32.98 201 PRO B CA 1
ATOM 3217 C C . PRO B 1 201 ? 6.052 -9.209 20.202 1.00 35.30 201 PRO B C 1
ATOM 3218 O O . PRO B 1 201 ? 6.883 -8.794 19.387 1.00 34.39 201 PRO B O 1
ATOM 3222 N N . HIS B 1 202 ? 6.011 -10.497 20.539 1.00 34.24 202 HIS B N 1
ATOM 3223 C CA . HIS B 1 202 ? 7.010 -11.449 20.069 1.00 34.00 202 HIS B CA 1
ATOM 3224 C C . HIS B 1 202 ? 6.486 -12.354 18.965 1.00 35.38 202 HIS B C 1
ATOM 3225 O O . HIS B 1 202 ? 7.099 -13.388 18.682 1.00 36.26 202 HIS B O 1
ATOM 3232 N N . ASP B 1 203 ? 5.387 -11.959 18.311 1.00 37.41 203 ASP B N 1
ATOM 3233 C CA . ASP B 1 203 ? 4.608 -12.849 17.457 1.00 35.23 203 ASP B CA 1
ATOM 3234 C C . ASP B 1 203 ? 5.294 -13.179 16.137 1.00 29.69 203 ASP B C 1
ATOM 3235 O O . ASP B 1 203 ? 4.767 -13.996 15.378 1.00 29.66 203 ASP B O 1
ATOM 3240 N N . LEU B 1 204 ? 6.443 -12.570 15.843 1.00 28.33 204 LEU B N 1
ATOM 3241 C CA . LEU B 1 204 ? 7.302 -13.098 14.796 1.00 27.22 204 LEU B CA 1
ATOM 3242 C C . LEU B 1 204 ? 7.738 -14.533 15.099 1.00 29.08 204 LEU B C 1
ATOM 3243 O O . LEU B 1 204 ? 8.181 -15.244 14.192 1.00 27.85 204 LEU B O 1
ATOM 3248 N N . PHE B 1 205 ? 7.565 -14.998 16.330 1.00 30.01 205 PHE B N 1
ATOM 3249 C CA . PHE B 1 205 ? 8.081 -16.288 16.746 1.00 29.77 205 PHE B CA 1
ATOM 3250 C C . PHE B 1 205 ? 6.953 -17.232 17.165 1.00 33.93 205 PHE B C 1
ATOM 3251 O O . PHE B 1 205 ? 5.794 -16.836 17.325 1.00 27.21 205 PHE B O 1
ATOM 3259 N N . TYR B 1 206 ? 7.302 -18.516 17.269 1.00 29.73 206 TYR B N 1
ATOM 3260 C CA . TYR B 1 206 ? 6.361 -19.532 17.709 1.00 31.20 206 TYR B CA 1
ATOM 3261 C C . TYR B 1 206 ? 7.138 -20.605 18.453 1.00 29.93 206 TYR B C 1
ATOM 3262 O O . TYR B 1 206 ? 8.276 -20.908 18.088 1.00 30.57 206 TYR B O 1
ATOM 3271 N N . PHE B 1 207 ? 6.535 -21.139 19.518 1.00 29.97 207 PHE B N 1
ATOM 3272 C CA . PHE B 1 207 ? 7.098 -22.274 20.240 1.00 25.89 207 PHE B CA 1
ATOM 3273 C C . PHE B 1 207 ? 6.695 -23.578 19.560 1.00 25.03 207 PHE B C 1
ATOM 3274 O O . PHE B 1 207 ? 5.577 -23.704 19.064 1.00 27.91 207 PHE B O 1
ATOM 3282 N N . LEU B 1 208 ? 7.598 -24.560 19.574 1.00 22.98 208 LEU B N 1
ATOM 3283 C CA . LEU B 1 208 ? 7.347 -25.888 19.025 1.00 26.59 208 LEU B CA 1
ATOM 3284 C C . LEU B 1 208 ? 7.444 -26.902 20.153 1.00 31.04 208 LEU B C 1
ATOM 3285 O O . LEU B 1 208 ? 8.515 -27.054 20.758 1.00 27.85 208 LEU B O 1
ATOM 3290 N N . TRP B 1 209 ? 6.328 -27.590 20.444 1.00 27.62 209 TRP B N 1
ATOM 3291 C CA . TRP B 1 209 ? 6.283 -28.551 21.541 1.00 32.09 209 TRP B CA 1
ATOM 3292 C C . TRP B 1 209 ? 6.462 -29.973 20.991 1.00 29.60 209 TRP B C 1
ATOM 3293 O O . TRP B 1 209 ? 5.556 -30.527 20.358 1.00 32.11 209 TRP B O 1
ATOM 3304 N N . VAL B 1 210 ? 7.638 -30.553 21.222 1.00 24.35 210 VAL B N 1
ATOM 3305 C CA . VAL B 1 210 ? 8.039 -31.817 20.609 1.00 29.43 210 VAL B CA 1
ATOM 3306 C C . VAL B 1 210 ? 8.300 -32.842 21.715 1.00 29.82 210 VAL B C 1
ATOM 3307 O O . VAL B 1 210 ? 8.884 -32.509 22.750 1.00 28.14 210 VAL B O 1
ATOM 3311 N N . ARG B 1 211 ? 7.831 -34.070 21.513 1.00 28.44 211 ARG B N 1
ATOM 3312 C CA . ARG B 1 211 ? 7.992 -35.152 22.474 1.00 31.03 211 ARG B CA 1
ATOM 3313 C C . ARG B 1 211 ? 8.185 -36.468 21.732 1.00 31.61 211 ARG B C 1
ATOM 3314 O O . ARG B 1 211 ? 7.944 -36.546 20.522 1.00 28.08 211 ARG B O 1
ATOM 3322 N N . PRO B 1 212 ? 8.667 -37.506 22.419 1.00 32.59 212 PRO B N 1
ATOM 3323 C CA . PRO B 1 212 ? 8.736 -38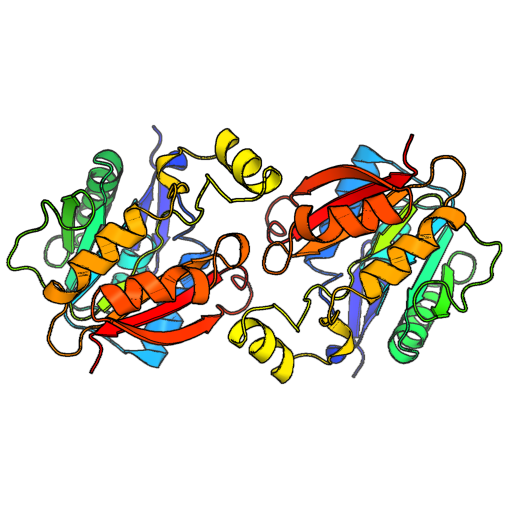.826 21.783 1.00 33.78 212 PRO B CA 1
ATOM 3324 C C . PRO B 1 212 ? 7.356 -39.277 21.335 1.00 31.73 212 PRO B C 1
ATOM 3325 O O . PRO B 1 212 ? 6.337 -38.904 21.914 1.00 32.16 212 PRO B O 1
ATOM 3329 N N . ALA B 1 213 ? 7.336 -40.066 20.272 1.00 32.76 213 ALA B N 1
ATOM 3330 C CA . ALA B 1 213 ? 6.097 -40.464 19.632 1.00 34.23 213 ALA B CA 1
ATOM 3331 C C . ALA B 1 213 ? 5.520 -41.697 20.313 1.00 37.59 213 ALA B C 1
ATOM 3332 O O . ALA B 1 213 ? 6.250 -42.524 20.867 1.00 35.32 213 ALA B O 1
ATOM 3334 N N . ALA B 1 214 ? 4.194 -41.814 20.260 1.00 40.60 214 ALA B N 1
ATOM 3335 C CA . ALA B 1 214 ? 3.498 -42.993 20.773 1.00 39.45 214 ALA B CA 1
ATOM 3336 C C . ALA B 1 214 ? 3.926 -44.242 20.007 1.00 43.11 214 ALA B C 1
ATOM 3337 O O . ALA B 1 214 ? 3.942 -44.245 18.765 1.00 46.50 214 ALA B O 1
#

B-factor: mean 32.05, std 7.03, range [18.72, 69.96]

Sequence (427 aa):
MTMHTVDCEGVDVRYADHLDGGGSDFGRAYVPFVASRFGKVPRLLEWCCGPAFIGFSLLGADLCERLELCDVNEEAVNVARATVAANGLGDRVSVFHSDCFDTVPADRKWDLIVGNPPHMNVTTAPAEHVEVFRRIKPELVYADKDWEIHRRFYDQVGDRLTPGGSVLLQECWAASDPEVFRPMITAAGLEIAGTFPCEPPHDLFYFLWVRPAATMHTVDCEGVDVRYADHLDGGGSDFGRAYVPFVASRFGKVPRLLEWCCGPAFIGFSLLGADLCERLELCDVNEEAVNVARATVAANGLGDRVSVFHSDCFDTVPADRKWDLIVGNPPHMNVTTAPAEHVEVFRRIKPELVYADKDWEIHRRFYDQVGDRLTPGGSVLLQECWAASDPEVFRPMITAAGLEIAGTFPCEPPHDLFYFLWVRPAA

Secondary structure (DSSP, 8-state):
---EEEEETTEEEEE-GGG--STTTGGGGHHHHHHHHT--EEEEEEET-TT-HHHHHHHHTT-EEEEEEEES-HHHHHHHHHHHHHHT-GGGEEEEE-STTTTS-TT--EEEEEE----B-TTTS-HHHHHHHHTTS-HHHHB-GGGHHHHHHHHHHGGGEEEEEEEEEEEETTT--HHHHHHHHHHTTEEEEEEEEPPTT-TTEEEEEEEE--/--EEEEETTEEEEE-GGG--STTTGGGGHHHHHHHHT--EEEEEEET-TT-HHHHHHHHTT-EEEEEEEES-HHHHHHHHHHHHHTT-TTTEEEEE-STTTTS-TT--EEEEEE----B-TTTS-HHHHHHHHTTS-HHHHB-GGGHHHHHHHHHHGGGEEEEEEEEEEEETTT--HHHHHHHHHHTTEEEEEEEEPPTTSTTEEEEEEEE--